Protein AF-A8Q1W7-F1 (afdb_monomer_lite)

InterPro domains:
  IPR001296 Glycosyl transferase, family 1 [PF00534] (147-275)
  IPR050194 Glycosyltransferase group 1 [PTHR45947] (1-463)

Sequence (505 aa):
MWWLTRLLHEQCEVVFCPSESTRRMLQARGIQRIAIWGRGVDTEMFHPQARDENLRAGWGCKPKSQELLNTLHDQAMSSLEQSKGLSAEEAFIRTPDTFPVSEFSPPPAYESVCDVPPLPGAHFALPPPVVAGPSMAETPKLSGVDNDSKAVVLFVGRISWEKNIRLLVEAFRLLPASVKENAKLVVVGDGPARAELTRLCQKYGLDAAFMGHQKGQRLASMYASSSIFAFPSFTETFGQVVLEALASGLPVVGLHAEGTSDLICHGITGLLMDTIRATSTNQTKSKGVSGMSSATAAAAAAAAAAASAATATAAAAAAAVSSSTSSASSASSQPPVTGSSRHASLTNRLRESTASNDCLPLSASSGRAVPMAASSTLKPGLPSPIPSVKEFASLMSVGTQTFHQCAQAYSILLERLIRDRTLRATMGQRAQQYASNKTWWDAMEAPVRGYEEAIARAGQTNLTDAELEALRNAQRKIAPLSGPIVTTIVILYLAFFVLLWTYLL

Structure (mmCIF, N/CA/C/O backbone):
data_AF-A8Q1W7-F1
#
_entry.id   AF-A8Q1W7-F1
#
loop_
_atom_site.group_PDB
_atom_site.id
_atom_site.type_symbol
_atom_site.label_atom_id
_atom_site.label_alt_id
_atom_site.label_comp_id
_atom_site.label_asym_id
_atom_site.label_entity_id
_atom_site.label_seq_id
_atom_site.pdbx_PDB_ins_code
_atom_site.Cartn_x
_atom_site.Cartn_y
_atom_site.Cartn_z
_atom_site.occupancy
_atom_site.B_iso_or_equiv
_atom_site.auth_seq_id
_atom_site.auth_comp_id
_atom_site.auth_asym_id
_atom_site.auth_atom_id
_atom_site.pdbx_PDB_model_num
ATOM 1 N N . MET A 1 1 ? 6.607 -1.301 29.200 1.00 74.62 1 MET A N 1
ATOM 2 C CA . MET A 1 1 ? 5.725 -0.752 28.145 1.00 74.62 1 MET A CA 1
ATOM 3 C C . MET A 1 1 ? 4.376 -1.462 28.085 1.00 74.62 1 MET A C 1
ATOM 5 O O . MET A 1 1 ? 3.411 -0.852 28.511 1.00 74.62 1 MET A O 1
ATOM 9 N N . TRP A 1 2 ? 4.283 -2.735 27.676 1.00 84.19 2 TRP A N 1
ATOM 10 C CA . TRP A 1 2 ? 2.983 -3.419 27.502 1.00 84.19 2 TRP A CA 1
ATOM 11 C C . TRP A 1 2 ? 2.072 -3.459 28.735 1.00 84.19 2 TRP A C 1
ATOM 13 O O . TRP A 1 2 ? 0.865 -3.320 28.586 1.00 84.19 2 TRP A O 1
ATOM 23 N N . TRP A 1 3 ? 2.633 -3.599 29.940 1.00 86.44 3 TRP A N 1
ATOM 24 C CA . TRP A 1 3 ? 1.859 -3.516 31.184 1.00 86.44 3 TRP A CA 1
ATOM 25 C C . TRP A 1 3 ? 1.125 -2.173 31.325 1.00 86.44 3 TRP A C 1
ATOM 27 O O . TRP A 1 3 ? -0.079 -2.158 31.556 1.00 86.44 3 TRP A O 1
ATOM 37 N N . LEU A 1 4 ? 1.828 -1.057 31.099 1.00 85.25 4 LEU A N 1
ATOM 38 C CA . LEU A 1 4 ? 1.247 0.285 31.169 1.00 85.25 4 LEU A CA 1
ATOM 39 C C . LEU A 1 4 ? 0.188 0.476 30.079 1.00 85.25 4 LEU A C 1
ATOM 41 O O . LEU A 1 4 ? -0.893 0.983 30.351 1.00 85.25 4 LEU A O 1
ATOM 45 N N . THR A 1 5 ? 0.478 0.021 28.856 1.00 86.06 5 THR A N 1
ATOM 46 C CA . THR A 1 5 ? -0.490 0.038 27.754 1.00 86.06 5 THR A CA 1
ATOM 47 C C . THR A 1 5 ? -1.757 -0.726 28.130 1.00 86.06 5 THR A C 1
ATOM 49 O O . THR A 1 5 ? -2.847 -0.217 27.900 1.00 86.06 5 THR A O 1
ATOM 52 N N . ARG A 1 6 ? -1.642 -1.909 28.742 1.00 87.56 6 ARG A N 1
ATOM 53 C CA . ARG A 1 6 ? -2.805 -2.693 29.169 1.00 87.56 6 ARG A CA 1
ATOM 54 C C . ARG A 1 6 ? -3.605 -1.967 30.249 1.00 87.56 6 ARG A C 1
ATOM 56 O O . ARG A 1 6 ? -4.801 -1.791 30.073 1.00 87.56 6 ARG A O 1
ATOM 63 N N . LEU A 1 7 ? -2.936 -1.471 31.291 1.00 86.19 7 LEU A N 1
ATOM 64 C CA . LEU A 1 7 ? -3.565 -0.747 32.403 1.00 86.19 7 LEU A CA 1
ATOM 65 C C . LEU A 1 7 ? -4.325 0.505 31.940 1.00 86.19 7 LEU A C 1
ATOM 67 O O . LEU A 1 7 ? -5.378 0.835 32.480 1.00 86.19 7 LEU A O 1
ATOM 71 N N . LEU A 1 8 ? -3.797 1.193 30.927 1.00 86.62 8 LEU A N 1
ATOM 72 C CA . LEU A 1 8 ? -4.451 2.333 30.289 1.00 86.62 8 LEU A CA 1
ATOM 73 C C . LEU A 1 8 ? -5.714 1.925 29.526 1.00 86.62 8 LEU A C 1
ATOM 75 O O . LEU A 1 8 ? -6.778 2.497 29.737 1.00 86.62 8 LEU A O 1
ATOM 79 N N . HIS A 1 9 ? -5.605 0.925 28.652 1.00 89.94 9 HIS A N 1
ATOM 80 C CA . HIS A 1 9 ? -6.714 0.504 27.793 1.00 89.94 9 HIS A CA 1
ATOM 81 C C . HIS A 1 9 ? -7.800 -0.273 28.557 1.00 89.94 9 HIS A C 1
ATOM 83 O O . HIS A 1 9 ? -8.957 -0.271 28.145 1.00 89.94 9 HIS A O 1
ATOM 89 N N . GLU A 1 10 ? -7.466 -0.891 29.694 1.00 87.12 10 GLU A N 1
ATOM 90 C CA . GLU A 1 10 ? -8.430 -1.520 30.609 1.00 87.12 10 GLU A CA 1
ATOM 91 C C . GLU A 1 10 ? -9.443 -0.521 31.195 1.00 87.12 10 GLU A C 1
ATOM 93 O O . GLU A 1 10 ? -10.514 -0.946 31.623 1.00 87.12 10 GLU A O 1
ATOM 98 N N . GLN A 1 11 ? -9.154 0.783 31.171 1.00 84.19 11 GLN A N 1
ATOM 99 C CA . GLN A 1 11 ? -10.076 1.838 31.615 1.00 84.19 11 GLN A CA 1
ATOM 100 C C . GLN A 1 11 ? -11.001 2.336 30.496 1.00 84.19 11 GLN A C 1
ATOM 102 O O . GLN A 1 11 ? -11.943 3.077 30.759 1.00 84.19 11 GLN A O 1
ATOM 107 N N . CYS A 1 12 ? -10.741 1.955 29.243 1.00 86.56 12 CYS A N 1
ATOM 108 C CA . CYS A 1 12 ? -11.562 2.357 28.108 1.00 86.56 12 CYS A CA 1
ATOM 109 C C . CYS A 1 12 ? -12.760 1.413 27.943 1.00 86.56 12 CYS A C 1
ATOM 111 O O . CYS A 1 12 ? -12.596 0.189 27.951 1.00 86.56 12 CYS A O 1
ATOM 113 N N . GLU A 1 13 ? -13.948 1.971 27.705 1.00 85.00 13 GLU A N 1
ATOM 114 C CA . GLU A 1 13 ? -15.153 1.201 27.352 1.00 85.00 13 GLU A CA 1
ATOM 115 C C . GLU A 1 13 ? -15.013 0.498 25.996 1.00 85.00 13 GLU A C 1
ATOM 117 O O . GLU A 1 13 ? -15.438 -0.646 25.818 1.00 85.00 13 GLU A O 1
ATOM 122 N N . VAL A 1 14 ? -14.354 1.165 25.047 1.00 87.69 14 VAL A N 1
ATOM 123 C CA . VAL A 1 14 ? -14.055 0.644 23.712 1.00 87.69 14 VAL A CA 1
ATOM 124 C C . VAL A 1 14 ? -12.626 1.026 23.342 1.00 87.69 14 VAL A C 1
ATOM 126 O O . VAL A 1 14 ? -12.202 2.164 23.538 1.00 87.69 14 VAL A O 1
ATOM 129 N N . VAL A 1 15 ? -11.877 0.069 22.797 1.00 91.06 15 VAL A N 1
ATOM 130 C CA . VAL A 1 15 ? -10.524 0.269 22.269 1.00 91.06 15 VAL A CA 1
ATOM 131 C C . VAL A 1 15 ? -10.570 0.100 20.759 1.00 91.06 15 VAL A C 1
ATOM 133 O O . VAL A 1 15 ? -10.848 -0.988 20.263 1.00 91.06 15 VAL A O 1
ATOM 136 N N . PHE A 1 16 ? -10.281 1.153 20.006 1.00 90.94 16 PHE A N 1
ATOM 137 C CA . PHE A 1 16 ? -10.244 1.062 18.551 1.00 90.94 16 PHE A CA 1
ATOM 138 C C . P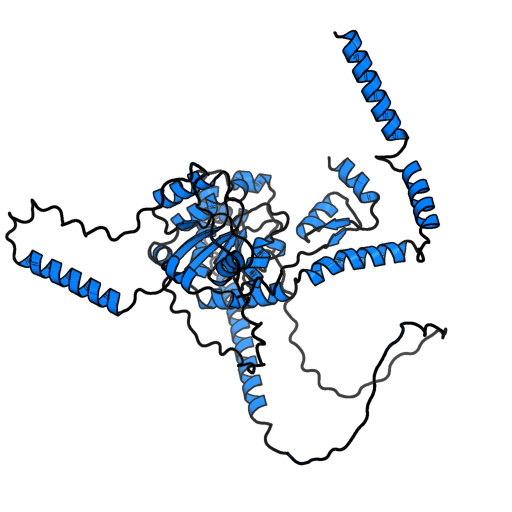HE A 1 16 ? -8.868 0.651 18.043 1.00 90.94 16 PHE A C 1
ATOM 140 O O . PHE A 1 16 ? -7.837 1.114 18.528 1.00 90.94 16 PHE A O 1
ATOM 147 N N . CYS A 1 17 ? -8.855 -0.199 17.022 1.00 90.06 17 CYS A N 1
ATOM 148 C CA . CYS A 1 17 ? -7.645 -0.539 16.286 1.00 90.06 17 CYS A CA 1
ATOM 149 C C . CYS A 1 17 ? -7.902 -0.516 14.770 1.00 90.06 17 CYS A C 1
ATOM 151 O O . CYS A 1 17 ? -9.036 -0.726 14.336 1.00 90.06 17 CYS A O 1
ATOM 153 N N . PRO A 1 18 ? -6.867 -0.254 13.952 1.00 87.88 18 PRO A N 1
ATOM 154 C CA . PRO A 1 18 ? -7.040 0.051 12.534 1.00 87.88 18 PRO A CA 1
ATOM 155 C C . PRO A 1 18 ? -7.313 -1.172 11.650 1.00 87.88 18 PRO A C 1
ATOM 157 O O . PRO A 1 18 ? -7.734 -1.024 10.502 1.00 87.88 18 PRO A O 1
ATOM 160 N N . SER A 1 19 ? -7.001 -2.378 12.130 1.00 87.19 19 SER A N 1
ATOM 161 C CA . SER A 1 19 ? -7.099 -3.594 11.330 1.00 87.19 19 SER A CA 1
ATOM 162 C C . SER A 1 19 ? -7.242 -4.852 12.177 1.00 87.19 19 SER A C 1
ATOM 164 O O . SER A 1 19 ? -6.959 -4.871 13.377 1.00 87.19 19 SER A O 1
ATOM 166 N N . GLU A 1 20 ? -7.665 -5.932 11.525 1.00 86.50 20 GLU A N 1
ATOM 167 C CA . GLU A 1 20 ? -7.845 -7.225 12.174 1.00 86.50 20 GLU A CA 1
ATOM 168 C C . GLU A 1 20 ? -6.505 -7.843 12.608 1.00 86.50 20 GLU A C 1
ATOM 170 O O . GLU A 1 20 ? -6.438 -8.470 13.665 1.00 86.50 20 GLU A O 1
ATOM 175 N N . SER A 1 21 ? -5.409 -7.628 11.866 1.00 84.94 21 SER A N 1
ATOM 176 C CA . SER A 1 21 ? -4.077 -8.033 12.337 1.00 84.94 21 SER A CA 1
ATOM 177 C C . SER A 1 21 ? -3.709 -7.339 13.653 1.00 84.94 21 SER A C 1
ATOM 179 O O . SER A 1 21 ? -3.291 -8.006 14.602 1.00 84.94 21 SER A O 1
ATOM 181 N N . THR A 1 22 ? -3.943 -6.022 13.758 1.00 87.12 22 THR A N 1
ATOM 182 C CA . THR A 1 22 ? -3.695 -5.273 14.996 1.00 87.12 22 THR A CA 1
ATOM 183 C C . THR A 1 22 ? -4.607 -5.750 16.121 1.00 87.12 22 THR A C 1
ATOM 185 O O . THR A 1 22 ? -4.132 -5.934 17.239 1.00 87.12 22 THR A O 1
ATOM 188 N N . ARG A 1 23 ? -5.887 -6.033 15.845 1.00 89.44 23 ARG A N 1
ATOM 189 C CA . ARG A 1 23 ? -6.798 -6.614 16.843 1.00 89.44 23 ARG A CA 1
ATOM 190 C C . ARG A 1 23 ? -6.232 -7.904 17.430 1.00 89.44 23 ARG A C 1
ATOM 192 O O . ARG A 1 23 ? -6.141 -8.009 18.650 1.00 89.44 23 ARG A O 1
ATOM 199 N N . ARG A 1 24 ? -5.826 -8.862 16.590 1.00 87.94 24 ARG A N 1
ATOM 200 C CA . ARG A 1 24 ? -5.270 -10.148 17.053 1.00 87.94 24 ARG A CA 1
ATOM 201 C C . ARG A 1 24 ? -4.008 -9.949 17.889 1.00 87.94 24 ARG A C 1
ATOM 203 O O . ARG A 1 24 ? -3.859 -10.582 18.932 1.00 87.94 24 ARG A O 1
ATOM 210 N N . MET A 1 25 ? -3.129 -9.038 17.468 1.00 86.56 25 MET A N 1
ATOM 211 C CA . MET A 1 25 ? -1.930 -8.674 18.225 1.00 86.56 25 MET A CA 1
ATOM 212 C C . MET A 1 25 ? -2.286 -8.124 19.615 1.00 86.56 25 MET A C 1
ATOM 214 O O . MET A 1 25 ? -1.718 -8.566 20.612 1.00 86.56 25 MET A O 1
ATOM 218 N N . LEU A 1 26 ? -3.236 -7.188 19.703 1.00 89.88 26 LEU A N 1
ATOM 219 C CA . LEU A 1 26 ? -3.667 -6.585 20.968 1.00 89.88 26 LEU A CA 1
ATOM 220 C C . LEU A 1 26 ? -4.374 -7.606 21.877 1.00 89.88 26 LEU A C 1
ATOM 222 O O . LEU A 1 26 ? -4.102 -7.645 23.078 1.00 89.88 26 LEU A O 1
ATOM 226 N N . GLN A 1 27 ? -5.203 -8.489 21.310 1.00 90.81 27 GLN A N 1
ATOM 227 C CA . GLN A 1 27 ? -5.846 -9.591 22.036 1.00 90.81 27 GLN A CA 1
ATOM 228 C C . GLN A 1 27 ? -4.818 -10.558 22.629 1.00 90.81 27 GLN A C 1
ATOM 230 O O . GLN A 1 27 ? -4.911 -10.906 23.805 1.00 90.81 27 GLN A O 1
ATOM 235 N N . ALA A 1 28 ? -3.785 -10.929 21.866 1.00 88.81 28 ALA A N 1
ATOM 236 C CA . ALA A 1 28 ? -2.689 -11.767 22.358 1.00 88.81 28 ALA A CA 1
ATOM 237 C C . ALA A 1 28 ? -1.898 -11.106 23.505 1.00 88.81 28 ALA A C 1
ATOM 239 O O . ALA A 1 28 ? -1.239 -11.789 24.288 1.00 88.81 28 ALA A O 1
ATOM 240 N N . ARG A 1 29 ? -1.970 -9.774 23.633 1.00 89.75 29 ARG A N 1
ATOM 241 C CA . ARG A 1 29 ? -1.387 -8.995 24.740 1.00 89.75 29 ARG A CA 1
ATOM 242 C C . ARG A 1 29 ? -2.352 -8.785 25.913 1.00 89.75 29 ARG A C 1
ATOM 244 O O . ARG A 1 29 ? -1.988 -8.117 26.880 1.00 89.75 29 ARG A O 1
ATOM 251 N N . GLY A 1 30 ? -3.553 -9.360 25.850 1.00 90.12 30 GLY A N 1
ATOM 252 C CA . GLY A 1 30 ? -4.568 -9.285 26.898 1.00 90.12 30 GLY A CA 1
ATOM 253 C C . GLY A 1 30 ? -5.396 -8.000 26.891 1.00 90.12 30 GLY A C 1
ATOM 254 O O . GLY A 1 30 ? -6.066 -7.724 27.880 1.00 90.12 30 GLY A O 1
ATOM 255 N N . ILE A 1 31 ? -5.357 -7.209 25.814 1.00 91.00 31 ILE A N 1
ATOM 256 C CA . ILE A 1 31 ? -6.248 -6.053 25.657 1.00 91.00 31 ILE A CA 1
ATOM 257 C C . ILE A 1 31 ? -7.612 -6.564 25.182 1.00 91.00 31 ILE A C 1
ATOM 259 O O . ILE A 1 31 ? -7.702 -7.369 24.255 1.00 91.00 31 ILE A O 1
ATOM 263 N N . GLN A 1 32 ? -8.674 -6.109 25.840 1.00 89.12 32 GLN A N 1
ATOM 264 C CA . GLN A 1 32 ? -10.055 -6.519 25.583 1.00 89.12 32 GLN A CA 1
ATOM 265 C C . GLN A 1 32 ? -10.879 -5.347 25.029 1.00 89.12 32 GLN A C 1
ATOM 267 O O . GLN A 1 32 ? -10.373 -4.234 24.907 1.00 89.12 32 GLN A O 1
ATOM 272 N N . ARG A 1 33 ? -12.151 -5.602 24.685 1.00 88.56 33 ARG A N 1
ATOM 273 C CA . ARG A 1 33 ? -13.103 -4.595 24.164 1.00 88.56 33 ARG A CA 1
ATOM 274 C C . ARG A 1 33 ? -12.603 -3.880 22.900 1.00 88.56 33 ARG A C 1
ATOM 276 O O . ARG A 1 33 ? -12.744 -2.670 22.751 1.00 88.56 33 ARG A O 1
ATOM 283 N N . ILE A 1 34 ? -12.007 -4.650 21.984 1.00 91.25 34 ILE A N 1
ATOM 284 C CA . ILE A 1 34 ? -11.371 -4.111 20.780 1.00 91.25 34 ILE A CA 1
ATOM 285 C C . ILE A 1 34 ? -12.350 -4.046 19.600 1.00 91.25 34 ILE A C 1
ATOM 287 O O . ILE A 1 34 ? -12.744 -5.076 19.039 1.00 91.25 34 ILE A O 1
ATOM 291 N N . ALA A 1 35 ? -12.662 -2.839 19.146 1.00 90.56 35 ALA A N 1
ATOM 292 C CA . ALA A 1 35 ? -13.411 -2.572 17.924 1.00 90.56 35 ALA A CA 1
ATOM 293 C C . ALA A 1 35 ? -12.466 -2.279 16.742 1.00 90.56 35 ALA A C 1
ATOM 295 O O . ALA A 1 35 ? -11.350 -1.783 16.925 1.00 90.56 35 ALA A O 1
ATOM 296 N N . ILE A 1 36 ? -12.902 -2.601 15.517 1.00 88.88 36 ILE A N 1
ATOM 297 C CA . ILE A 1 36 ? -12.186 -2.172 14.309 1.00 88.88 36 ILE A CA 1
ATOM 298 C C . ILE A 1 36 ? -12.651 -0.766 13.974 1.00 88.88 36 ILE A C 1
ATOM 300 O O . ILE A 1 36 ? -13.821 -0.557 13.667 1.00 88.88 36 ILE A O 1
ATOM 304 N N . TRP A 1 37 ? -11.714 0.171 13.976 1.00 89.94 37 TRP A N 1
ATOM 305 C CA . TRP A 1 37 ? -11.876 1.425 13.268 1.00 89.94 37 TRP A CA 1
ATOM 306 C C . TRP A 1 37 ? -11.174 1.283 11.926 1.00 89.94 37 TRP A C 1
ATOM 308 O O . TRP A 1 37 ? -9.961 1.450 11.807 1.00 89.94 37 TRP A O 1
ATOM 318 N N . GLY A 1 38 ? -11.956 0.862 10.933 1.00 84.31 38 GLY A N 1
ATOM 319 C CA . GLY A 1 38 ? -11.468 0.655 9.582 1.00 84.31 38 GLY A CA 1
ATOM 320 C C . GLY A 1 38 ? -10.993 1.958 8.952 1.00 84.31 38 GLY A C 1
ATOM 321 O O . GLY A 1 38 ? -11.162 3.052 9.485 1.00 84.31 38 GLY A O 1
ATOM 322 N N . ARG A 1 39 ? -10.382 1.832 7.783 1.00 83.69 39 ARG A N 1
ATOM 323 C CA . ARG A 1 39 ? -9.823 2.966 7.055 1.00 83.69 39 ARG A CA 1
ATOM 324 C C . ARG A 1 39 ? -10.697 3.262 5.858 1.00 83.69 39 ARG A C 1
ATOM 326 O O . ARG A 1 39 ? -11.184 2.327 5.221 1.00 83.69 39 ARG A O 1
ATOM 333 N N . GLY A 1 40 ? -10.845 4.546 5.577 1.00 90.31 40 GLY A N 1
ATOM 334 C CA . GLY A 1 40 ? -11.607 5.035 4.447 1.00 90.31 40 GLY A CA 1
ATOM 335 C C . GLY A 1 40 ? -10.725 5.750 3.438 1.00 90.31 40 GLY A C 1
ATOM 336 O O . GLY A 1 40 ? -9.687 6.301 3.810 1.00 90.31 40 GLY A O 1
ATOM 337 N N . VAL A 1 41 ? -11.163 5.743 2.185 1.00 94.00 41 VAL A N 1
ATOM 338 C CA . VAL A 1 41 ? -10.561 6.482 1.074 1.00 94.00 41 VAL A CA 1
ATOM 339 C C . VAL A 1 41 ? -11.579 7.442 0.471 1.00 94.00 41 VAL A C 1
ATOM 341 O O . VAL A 1 41 ? -12.784 7.188 0.493 1.00 94.00 41 VAL A O 1
ATOM 344 N N . ASP A 1 42 ? -11.080 8.561 -0.044 1.00 94.31 42 ASP A N 1
ATOM 345 C CA . ASP A 1 42 ? -11.856 9.491 -0.856 1.00 94.31 42 ASP A CA 1
ATOM 346 C C . ASP A 1 42 ? -12.025 8.903 -2.266 1.00 94.31 42 ASP A C 1
ATOM 348 O O . ASP A 1 42 ? -11.141 9.006 -3.118 1.00 94.31 42 ASP A O 1
ATOM 352 N N . THR A 1 43 ? -13.147 8.222 -2.490 1.00 92.69 43 THR A N 1
ATOM 353 C CA . THR A 1 43 ? -13.473 7.576 -3.769 1.00 92.69 43 THR A CA 1
ATOM 354 C C . THR A 1 43 ? -13.875 8.566 -4.861 1.00 92.69 43 THR A C 1
ATOM 356 O O . THR A 1 43 ? -13.944 8.175 -6.023 1.00 92.69 43 THR A O 1
ATOM 359 N N . GLU A 1 44 ? -14.160 9.824 -4.508 1.00 92.69 44 GLU A N 1
ATOM 360 C CA . GLU A 1 44 ? -14.420 10.886 -5.485 1.00 92.69 44 GLU A CA 1
ATOM 361 C C . GLU A 1 44 ? -13.100 11.392 -6.070 1.00 92.69 44 GLU A C 1
ATOM 363 O O . GLU A 1 44 ? -12.986 11.590 -7.276 1.00 92.69 44 GLU A O 1
ATOM 368 N N . MET A 1 45 ? -12.075 11.544 -5.227 1.00 94.88 45 MET A N 1
ATOM 369 C CA . MET A 1 45 ? -10.742 11.950 -5.667 1.00 94.88 45 MET A CA 1
ATOM 370 C C . MET A 1 45 ? -9.971 10.803 -6.332 1.00 94.88 45 MET A C 1
ATOM 372 O O . MET A 1 45 ? -9.362 10.993 -7.386 1.00 94.88 45 MET A O 1
ATOM 376 N N . PHE A 1 46 ? -9.958 9.619 -5.714 1.00 96.88 46 PHE A N 1
ATOM 377 C CA . PHE A 1 46 ? -9.202 8.463 -6.194 1.00 96.88 46 PHE A CA 1
ATOM 378 C C . PHE A 1 46 ? -10.109 7.513 -6.968 1.00 96.88 46 PHE A C 1
ATOM 380 O O . PHE A 1 46 ? -10.764 6.642 -6.399 1.00 96.88 46 PHE A O 1
ATOM 387 N N . HIS A 1 47 ? -10.108 7.663 -8.289 1.00 95.56 47 HIS A N 1
ATOM 388 C CA . HIS A 1 47 ? -10.871 6.814 -9.197 1.00 95.56 47 HIS A CA 1
ATOM 389 C C . HIS A 1 47 ? -10.129 6.616 -10.535 1.00 95.56 47 HIS A C 1
ATOM 391 O O . HIS A 1 47 ? -9.337 7.480 -10.931 1.00 95.56 47 HIS A O 1
ATOM 397 N N . PRO A 1 48 ? -10.410 5.546 -11.303 1.00 95.06 48 PRO A N 1
ATOM 398 C CA . PRO A 1 48 ? -9.770 5.309 -12.602 1.00 95.06 48 PRO A CA 1
ATOM 399 C C . PRO A 1 48 ? -9.990 6.434 -13.627 1.00 95.06 48 PRO A C 1
ATOM 401 O O . PRO A 1 48 ? -9.175 6.620 -14.525 1.00 95.06 48 PRO A O 1
ATOM 404 N N . GLN A 1 49 ? -11.064 7.219 -13.487 1.00 93.56 49 GLN A N 1
ATOM 405 C CA . GLN A 1 49 ? -11.376 8.345 -14.378 1.00 93.56 49 GLN A CA 1
ATOM 406 C C . GLN A 1 49 ? -10.421 9.541 -14.212 1.00 93.56 49 GLN A C 1
ATOM 408 O O . GLN A 1 49 ? -10.416 10.433 -15.050 1.00 93.56 49 GLN A O 1
ATOM 413 N N . ALA A 1 50 ? -9.565 9.555 -13.180 1.00 93.12 50 ALA A N 1
ATOM 414 C CA . ALA A 1 50 ? -8.595 10.632 -12.943 1.00 93.12 50 ALA A CA 1
ATOM 415 C C . ALA A 1 50 ? -7.362 10.506 -13.852 1.00 93.12 50 ALA A C 1
ATOM 417 O O . ALA A 1 50 ? -6.405 11.274 -13.718 1.00 93.12 50 ALA A O 1
ATOM 418 N N . ARG A 1 51 ? -7.364 9.506 -14.741 1.00 93.75 51 ARG A N 1
ATOM 419 C CA . ARG A 1 51 ? -6.271 9.179 -15.645 1.00 93.75 51 ARG A CA 1
ATOM 420 C C . ARG A 1 51 ? -5.919 10.380 -16.520 1.00 93.75 51 ARG A C 1
ATOM 422 O O . ARG A 1 51 ? -6.745 10.911 -17.252 1.00 93.75 51 ARG A O 1
ATOM 429 N N . ASP A 1 52 ? -4.648 10.756 -16.461 1.00 91.62 52 ASP A N 1
ATOM 430 C CA . ASP A 1 52 ? -4.041 11.826 -17.244 1.00 91.62 52 ASP A CA 1
ATOM 431 C C . ASP A 1 52 ? -3.155 11.225 -18.348 1.00 91.62 52 ASP A C 1
ATOM 433 O O . ASP A 1 52 ? -2.120 10.594 -18.097 1.00 91.62 52 ASP A O 1
ATOM 437 N N . GLU A 1 53 ? -3.579 11.438 -19.589 1.00 88.38 53 GLU A N 1
ATOM 438 C CA . GLU A 1 53 ? -2.907 10.977 -20.800 1.00 88.38 53 GLU A CA 1
ATOM 439 C C . GLU A 1 53 ? -1.626 11.766 -21.125 1.00 88.38 53 GLU A C 1
ATOM 441 O O . GLU A 1 53 ? -0.698 11.213 -21.725 1.00 88.38 53 GLU A O 1
ATOM 446 N N . ASN A 1 54 ? -1.529 13.028 -20.695 1.00 89.31 54 ASN A N 1
ATOM 447 C CA . ASN A 1 54 ? -0.317 13.837 -20.846 1.00 89.31 54 ASN A CA 1
ATOM 448 C C . ASN A 1 54 ? 0.771 13.351 -19.892 1.00 89.31 54 ASN A C 1
ATOM 450 O O . ASN A 1 54 ? 1.942 13.270 -20.262 1.00 89.31 54 ASN A O 1
ATOM 454 N N . LEU A 1 55 ? 0.383 12.949 -18.681 1.00 90.94 55 LEU A N 1
ATOM 455 C CA . LEU A 1 55 ? 1.292 12.335 -17.719 1.00 90.94 55 LEU A CA 1
ATOM 456 C C . LEU A 1 55 ? 1.899 11.035 -18.269 1.00 90.94 55 LEU A C 1
ATOM 458 O O . LEU A 1 55 ? 3.113 10.839 -18.198 1.00 90.94 55 LEU A O 1
ATOM 462 N N . ARG A 1 56 ? 1.081 10.183 -18.898 1.00 90.94 56 ARG A N 1
ATOM 463 C CA . ARG A 1 56 ? 1.562 8.954 -19.553 1.00 90.94 56 ARG A CA 1
ATOM 464 C C . ARG A 1 56 ? 2.477 9.232 -20.742 1.00 90.94 56 ARG A C 1
ATOM 466 O O . ARG A 1 56 ? 3.461 8.514 -20.933 1.00 90.94 56 ARG A O 1
ATOM 473 N N . ALA A 1 57 ? 2.181 10.270 -21.524 1.00 88.56 57 ALA A N 1
ATOM 474 C CA . ALA A 1 57 ? 3.053 10.718 -22.606 1.00 88.56 57 ALA A CA 1
ATOM 475 C C . ALA A 1 57 ? 4.408 11.210 -22.068 1.00 88.56 57 ALA A C 1
ATOM 477 O O . ALA A 1 57 ? 5.445 10.767 -22.556 1.00 88.56 57 ALA A O 1
ATOM 478 N N . GLY A 1 58 ? 4.412 12.025 -21.007 1.00 89.44 58 GLY A N 1
ATOM 479 C CA . GLY A 1 58 ? 5.631 12.496 -20.336 1.00 89.44 58 GLY A CA 1
ATOM 480 C C . GLY A 1 58 ? 6.462 11.372 -19.710 1.00 89.44 58 GLY A C 1
ATOM 481 O O . GLY A 1 58 ? 7.680 11.472 -19.592 1.00 89.44 58 GLY A O 1
ATOM 482 N N . TRP A 1 59 ? 5.828 10.253 -19.365 1.00 93.31 59 TRP A N 1
ATOM 483 C CA . TRP A 1 59 ? 6.511 9.033 -18.942 1.00 93.31 59 TRP A CA 1
ATOM 484 C C . TRP A 1 59 ? 7.024 8.168 -20.105 1.00 93.31 59 TRP A C 1
ATOM 486 O O . TRP A 1 59 ? 7.747 7.199 -19.867 1.00 93.31 59 TRP A O 1
ATOM 496 N N . GLY A 1 60 ? 6.709 8.503 -21.357 1.00 88.38 60 GLY A N 1
ATOM 497 C CA . GLY A 1 60 ? 7.104 7.721 -22.529 1.00 88.38 60 GLY A CA 1
ATOM 498 C C . GLY A 1 60 ? 6.368 6.382 -22.633 1.00 88.38 60 GLY A C 1
ATOM 499 O O . GLY A 1 60 ? 6.936 5.405 -23.119 1.00 88.38 60 GLY A O 1
ATOM 500 N N . CYS A 1 61 ? 5.131 6.313 -22.129 1.00 84.75 61 CYS A N 1
ATOM 501 C CA . CYS A 1 61 ? 4.311 5.096 -22.132 1.00 84.75 61 CYS A CA 1
ATOM 502 C C . CYS A 1 61 ? 3.381 4.980 -23.346 1.00 84.75 61 CYS A C 1
ATOM 504 O O . CYS A 1 61 ? 2.720 3.954 -23.509 1.00 84.75 61 CYS A O 1
ATOM 506 N N . LYS A 1 62 ? 3.321 6.019 -24.184 1.00 77.50 62 LYS A N 1
ATOM 507 C CA . LYS A 1 62 ? 2.612 5.978 -25.463 1.00 77.50 62 LYS A CA 1
ATOM 508 C C . LYS A 1 62 ? 3.516 5.390 -26.548 1.00 77.50 62 LYS A C 1
ATOM 510 O O . LYS A 1 62 ? 4.734 5.592 -26.494 1.00 77.50 62 LYS A O 1
ATOM 515 N N . PRO A 1 63 ? 2.960 4.650 -27.521 1.00 63.97 63 PRO A N 1
ATOM 516 C CA . PRO A 1 63 ? 3.718 4.267 -28.701 1.00 63.97 63 PRO A CA 1
ATOM 517 C C . PRO A 1 63 ? 4.207 5.538 -29.408 1.00 63.97 63 PRO A C 1
ATOM 519 O O . PRO A 1 63 ? 3.487 6.537 -29.473 1.00 63.97 63 PRO A O 1
ATOM 522 N N . LYS A 1 64 ? 5.447 5.515 -29.910 1.00 60.62 64 LYS A N 1
ATOM 523 C CA . LYS A 1 64 ? 5.935 6.568 -30.810 1.00 60.62 64 LYS A CA 1
ATOM 524 C C . LYS A 1 64 ? 4.995 6.610 -32.020 1.00 60.62 64 LYS A C 1
ATOM 526 O O . LYS A 1 64 ? 4.596 5.547 -32.495 1.00 60.62 64 LYS A O 1
ATOM 531 N N . SER A 1 65 ? 4.603 7.802 -32.474 1.00 59.00 65 SER A N 1
ATOM 532 C CA . SER A 1 65 ? 3.713 7.929 -33.634 1.00 59.00 65 SER A CA 1
ATOM 533 C C . SER A 1 65 ? 4.314 7.199 -34.837 1.00 59.00 65 SER A C 1
ATOM 535 O O . SER A 1 65 ? 5.534 7.183 -35.012 1.00 59.00 65 SER A O 1
ATOM 537 N N . GLN A 1 66 ? 3.460 6.579 -35.657 1.00 59.75 66 GLN A N 1
ATOM 538 C CA . GLN A 1 66 ? 3.907 5.821 -36.828 1.00 59.75 66 GLN A CA 1
ATOM 539 C C . GLN A 1 66 ? 4.736 6.700 -37.778 1.00 59.75 66 GLN A C 1
ATOM 541 O O . GLN A 1 66 ? 5.733 6.241 -38.316 1.00 59.75 66 GLN A O 1
ATOM 546 N N . GLU A 1 67 ? 4.386 7.982 -37.900 1.00 58.88 67 GLU A N 1
ATOM 547 C CA . GLU A 1 67 ? 5.174 8.981 -38.628 1.00 58.88 67 GLU A CA 1
ATOM 548 C C . GLU A 1 67 ? 6.593 9.113 -38.072 1.00 58.88 67 GLU A C 1
ATOM 550 O O . GLU A 1 67 ? 7.545 9.001 -38.828 1.00 58.88 67 GLU A O 1
ATOM 555 N N . LEU A 1 68 ? 6.761 9.251 -36.753 1.00 62.56 68 LEU A N 1
ATOM 556 C CA . LEU A 1 68 ? 8.081 9.385 -36.134 1.00 62.56 68 LEU A CA 1
ATOM 557 C C . LEU A 1 68 ? 8.918 8.105 -36.274 1.00 62.56 68 LEU A C 1
ATOM 559 O O . LEU A 1 68 ? 10.138 8.177 -36.403 1.00 62.56 68 LEU A O 1
ATOM 563 N N . LEU A 1 69 ? 8.279 6.932 -36.270 1.00 65.12 69 LEU A N 1
ATOM 564 C CA . LEU A 1 69 ? 8.951 5.661 -36.554 1.00 65.12 69 LEU A CA 1
ATOM 565 C C . LEU A 1 69 ? 9.398 5.566 -38.017 1.00 65.12 69 LEU A C 1
ATOM 567 O O . LEU A 1 69 ? 10.527 5.143 -38.262 1.00 65.12 69 LEU A O 1
ATOM 571 N N . ASN A 1 70 ? 8.555 5.993 -38.958 1.00 72.00 70 ASN A N 1
ATOM 572 C CA . ASN A 1 70 ? 8.892 6.026 -40.380 1.00 72.00 70 ASN A CA 1
ATOM 573 C C . ASN A 1 70 ? 10.054 7.000 -40.639 1.00 72.00 70 ASN A C 1
ATOM 575 O O . ASN A 1 70 ? 11.038 6.612 -41.257 1.00 72.00 70 ASN A O 1
ATOM 579 N N . THR A 1 71 ? 10.028 8.206 -40.061 1.00 73.00 71 THR A N 1
ATOM 580 C CA . THR A 1 71 ? 11.116 9.186 -40.211 1.00 73.00 71 THR A CA 1
ATOM 581 C C . THR A 1 71 ? 12.444 8.673 -39.650 1.00 73.00 71 THR A C 1
ATOM 583 O O . THR A 1 71 ? 13.490 8.860 -40.265 1.00 73.00 71 THR A O 1
ATOM 586 N N . LEU A 1 72 ? 12.425 8.003 -38.492 1.00 69.69 72 LEU A N 1
ATOM 587 C CA . LEU A 1 72 ? 13.629 7.396 -37.912 1.00 69.69 72 LEU A CA 1
ATOM 588 C C . LEU A 1 72 ? 14.158 6.236 -38.766 1.00 69.69 72 LEU A C 1
ATOM 590 O O . LEU A 1 72 ? 15.372 6.061 -38.869 1.00 69.69 72 LEU A O 1
ATOM 594 N N . HIS A 1 73 ? 13.264 5.446 -39.366 1.00 75.19 73 HIS A N 1
ATOM 595 C CA . HIS A 1 73 ? 13.634 4.374 -40.285 1.00 75.19 73 HIS A CA 1
ATOM 596 C C . HIS A 1 73 ? 14.304 4.937 -41.544 1.00 75.19 73 HIS A C 1
ATOM 598 O O . HIS A 1 73 ? 15.406 4.508 -41.880 1.00 75.19 73 HIS A O 1
ATOM 604 N N . ASP A 1 74 ? 13.708 5.954 -42.167 1.00 74.38 74 ASP A N 1
ATOM 605 C CA . ASP A 1 74 ? 14.252 6.613 -43.358 1.00 74.38 74 ASP A CA 1
ATOM 606 C C . ASP A 1 74 ? 15.616 7.267 -43.074 1.00 74.38 74 ASP A C 1
ATOM 608 O O . ASP A 1 74 ? 16.551 7.142 -43.866 1.00 74.38 74 ASP A O 1
ATOM 612 N N . GLN A 1 75 ? 15.783 7.898 -41.906 1.00 74.94 75 GLN A N 1
ATOM 613 C CA . GLN A 1 75 ? 17.065 8.469 -41.469 1.00 74.94 75 GLN A CA 1
ATOM 614 C C . GLN A 1 75 ? 18.149 7.403 -41.248 1.00 74.94 75 GLN A C 1
ATOM 616 O O . GLN A 1 75 ? 19.305 7.597 -41.641 1.00 74.94 75 GLN A O 1
ATOM 621 N N . ALA A 1 76 ? 17.793 6.268 -40.641 1.00 69.12 76 ALA A N 1
ATOM 622 C CA . ALA A 1 76 ? 18.715 5.156 -40.429 1.00 69.12 76 ALA A CA 1
ATOM 623 C C . ALA A 1 76 ? 19.125 4.495 -41.754 1.00 69.12 76 ALA A C 1
ATOM 625 O O . ALA A 1 76 ? 20.304 4.195 -41.944 1.00 69.12 76 ALA A O 1
ATOM 626 N N . MET A 1 77 ? 18.180 4.317 -42.682 1.00 73.81 77 MET A N 1
ATOM 627 C CA . MET A 1 77 ? 18.443 3.769 -44.014 1.00 73.81 77 MET A CA 1
ATOM 628 C C . MET A 1 77 ? 19.305 4.714 -44.856 1.00 73.81 77 MET A C 1
ATOM 630 O O . MET A 1 77 ? 20.277 4.259 -45.450 1.00 73.81 77 MET A O 1
ATOM 634 N N . SER A 1 78 ? 19.045 6.023 -44.809 1.00 70.25 78 SER A N 1
ATOM 635 C CA . SER A 1 78 ? 19.870 7.045 -45.469 1.00 70.25 78 SER A CA 1
ATOM 636 C C . SER A 1 78 ? 21.321 7.049 -44.957 1.00 70.25 78 SER A C 1
ATOM 638 O O . SER A 1 78 ? 22.269 7.097 -45.741 1.00 70.25 78 SER A O 1
ATOM 640 N N . SER A 1 79 ? 21.519 6.876 -43.645 1.00 68.06 79 SER A N 1
ATOM 641 C CA . SER A 1 79 ? 22.855 6.768 -43.030 1.00 68.06 79 SER A CA 1
ATOM 642 C C . SER A 1 79 ? 23.581 5.462 -43.414 1.00 68.06 79 SER A C 1
ATOM 644 O O . SER A 1 79 ? 24.798 5.431 -43.623 1.00 68.06 79 SER A O 1
ATOM 646 N N . LEU A 1 80 ? 22.838 4.358 -43.540 1.00 62.84 80 LEU A N 1
ATOM 647 C CA . LEU A 1 80 ? 23.341 3.064 -44.021 1.00 62.84 80 LEU A CA 1
ATOM 648 C C . LEU A 1 80 ? 23.689 3.077 -45.517 1.00 62.84 80 LEU A C 1
ATOM 650 O O . LEU A 1 80 ? 24.638 2.415 -45.932 1.00 62.84 80 LEU A O 1
ATOM 654 N N . GLU A 1 81 ? 22.957 3.833 -46.330 1.00 64.88 81 GLU A N 1
ATOM 655 C CA . GLU A 1 81 ? 23.270 4.032 -47.747 1.00 64.88 81 GLU A CA 1
ATOM 656 C C . GLU A 1 81 ? 24.486 4.944 -47.937 1.00 64.88 81 GLU A C 1
ATOM 658 O O . GLU A 1 81 ? 25.367 4.616 -48.731 1.00 64.88 81 GLU A O 1
ATOM 663 N N . GLN A 1 82 ? 24.610 6.013 -47.142 1.00 58.00 82 GLN A N 1
ATOM 664 C CA . GLN A 1 82 ? 25.800 6.871 -47.136 1.00 58.00 82 GLN A CA 1
ATOM 665 C C . GLN A 1 82 ? 27.071 6.111 -46.728 1.00 58.00 82 GLN A C 1
ATOM 667 O O . GLN A 1 82 ? 28.133 6.341 -47.302 1.00 58.00 82 GLN A O 1
ATOM 672 N N . SER A 1 83 ? 26.977 5.164 -45.790 1.00 53.97 83 SER A N 1
ATOM 673 C CA . SER A 1 83 ? 28.127 4.353 -45.355 1.00 53.97 83 SER A CA 1
ATOM 674 C C . SER A 1 83 ? 28.512 3.220 -46.316 1.00 53.97 83 SER A C 1
ATOM 676 O O . SER A 1 83 ? 29.650 2.758 -46.274 1.00 53.97 83 SER A O 1
ATOM 678 N N . LYS A 1 84 ? 27.624 2.793 -47.227 1.00 54.78 84 LYS A N 1
ATOM 679 C CA . LYS A 1 84 ? 27.926 1.761 -48.241 1.00 54.78 84 LYS A CA 1
ATOM 680 C C . LYS A 1 84 ? 28.755 2.270 -49.429 1.00 54.78 84 LYS A C 1
ATOM 682 O O . LYS A 1 84 ? 29.223 1.453 -50.218 1.00 54.78 84 LYS A O 1
ATOM 687 N N . GLY A 1 85 ? 28.936 3.586 -49.560 1.00 50.69 85 GLY A N 1
ATOM 688 C CA . GLY A 1 85 ? 29.691 4.219 -50.648 1.00 50.69 85 GLY A CA 1
ATOM 689 C C . GLY A 1 85 ? 31.142 4.597 -50.324 1.00 50.69 85 GLY A C 1
ATOM 690 O O . GLY A 1 85 ? 31.818 5.130 -51.198 1.00 50.69 85 GLY A O 1
ATOM 691 N N . LEU A 1 86 ? 31.626 4.356 -49.101 1.00 50.12 86 LEU A N 1
ATOM 692 C CA . LEU A 1 86 ? 32.936 4.829 -48.632 1.00 50.12 86 LEU A CA 1
ATOM 693 C C . LEU A 1 86 ? 33.924 3.665 -48.470 1.00 50.12 86 LEU A C 1
ATOM 695 O O . LEU A 1 86 ? 33.594 2.626 -47.897 1.00 50.12 86 LEU A O 1
ATOM 699 N N . SER A 1 87 ? 35.145 3.833 -48.988 1.00 51.91 87 SER A N 1
ATOM 700 C CA . SER A 1 87 ? 36.212 2.834 -48.851 1.00 51.91 87 SER A CA 1
ATOM 701 C C . SER A 1 87 ? 36.701 2.743 -47.397 1.00 51.91 87 SER A C 1
ATOM 703 O O . SER A 1 87 ? 36.629 3.714 -46.642 1.00 51.91 87 SER A O 1
ATOM 705 N N . ALA A 1 88 ? 37.199 1.568 -46.996 1.00 51.03 88 ALA A N 1
ATOM 706 C CA . ALA A 1 88 ? 37.508 1.217 -45.605 1.00 51.03 88 ALA A CA 1
ATOM 707 C C . ALA A 1 88 ? 38.521 2.141 -44.890 1.00 51.03 88 ALA A C 1
ATOM 709 O O . ALA A 1 88 ? 38.617 2.085 -43.665 1.00 51.03 88 ALA A O 1
ATOM 710 N N . GLU A 1 89 ? 39.244 3.004 -45.610 1.00 48.88 89 GLU A N 1
ATOM 711 C CA . GLU A 1 89 ? 40.218 3.933 -45.023 1.00 48.88 89 GLU A CA 1
ATOM 712 C C . GLU A 1 89 ? 39.618 5.292 -44.606 1.00 48.88 89 GLU A C 1
ATOM 714 O O . GLU A 1 89 ? 40.186 5.969 -43.752 1.00 48.88 89 GLU A O 1
ATOM 719 N N . GLU A 1 90 ? 38.434 5.677 -45.101 1.00 48.53 90 GLU A N 1
ATOM 720 C CA . GLU A 1 90 ? 37.802 6.971 -44.764 1.00 48.53 90 GLU A CA 1
ATOM 721 C C . GLU A 1 90 ? 36.833 6.895 -43.569 1.00 48.53 90 GLU A C 1
ATOM 723 O O . GLU A 1 90 ? 36.486 7.918 -42.976 1.00 48.53 90 GLU A O 1
ATOM 728 N N . ALA A 1 91 ? 36.429 5.688 -43.158 1.00 48.62 91 ALA A N 1
ATOM 729 C CA . ALA A 1 91 ? 35.491 5.470 -42.052 1.00 48.62 91 ALA A CA 1
ATOM 730 C C . ALA A 1 91 ? 36.128 5.583 -40.647 1.00 48.62 91 ALA A C 1
ATOM 732 O O . ALA A 1 91 ? 35.408 5.602 -39.649 1.00 48.62 91 ALA A O 1
ATOM 733 N N . PHE A 1 92 ? 37.463 5.659 -40.542 1.00 44.47 92 PHE A N 1
ATOM 734 C CA . PHE A 1 92 ? 38.181 5.616 -39.258 1.00 44.47 92 PHE A CA 1
ATOM 735 C C . PHE A 1 92 ? 38.357 6.989 -38.576 1.00 44.47 92 PHE A C 1
ATOM 737 O O . PHE A 1 92 ? 38.683 7.044 -37.393 1.00 44.47 92 PHE A O 1
ATOM 744 N N . ILE A 1 93 ? 38.105 8.109 -39.269 1.00 46.88 93 ILE A N 1
ATOM 745 C CA . ILE A 1 93 ? 38.289 9.462 -38.706 1.00 46.88 93 ILE A CA 1
ATOM 746 C C . ILE A 1 93 ? 37.066 10.345 -38.966 1.00 46.88 93 ILE A C 1
ATOM 748 O O . ILE A 1 93 ? 37.189 11.383 -39.604 1.00 46.88 93 ILE A O 1
ATOM 752 N N . ARG A 1 94 ? 35.875 9.978 -38.477 1.00 40.34 94 ARG A N 1
ATOM 753 C CA . ARG A 1 94 ? 34.789 10.956 -38.263 1.00 40.34 94 ARG A CA 1
ATOM 754 C C . ARG A 1 94 ? 33.957 10.592 -37.038 1.00 40.34 94 ARG A C 1
ATOM 756 O O . ARG A 1 94 ? 33.194 9.632 -37.045 1.00 40.34 94 ARG A O 1
ATOM 763 N N . THR A 1 95 ? 34.098 11.384 -35.980 1.00 35.66 95 THR A N 1
ATOM 764 C CA . THR A 1 95 ? 33.092 11.499 -34.921 1.00 35.66 95 THR A CA 1
ATOM 765 C C . THR A 1 95 ? 31.786 11.977 -35.567 1.00 35.66 95 THR A C 1
ATOM 767 O O . THR A 1 95 ? 31.843 12.920 -36.357 1.00 35.66 95 THR A O 1
ATOM 770 N N . PRO A 1 96 ? 30.628 11.353 -35.295 1.00 38.78 96 PRO A N 1
ATOM 771 C CA . PRO A 1 96 ? 29.374 11.777 -35.906 1.00 38.78 96 PRO A CA 1
ATOM 772 C C . PRO A 1 96 ? 29.003 13.191 -35.445 1.00 38.78 96 PRO A C 1
ATOM 774 O O . PRO A 1 96 ? 29.198 13.536 -34.276 1.00 38.78 96 PRO A O 1
ATOM 777 N N . ASP A 1 97 ? 28.466 13.988 -36.369 1.00 38.94 97 ASP A N 1
ATOM 778 C CA . ASP A 1 97 ? 28.043 15.363 -36.114 1.00 38.94 97 ASP A CA 1
ATOM 779 C C . ASP A 1 97 ? 27.007 15.405 -34.984 1.00 38.94 97 ASP A C 1
ATOM 781 O O . ASP A 1 97 ? 25.937 14.792 -35.038 1.00 38.94 97 ASP A O 1
ATOM 785 N N . THR A 1 98 ? 27.341 16.135 -33.925 1.00 36.03 98 THR A N 1
ATOM 786 C CA . THR A 1 98 ? 26.424 16.448 -32.833 1.00 36.03 98 THR A CA 1
ATOM 787 C C . THR A 1 98 ? 25.253 17.262 -33.370 1.00 36.03 98 THR A C 1
ATOM 789 O O . THR A 1 98 ? 25.444 18.363 -33.884 1.00 36.03 98 THR A O 1
ATOM 792 N N . PHE A 1 99 ? 24.042 16.722 -33.223 1.00 34.84 99 PHE A N 1
ATOM 793 C CA . PHE A 1 99 ? 22.785 17.417 -33.498 1.00 34.84 99 PHE A CA 1
ATOM 794 C C . PHE A 1 99 ? 22.752 18.816 -32.852 1.00 34.84 99 PHE A C 1
ATOM 796 O O . PHE A 1 99 ? 23.250 18.977 -31.731 1.00 34.84 99 PHE A O 1
ATOM 803 N N . PRO A 1 100 ? 22.125 19.820 -33.496 1.00 34.47 100 PRO A N 1
ATOM 804 C CA . PRO A 1 100 ? 21.917 21.115 -32.870 1.00 34.47 100 PRO A CA 1
ATOM 805 C C . PRO A 1 100 ? 21.010 20.939 -31.650 1.00 34.47 100 PRO A C 1
ATOM 807 O O . PRO A 1 100 ? 19.906 20.401 -31.730 1.00 34.47 100 PRO A O 1
ATOM 810 N N . VAL A 1 101 ? 21.520 21.374 -30.502 1.00 33.62 101 VAL A N 1
ATOM 811 C CA . VAL A 1 101 ? 20.832 21.366 -29.214 1.00 33.62 101 VAL A CA 1
ATOM 812 C C . VAL A 1 101 ? 19.607 22.278 -29.318 1.00 33.62 101 VAL A C 1
ATOM 814 O O . VAL A 1 101 ? 19.744 23.498 -29.315 1.00 33.62 101 VAL A O 1
ATOM 817 N N . SER A 1 102 ? 18.407 21.703 -29.432 1.00 37.72 102 SER A N 1
ATOM 818 C CA . SER A 1 102 ? 17.162 22.450 -29.243 1.00 37.72 102 SER A CA 1
ATOM 819 C C . SER A 1 102 ? 16.993 22.776 -27.759 1.00 37.72 102 SER A C 1
ATOM 821 O O . SER A 1 102 ? 17.115 21.886 -26.915 1.00 37.72 102 SER A O 1
ATOM 823 N N . GLU A 1 103 ? 16.713 24.043 -27.465 1.00 45.31 103 GLU A N 1
ATOM 824 C CA . GLU A 1 103 ? 16.421 24.631 -26.155 1.00 45.31 103 GLU A CA 1
ATOM 825 C C . GLU A 1 103 ? 15.618 23.710 -25.226 1.00 45.31 103 GLU A C 1
ATOM 827 O O . GLU A 1 103 ? 14.417 23.591 -25.386 1.00 45.31 103 GLU A O 1
ATOM 832 N N . PHE A 1 104 ? 16.268 23.087 -24.241 1.00 38.06 104 PHE A N 1
ATOM 833 C CA . PHE A 1 104 ? 15.706 22.762 -22.920 1.00 38.06 104 PHE A CA 1
ATOM 834 C C . PHE A 1 104 ? 16.870 22.366 -22.000 1.00 38.06 104 PHE A C 1
ATOM 836 O O . PHE A 1 104 ? 17.060 21.208 -21.630 1.00 38.06 104 PHE A O 1
ATOM 843 N N . SER A 1 105 ? 17.693 23.357 -21.654 1.00 36.62 105 SER A N 1
ATOM 844 C CA . SER A 1 105 ? 18.573 23.260 -20.488 1.00 36.62 105 SER A CA 1
ATOM 845 C C . SER A 1 105 ? 17.721 23.484 -19.226 1.00 36.62 105 SER A C 1
ATOM 847 O O . SER A 1 105 ? 16.801 24.308 -19.270 1.00 36.62 105 SER A O 1
ATOM 849 N N . PRO A 1 106 ? 17.952 22.762 -18.114 1.00 41.28 106 PRO A N 1
ATOM 850 C CA . PRO A 1 106 ? 17.190 22.962 -16.884 1.00 41.28 106 PRO A CA 1
ATOM 851 C C . PRO A 1 106 ? 17.429 24.376 -16.328 1.00 41.28 106 PRO A C 1
ATOM 853 O O . PRO A 1 106 ? 18.530 24.911 -16.490 1.00 41.28 106 PRO A O 1
ATOM 856 N N . PRO A 1 107 ? 16.439 24.997 -15.662 1.00 38.16 107 PRO A N 1
ATOM 857 C CA . PRO A 1 107 ? 16.648 26.308 -15.069 1.00 38.16 107 PRO A CA 1
ATOM 858 C C 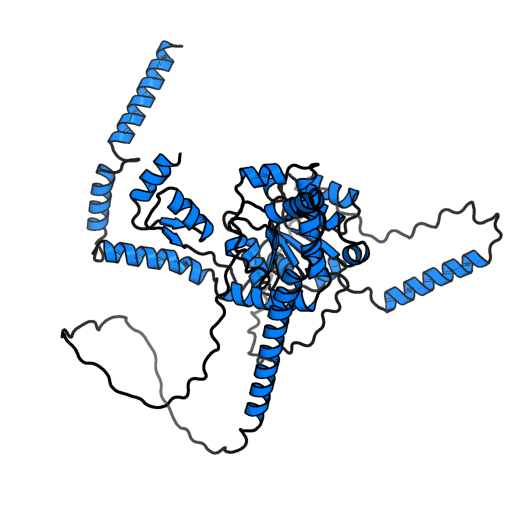. PRO A 1 107 ? 17.735 26.233 -13.980 1.00 38.16 107 PRO A C 1
ATOM 860 O O . PRO A 1 107 ? 17.822 25.222 -13.270 1.00 38.16 107 PRO A O 1
ATOM 863 N N . PRO A 1 108 ? 18.564 27.282 -13.835 1.00 36.91 108 PRO A N 1
ATOM 864 C CA . PRO A 1 108 ? 19.517 27.378 -12.741 1.00 36.91 108 PRO A CA 1
ATOM 865 C C . PRO A 1 108 ? 18.796 27.415 -11.387 1.00 36.91 108 PRO A C 1
ATOM 867 O O . PRO A 1 108 ? 17.625 27.783 -11.280 1.00 36.91 108 PRO A O 1
ATOM 870 N N . ALA A 1 109 ? 19.523 26.978 -10.361 1.00 33.75 109 ALA A N 1
ATOM 871 C CA . ALA A 1 109 ? 19.074 26.898 -8.981 1.00 33.75 109 ALA A CA 1
ATOM 872 C C . ALA A 1 109 ? 18.469 28.219 -8.484 1.00 33.75 109 ALA A C 1
ATOM 874 O O . ALA A 1 109 ? 18.931 29.305 -8.827 1.00 33.75 109 ALA A O 1
ATOM 875 N N . TYR A 1 110 ? 17.440 28.095 -7.645 1.00 38.34 110 TYR A N 1
ATOM 876 C CA . TYR A 1 110 ? 16.866 29.206 -6.905 1.00 38.34 110 TYR A CA 1
ATOM 877 C C . TYR A 1 110 ? 17.934 29.771 -5.958 1.00 38.34 110 TYR A C 1
ATOM 879 O O . TYR A 1 110 ? 18.294 29.139 -4.976 1.00 38.34 110 TYR A O 1
ATOM 887 N N . GLU A 1 111 ? 18.425 30.972 -6.223 1.00 33.47 111 GLU A N 1
ATOM 888 C CA . GLU A 1 111 ? 18.932 31.859 -5.183 1.00 33.47 111 GLU A CA 1
ATOM 889 C C . GLU A 1 111 ? 18.549 33.294 -5.552 1.00 33.47 111 GLU A C 1
ATOM 891 O O . GLU A 1 111 ? 18.595 33.691 -6.712 1.00 33.47 111 GLU A O 1
ATOM 896 N N . SER A 1 112 ? 18.179 34.051 -4.521 1.00 35.22 112 SER A N 1
ATOM 897 C CA . SER A 1 112 ? 17.842 35.476 -4.522 1.00 35.22 112 SER A CA 1
ATOM 898 C C . SER A 1 112 ? 16.414 35.864 -4.928 1.00 35.22 112 SER A C 1
ATOM 900 O O . SER A 1 112 ? 16.052 36.046 -6.085 1.00 35.22 112 SER A O 1
ATOM 902 N N . VAL A 1 113 ? 15.612 36.063 -3.881 1.00 46.69 113 VAL A N 1
ATOM 903 C CA . VAL A 1 113 ? 14.453 36.961 -3.838 1.00 46.69 113 VAL A CA 1
ATOM 904 C C . VAL A 1 113 ? 14.922 38.399 -4.123 1.00 46.69 113 VAL A C 1
ATOM 906 O O . VAL A 1 113 ? 16.061 38.734 -3.804 1.00 46.69 113 VAL A O 1
ATOM 909 N N . CYS A 1 114 ? 14.001 39.219 -4.645 1.00 41.47 114 CYS A N 1
ATOM 910 C CA . CYS A 1 114 ? 14.112 40.641 -5.014 1.00 41.47 114 CYS A CA 1
ATOM 911 C C . CYS A 1 114 ? 14.504 40.875 -6.477 1.00 41.47 114 CYS A C 1
ATOM 913 O O . CYS A 1 114 ? 15.680 40.952 -6.791 1.00 41.47 114 CYS A O 1
ATOM 915 N N . ASP A 1 115 ? 13.489 40.950 -7.349 1.00 39.75 115 ASP A N 1
ATOM 916 C CA . ASP A 1 115 ? 13.312 42.025 -8.345 1.00 39.75 115 ASP A CA 1
ATOM 917 C C . ASP A 1 115 ? 12.113 41.706 -9.257 1.00 39.75 115 ASP A C 1
ATOM 919 O O . ASP A 1 115 ? 12.243 41.264 -10.397 1.00 39.75 115 ASP A O 1
ATOM 923 N N . VAL A 1 116 ? 10.901 41.918 -8.732 1.00 41.44 116 VAL A N 1
ATOM 924 C CA . VAL A 1 116 ? 9.665 41.922 -9.531 1.00 41.44 116 VAL A CA 1
ATOM 925 C C . VAL A 1 116 ? 9.183 43.372 -9.626 1.00 41.44 116 VAL A C 1
ATOM 927 O O . VAL A 1 116 ? 8.918 43.972 -8.581 1.00 41.44 116 VAL A O 1
ATOM 930 N N . PRO A 1 117 ? 9.056 43.967 -10.826 1.00 40.16 117 PRO A N 1
ATOM 931 C CA . PRO A 1 117 ? 8.488 45.304 -10.960 1.00 40.16 117 PRO A CA 1
ATOM 932 C C . PRO A 1 117 ? 6.986 45.287 -10.610 1.00 40.16 117 PRO A C 1
ATOM 934 O O . PRO A 1 117 ? 6.298 44.305 -10.908 1.00 40.16 117 PRO A O 1
ATOM 937 N N . PRO A 1 118 ? 6.441 46.346 -9.981 1.00 44.34 118 PRO A N 1
ATOM 938 C CA . PRO A 1 118 ? 5.042 46.371 -9.571 1.00 44.34 118 PRO A CA 1
ATOM 939 C C . PRO A 1 118 ? 4.116 46.423 -10.794 1.00 44.34 118 PRO A C 1
ATOM 941 O O . PRO A 1 118 ? 4.265 47.271 -11.673 1.00 44.34 118 PRO A O 1
ATOM 944 N N . LEU A 1 119 ? 3.141 45.512 -10.836 1.00 40.66 119 LEU A N 1
ATOM 945 C CA . LEU A 1 119 ? 2.110 45.466 -11.872 1.00 40.66 119 LEU A CA 1
ATOM 946 C C . LEU A 1 119 ? 1.133 46.649 -11.721 1.00 40.66 119 LEU A C 1
ATOM 948 O O . LEU A 1 119 ? 0.644 46.892 -10.613 1.00 40.66 119 LEU A O 1
ATOM 952 N N . PRO A 1 120 ? 0.788 47.362 -12.808 1.00 36.59 120 PRO A N 1
ATOM 953 C CA . PRO A 1 120 ? -0.222 48.406 -12.758 1.00 36.59 120 PRO A CA 1
ATOM 954 C C . PRO A 1 120 ? -1.639 47.811 -12.718 1.00 36.59 120 PRO A C 1
ATOM 956 O O . PRO A 1 120 ? -2.025 47.041 -13.589 1.00 36.59 120 PRO A O 1
ATOM 959 N N . GLY A 1 121 ? -2.403 48.224 -11.702 1.00 36.28 121 GLY A N 1
ATOM 960 C CA . GLY A 1 121 ? -3.823 48.587 -11.791 1.00 36.28 121 GLY A CA 1
ATOM 961 C C . GLY A 1 121 ? -4.837 47.555 -12.299 1.00 36.28 121 GLY A C 1
ATOM 962 O O . GLY A 1 121 ? -5.015 47.385 -13.495 1.00 36.28 121 GLY A O 1
ATOM 963 N N . ALA A 1 122 ? -5.574 46.978 -11.344 1.00 44.81 122 ALA A N 1
ATOM 964 C CA . ALA A 1 122 ? -7.002 46.630 -11.368 1.00 44.81 122 ALA A CA 1
ATOM 965 C C . ALA A 1 122 ? -7.700 46.422 -12.733 1.00 44.81 122 ALA A C 1
ATOM 967 O O . ALA A 1 122 ? -7.952 47.378 -13.450 1.00 44.81 122 ALA A O 1
ATOM 968 N N . HIS A 1 123 ? -8.108 45.174 -13.001 1.00 41.62 123 HIS A N 1
ATOM 969 C CA . HIS A 1 123 ? -9.462 44.731 -13.399 1.00 41.62 123 HIS A CA 1
ATOM 970 C C . HIS A 1 123 ? -9.367 43.296 -13.954 1.00 41.62 123 HIS A C 1
ATOM 972 O O . HIS A 1 123 ? -9.374 43.075 -15.160 1.00 41.62 123 HIS A O 1
ATOM 978 N N . PHE A 1 124 ? -9.272 42.294 -13.072 1.00 35.62 124 PHE A N 1
ATOM 979 C CA . PHE A 1 124 ? -9.448 40.895 -13.473 1.00 35.62 124 PHE A CA 1
ATOM 980 C C . PHE A 1 124 ? -10.899 40.494 -13.195 1.00 35.62 124 PHE A C 1
ATOM 982 O O . PHE A 1 124 ? -11.266 40.184 -12.062 1.00 35.62 124 PHE A O 1
ATOM 989 N N . ALA A 1 125 ? -11.749 40.584 -14.217 1.00 39.34 125 ALA A N 1
ATOM 990 C CA . ALA A 1 125 ? -13.112 40.074 -14.156 1.00 39.34 125 ALA A CA 1
ATOM 991 C C . ALA A 1 125 ? -13.072 38.541 -14.228 1.00 39.34 125 ALA A C 1
ATOM 993 O O . ALA A 1 125 ? -12.553 37.973 -15.188 1.00 39.34 125 ALA A O 1
ATOM 994 N N . LEU A 1 126 ? -13.603 37.870 -13.203 1.00 31.31 126 LEU A N 1
ATOM 995 C CA . LEU A 1 126 ? -13.757 36.417 -13.207 1.00 31.31 126 LEU A CA 1
ATOM 996 C C . LEU A 1 126 ? -14.799 36.013 -14.268 1.00 31.31 126 LEU A C 1
ATOM 998 O O . LEU A 1 126 ? -15.875 36.618 -14.305 1.00 31.31 126 LEU A O 1
ATOM 1002 N N . PRO A 1 127 ? -14.529 35.002 -15.114 1.00 33.22 127 PRO A N 1
ATOM 1003 C CA . PRO A 1 127 ? -15.541 34.471 -16.018 1.00 33.22 127 PRO A CA 1
ATOM 1004 C C . PRO A 1 127 ? -16.672 33.795 -15.218 1.00 33.22 127 PRO A C 1
ATOM 1006 O O . PRO A 1 127 ? -16.417 33.241 -14.143 1.00 33.22 127 PRO A O 1
ATOM 1009 N N . PRO A 1 128 ? -17.927 33.838 -15.706 1.00 34.91 128 PRO A N 1
ATOM 1010 C CA . PRO A 1 128 ? -19.065 33.284 -14.983 1.00 34.91 128 PRO A CA 1
ATOM 1011 C C . PRO A 1 128 ? -18.978 31.750 -14.874 1.00 34.91 128 PRO A C 1
ATOM 1013 O O . PRO A 1 128 ? -18.360 31.100 -15.722 1.00 34.91 128 PRO A O 1
ATOM 1016 N N . PRO A 1 129 ? -19.605 31.153 -13.843 1.00 32.53 129 PRO A N 1
ATOM 1017 C CA . PRO A 1 129 ? -19.524 29.721 -13.592 1.00 32.53 129 PRO A CA 1
ATOM 1018 C C . PRO A 1 129 ? -20.250 28.944 -14.694 1.00 32.53 129 PRO A C 1
ATOM 1020 O O . PRO A 1 129 ? -21.425 29.183 -14.974 1.00 32.53 129 PRO A O 1
ATOM 1023 N N . VAL A 1 130 ? -19.550 27.991 -15.310 1.00 33.50 130 VAL A N 1
ATOM 1024 C CA . VAL A 1 130 ? -20.143 27.054 -16.269 1.00 33.50 130 VAL A CA 1
ATOM 1025 C C . VAL A 1 130 ? -21.062 26.107 -15.501 1.00 33.50 130 VAL A C 1
ATOM 1027 O O . VAL A 1 130 ? -20.608 25.204 -14.802 1.00 33.50 130 VAL A O 1
ATOM 1030 N N . VAL A 1 131 ? -22.370 26.323 -15.624 1.00 35.72 131 VAL A N 1
ATOM 1031 C CA . VAL A 1 131 ? -23.388 25.359 -15.204 1.00 35.72 131 VAL A CA 1
ATOM 1032 C C . VAL A 1 131 ? -23.368 24.220 -16.224 1.00 35.72 131 VAL A C 1
ATOM 1034 O O . VAL A 1 131 ? -23.845 24.375 -17.347 1.00 35.72 131 VAL A O 1
ATOM 1037 N N . ALA A 1 132 ? -22.768 23.088 -15.858 1.00 34.22 132 ALA A N 1
ATOM 1038 C CA . ALA A 1 132 ? -22.819 21.876 -16.664 1.00 34.22 132 ALA A CA 1
ATOM 1039 C C . ALA A 1 132 ? -24.265 21.347 -16.696 1.00 34.22 132 ALA A C 1
ATOM 1041 O O . ALA A 1 132 ? -24.818 20.956 -15.669 1.00 34.22 132 ALA A O 1
ATOM 1042 N N . GLY A 1 133 ? -24.891 21.368 -17.874 1.00 30.05 133 GLY A N 1
ATOM 1043 C CA . GLY A 1 133 ? -26.161 20.682 -18.117 1.00 30.05 133 GLY A CA 1
ATOM 1044 C C . GLY A 1 133 ? -25.987 19.154 -18.138 1.00 30.05 133 GLY A C 1
ATOM 1045 O O . GLY A 1 133 ? -24.868 18.666 -18.320 1.00 30.05 133 GLY A O 1
ATOM 1046 N N . PRO A 1 134 ? -27.071 18.375 -17.966 1.00 36.56 134 PRO A N 1
ATOM 1047 C CA . PRO A 1 134 ? -26.990 16.926 -17.866 1.00 36.56 134 PRO A CA 1
ATOM 1048 C C . PRO A 1 134 ? -26.780 16.328 -19.260 1.00 36.56 134 PRO A C 1
ATOM 1050 O O . PRO A 1 134 ? -27.726 16.190 -20.034 1.00 36.56 134 PRO A O 1
ATOM 1053 N N . SER A 1 135 ? -25.543 15.957 -19.592 1.00 29.67 135 SER A N 1
ATOM 1054 C CA . SER A 1 135 ? -25.310 15.036 -20.705 1.00 29.67 135 SER A CA 1
ATOM 1055 C C . SER A 1 135 ? -25.559 13.621 -20.207 1.00 29.67 135 SER A C 1
ATOM 1057 O O . SER A 1 135 ? -24.944 13.172 -19.240 1.00 29.67 135 SER A O 1
ATOM 1059 N N . MET A 1 136 ? -26.512 12.954 -20.850 1.00 30.62 136 MET A N 1
ATOM 1060 C CA . MET A 1 136 ? -26.958 11.611 -20.522 1.00 30.62 136 MET A CA 1
ATOM 1061 C C . MET A 1 136 ? -25.802 10.615 -20.437 1.00 30.62 136 MET A C 1
ATOM 1063 O O . MET A 1 136 ? -24.871 10.632 -21.239 1.00 30.62 136 MET A O 1
ATOM 1067 N N . ALA A 1 137 ? -25.918 9.737 -19.444 1.00 38.00 137 ALA A N 1
ATOM 1068 C CA . ALA A 1 137 ? -25.048 8.606 -19.208 1.00 38.00 137 ALA A CA 1
ATOM 1069 C C . ALA A 1 137 ? -24.992 7.688 -20.438 1.00 38.00 137 ALA A C 1
ATOM 1071 O O . ALA A 1 137 ? -25.919 6.921 -20.701 1.00 38.00 137 ALA A O 1
ATOM 1072 N N . GLU A 1 138 ? -23.870 7.715 -21.153 1.00 29.91 138 GLU A N 1
ATOM 1073 C CA . GLU A 1 138 ? -23.430 6.553 -21.912 1.00 29.91 138 GLU A CA 1
ATOM 1074 C C . GLU A 1 138 ? -22.804 5.557 -20.933 1.00 29.91 138 GLU A C 1
ATOM 1076 O O . GLU A 1 138 ? -21.776 5.808 -20.305 1.00 29.91 138 GLU A O 1
ATOM 1081 N N . THR A 1 139 ? -23.449 4.401 -20.793 1.00 28.09 139 THR A N 1
ATOM 1082 C CA . THR A 1 139 ? -22.858 3.187 -20.218 1.00 28.09 139 THR A CA 1
ATOM 1083 C C . THR A 1 139 ? -21.453 2.964 -20.794 1.00 28.09 139 THR A C 1
ATOM 1085 O O . THR A 1 139 ? -21.326 2.885 -22.021 1.00 28.09 139 THR A O 1
ATOM 1088 N N . PRO A 1 140 ? -20.399 2.817 -19.967 1.00 35.84 140 PRO A N 1
ATOM 1089 C CA . PRO A 1 140 ? -19.050 2.647 -20.480 1.00 35.84 140 PRO A CA 1
ATOM 1090 C C . PRO A 1 140 ? -18.943 1.284 -21.168 1.00 35.84 140 PRO A C 1
ATOM 1092 O O . PRO A 1 140 ? -18.939 0.232 -20.526 1.00 35.84 140 PRO A O 1
ATOM 1095 N N . LYS A 1 141 ? -18.859 1.300 -22.500 1.00 28.92 141 LYS A N 1
ATOM 1096 C CA . LYS A 1 141 ? -18.447 0.135 -23.281 1.00 28.92 141 LYS A CA 1
ATOM 1097 C C . LYS A 1 141 ? -16.993 -0.177 -22.935 1.00 28.92 141 LYS A C 1
ATOM 1099 O O . LYS A 1 141 ? -16.101 0.646 -23.126 1.00 28.92 141 LYS A O 1
ATOM 1104 N N . LEU A 1 142 ? -16.759 -1.388 -22.443 1.00 40.91 142 LEU A N 1
ATOM 1105 C CA . LEU A 1 142 ? -15.438 -1.973 -22.234 1.00 40.91 142 LEU A CA 1
ATOM 1106 C C . LEU A 1 142 ? -14.800 -2.290 -23.608 1.00 40.91 142 LEU A C 1
ATOM 1108 O O . LEU A 1 142 ? -14.759 -3.441 -24.029 1.00 40.91 142 LEU A O 1
ATOM 1112 N N . SER A 1 143 ? -14.390 -1.275 -24.372 1.00 34.12 143 SER A N 1
ATOM 1113 C CA . SER A 1 143 ? -13.870 -1.463 -25.740 1.00 34.12 143 SER A CA 1
ATOM 1114 C C . SER A 1 143 ? -12.747 -0.493 -26.116 1.00 34.12 143 SER A C 1
ATOM 1116 O O . SER A 1 143 ? -12.737 0.064 -27.210 1.00 34.12 143 SER A O 1
ATOM 1118 N N . GLY A 1 144 ? -11.780 -0.310 -25.221 1.00 36.66 144 GLY A N 1
ATOM 1119 C CA . GLY A 1 144 ? -10.476 0.258 -25.548 1.00 36.66 144 GLY A CA 1
ATOM 1120 C C . GLY A 1 144 ? -9.402 -0.646 -24.965 1.00 36.66 144 GLY A C 1
ATOM 1121 O O . GLY A 1 144 ? -9.156 -0.615 -23.765 1.00 36.66 144 GLY A O 1
ATOM 1122 N N . VAL A 1 145 ? -8.792 -1.503 -25.782 1.00 44.44 145 VAL A N 1
ATOM 1123 C CA . VAL A 1 145 ? -7.531 -2.135 -25.385 1.00 44.44 145 VAL A CA 1
ATOM 1124 C C . VAL A 1 145 ? -6.524 -0.993 -25.271 1.00 44.44 145 VAL A C 1
ATOM 1126 O O . VAL A 1 145 ? -6.233 -0.351 -26.275 1.00 44.44 145 VAL A O 1
ATOM 1129 N N . ASP A 1 146 ? -6.041 -0.699 -24.060 1.00 56.84 146 ASP A N 1
ATOM 1130 C CA . ASP A 1 146 ? -4.989 0.298 -23.839 1.00 56.84 146 ASP A CA 1
ATOM 1131 C C . ASP A 1 146 ? -3.811 0.001 -24.785 1.00 56.84 146 ASP A C 1
ATOM 1133 O O . ASP A 1 146 ? -3.065 -0.963 -24.585 1.00 56.84 146 ASP A O 1
ATOM 1137 N N . ASN A 1 147 ? -3.615 0.838 -25.810 1.00 64.12 147 ASN A N 1
ATOM 1138 C CA . ASN A 1 147 ? -2.499 0.752 -26.767 1.00 64.12 147 ASN A CA 1
ATOM 1139 C C . ASN A 1 147 ? -1.160 1.208 -26.156 1.00 64.12 147 ASN A C 1
ATOM 1141 O O . ASN A 1 147 ? -0.219 1.570 -26.859 1.00 64.12 147 ASN A O 1
ATOM 1145 N N . ASP A 1 148 ? -1.069 1.201 -24.829 1.00 78.12 148 ASP A N 1
ATOM 1146 C CA . ASP A 1 148 ? 0.107 1.592 -24.078 1.00 78.12 148 ASP A CA 1
ATOM 1147 C C . ASP A 1 148 ? 1.298 0.679 -24.395 1.00 78.12 148 ASP A C 1
ATOM 1149 O O . ASP A 1 148 ? 1.192 -0.555 -24.363 1.00 78.12 148 ASP A O 1
ATOM 1153 N N . SER A 1 149 ? 2.451 1.298 -24.654 1.00 82.06 149 SER A N 1
ATOM 1154 C CA . SER A 1 149 ? 3.709 0.600 -24.931 1.00 82.06 149 SER A CA 1
ATOM 1155 C C . SER A 1 149 ? 4.356 0.064 -23.653 1.00 82.06 149 SER A C 1
ATOM 1157 O O . SER A 1 149 ? 5.044 -0.953 -23.695 1.00 82.06 149 SER A O 1
ATOM 1159 N N . LYS A 1 150 ? 4.104 0.705 -22.501 1.00 91.19 150 LYS A N 1
ATOM 1160 C CA . LYS A 1 150 ? 4.702 0.336 -21.209 1.00 91.19 150 LYS A CA 1
ATOM 1161 C C . LYS A 1 150 ? 3.681 0.229 -20.078 1.00 91.19 150 LYS A C 1
ATOM 1163 O O . LYS A 1 150 ? 2.802 1.082 -19.921 1.00 91.19 150 LYS A O 1
ATOM 1168 N N . ALA A 1 151 ? 3.859 -0.787 -19.235 1.00 95.00 151 ALA A N 1
ATOM 1169 C CA . ALA A 1 151 ? 3.187 -0.909 -17.948 1.00 95.00 151 ALA A CA 1
ATOM 1170 C C . ALA A 1 151 ? 3.893 -0.032 -16.904 1.00 95.00 151 ALA A C 1
ATOM 1172 O O . ALA A 1 151 ? 5.103 -0.139 -16.700 1.00 95.00 151 ALA A O 1
ATOM 1173 N N . VAL A 1 152 ? 3.135 0.822 -16.222 1.00 97.62 152 VAL A N 1
ATOM 1174 C CA . VAL A 1 152 ? 3.672 1.716 -15.190 1.00 97.62 152 VAL A CA 1
ATOM 1175 C C . VAL A 1 152 ? 3.534 1.050 -13.826 1.00 97.62 152 VAL A C 1
ATOM 1177 O O . VAL A 1 152 ? 2.419 0.793 -13.368 1.00 97.62 152 VAL A O 1
ATOM 1180 N N . VAL A 1 153 ? 4.664 0.773 -13.179 1.00 98.44 153 VAL A N 1
ATOM 1181 C CA . VAL A 1 153 ? 4.726 0.295 -11.797 1.00 98.44 153 VAL A CA 1
ATOM 1182 C C . VAL A 1 153 ? 4.952 1.493 -10.887 1.00 98.44 153 VAL A C 1
ATOM 1184 O O . VAL A 1 153 ? 6.004 2.127 -10.929 1.00 98.44 153 VAL A O 1
ATOM 1187 N N . LEU A 1 154 ? 3.952 1.799 -10.073 1.00 98.69 154 LEU A N 1
ATOM 1188 C CA . LEU A 1 154 ? 3.923 2.956 -9.196 1.00 98.69 154 LEU A CA 1
ATOM 1189 C C . LEU A 1 154 ? 4.336 2.580 -7.778 1.00 98.69 154 LEU A C 1
ATOM 1191 O O . LEU A 1 154 ? 3.801 1.637 -7.203 1.00 98.69 154 LEU A O 1
ATOM 1195 N N . PHE A 1 155 ? 5.219 3.372 -7.188 1.00 98.44 155 PHE A N 1
ATOM 1196 C CA . PHE A 1 155 ? 5.437 3.425 -5.749 1.00 98.44 155 PHE A CA 1
ATOM 1197 C C . PHE A 1 155 ? 5.043 4.814 -5.247 1.00 98.44 155 PHE A C 1
ATOM 1199 O O . PHE A 1 155 ? 5.496 5.815 -5.803 1.00 98.44 155 PHE A O 1
ATOM 1206 N N . VAL A 1 156 ? 4.251 4.876 -4.177 1.00 97.88 156 VAL A N 1
ATOM 1207 C CA . VAL A 1 156 ? 3.907 6.125 -3.486 1.00 97.88 156 VAL A CA 1
ATOM 1208 C C . VAL A 1 156 ? 4.256 5.988 -2.011 1.00 97.88 156 VAL A C 1
ATOM 1210 O O . VAL A 1 156 ? 3.832 5.042 -1.348 1.00 97.88 156 VAL A O 1
ATOM 1213 N N . GLY A 1 157 ? 5.014 6.946 -1.483 1.00 94.81 157 GLY A N 1
ATOM 1214 C CA . GLY A 1 157 ? 5.293 7.028 -0.055 1.00 94.81 157 GLY A CA 1
ATOM 1215 C C . GLY A 1 157 ? 6.599 7.741 0.265 1.00 94.81 157 GLY A C 1
ATOM 1216 O O . GLY A 1 157 ? 7.309 8.229 -0.612 1.00 94.81 157 GLY A O 1
ATOM 1217 N N . ARG A 1 158 ? 6.935 7.788 1.556 1.00 94.69 158 ARG A N 1
ATOM 1218 C CA . ARG A 1 158 ? 8.237 8.290 2.005 1.00 94.69 158 ARG A CA 1
ATOM 1219 C C . ARG A 1 158 ? 9.351 7.409 1.434 1.00 94.69 158 ARG A C 1
ATOM 1221 O O . ARG A 1 158 ? 9.312 6.188 1.576 1.00 94.69 158 ARG A O 1
ATOM 1228 N N . ILE A 1 159 ? 10.357 8.029 0.821 1.00 95.94 159 ILE A N 1
ATOM 1229 C CA . ILE A 1 159 ? 11.517 7.324 0.266 1.00 95.94 159 ILE A CA 1
ATOM 1230 C C . ILE A 1 159 ? 12.520 7.078 1.397 1.00 95.94 159 ILE A C 1
ATOM 1232 O O . ILE A 1 159 ? 13.469 7.834 1.611 1.00 95.94 159 ILE A O 1
ATOM 1236 N N . SER A 1 160 ? 12.267 6.017 2.158 1.00 95.38 160 SER A N 1
ATOM 1237 C CA . SER A 1 160 ? 13.089 5.553 3.277 1.00 95.38 160 SER A CA 1
ATOM 1238 C C . SER A 1 160 ? 13.334 4.044 3.179 1.00 95.38 160 SER A C 1
ATOM 1240 O O . SER A 1 160 ? 12.507 3.287 2.666 1.00 95.38 160 SER A O 1
ATOM 1242 N N . TRP A 1 161 ? 14.482 3.582 3.684 1.00 93.75 161 TRP A N 1
ATOM 1243 C CA . TRP A 1 161 ? 14.842 2.159 3.640 1.00 93.75 161 TRP A CA 1
ATOM 1244 C C . TRP A 1 161 ? 13.909 1.272 4.475 1.00 93.75 161 TRP A C 1
ATOM 1246 O O . TRP A 1 161 ? 13.691 0.120 4.114 1.00 93.75 161 TRP A O 1
ATOM 1256 N N . GLU A 1 162 ? 13.267 1.828 5.507 1.00 91.25 162 GLU A N 1
ATOM 1257 C CA . GLU A 1 162 ? 12.221 1.156 6.298 1.00 91.25 162 GLU A CA 1
ATOM 1258 C C . GLU A 1 162 ? 11.024 0.701 5.440 1.00 91.25 162 GLU A C 1
ATOM 1260 O O . GLU A 1 162 ? 10.393 -0.313 5.731 1.00 91.25 162 GLU A O 1
ATOM 1265 N N . LYS A 1 163 ? 10.736 1.415 4.341 1.00 93.00 163 LYS A N 1
ATOM 1266 C CA . LYS A 1 163 ? 9.677 1.063 3.386 1.00 93.00 163 LYS A CA 1
ATOM 1267 C C . LYS A 1 163 ? 10.101 -0.041 2.423 1.00 93.00 163 LYS A C 1
ATOM 1269 O O . LYS A 1 163 ? 9.311 -0.434 1.567 1.00 93.00 163 LYS A O 1
ATOM 1274 N N . ASN A 1 164 ? 11.325 -0.549 2.586 1.00 94.19 164 ASN A N 1
ATOM 1275 C CA . ASN A 1 164 ? 11.929 -1.638 1.834 1.00 94.19 164 ASN A CA 1
ATOM 1276 C C . ASN A 1 164 ? 11.970 -1.376 0.319 1.00 94.19 164 ASN A C 1
ATOM 1278 O O . ASN A 1 164 ? 11.891 -2.286 -0.502 1.00 94.19 164 ASN A O 1
ATOM 1282 N N . ILE A 1 165 ? 12.123 -0.109 -0.076 1.00 95.19 165 ILE A N 1
ATOM 1283 C CA . ILE A 1 165 ? 12.180 0.289 -1.489 1.00 95.19 165 ILE A CA 1
ATOM 1284 C C . ILE A 1 165 ? 13.396 -0.301 -2.225 1.00 95.19 165 ILE A C 1
ATOM 1286 O O . ILE A 1 165 ? 13.383 -0.432 -3.449 1.00 95.19 165 ILE A O 1
ATOM 1290 N N . ARG A 1 166 ? 14.422 -0.748 -1.485 1.00 95.94 166 ARG A N 1
ATOM 1291 C CA . ARG A 1 166 ? 15.544 -1.509 -2.049 1.00 95.94 166 ARG A CA 1
ATOM 1292 C C . ARG A 1 166 ? 15.079 -2.812 -2.691 1.00 95.94 166 ARG A C 1
ATOM 1294 O O . ARG A 1 166 ? 15.547 -3.135 -3.778 1.00 95.94 166 ARG A O 1
ATOM 1301 N N . LEU A 1 167 ? 14.149 -3.524 -2.050 1.00 97.06 167 LEU A N 1
ATOM 1302 C CA . LEU A 1 167 ? 13.574 -4.757 -2.583 1.00 97.06 167 LEU A CA 1
ATOM 1303 C C . LEU A 1 167 ? 12.927 -4.512 -3.948 1.00 97.06 167 LEU A C 1
ATOM 1305 O O . LEU A 1 167 ? 13.134 -5.299 -4.863 1.00 97.06 167 LEU A O 1
ATOM 1309 N N . LEU A 1 168 ? 12.192 -3.406 -4.100 1.00 97.56 168 LEU A N 1
ATOM 1310 C CA . LEU A 1 168 ? 11.533 -3.053 -5.358 1.00 97.56 168 LEU A CA 1
ATOM 1311 C C . LEU A 1 168 ? 12.541 -2.807 -6.486 1.00 97.56 168 LEU A C 1
ATOM 1313 O O . LEU A 1 168 ? 12.360 -3.330 -7.581 1.00 97.56 168 LEU A O 1
ATOM 1317 N N . VAL A 1 169 ? 13.614 -2.057 -6.221 1.00 97.31 169 VAL A N 1
ATOM 1318 C CA . VAL A 1 169 ? 14.664 -1.791 -7.221 1.00 97.31 169 VAL A CA 1
ATOM 1319 C C . VAL A 1 169 ? 15.395 -3.070 -7.622 1.00 97.31 169 VAL A C 1
ATOM 1321 O O . VAL A 1 169 ? 15.628 -3.302 -8.806 1.00 97.31 169 VAL A O 1
ATOM 1324 N N . GLU A 1 170 ? 15.723 -3.929 -6.657 1.00 97.12 170 GLU A N 1
ATOM 1325 C CA . GLU A 1 170 ? 16.375 -5.213 -6.932 1.00 97.12 170 GLU A CA 1
ATOM 1326 C C . GLU A 1 170 ? 15.446 -6.167 -7.686 1.00 97.12 170 GLU A C 1
ATOM 1328 O O . GLU A 1 170 ? 15.876 -6.819 -8.633 1.00 97.12 170 GLU A O 1
ATOM 1333 N N . ALA A 1 171 ? 14.158 -6.196 -7.346 1.00 97.69 171 ALA A N 1
ATOM 1334 C CA . ALA A 1 171 ? 13.163 -6.957 -8.090 1.00 97.69 171 ALA A CA 1
ATOM 1335 C C . ALA A 1 171 ? 13.037 -6.458 -9.538 1.00 97.69 171 ALA A C 1
ATOM 1337 O O . ALA A 1 171 ? 13.008 -7.269 -10.460 1.00 97.69 171 ALA A O 1
ATOM 1338 N N . PHE A 1 172 ? 13.034 -5.138 -9.759 1.00 97.31 172 PHE A N 1
ATOM 1339 C CA . PHE A 1 172 ? 13.023 -4.550 -11.103 1.00 97.31 172 PHE A CA 1
ATOM 1340 C C . PHE A 1 172 ? 14.275 -4.909 -11.908 1.00 97.31 172 PHE A C 1
ATOM 1342 O O . PHE A 1 172 ? 14.186 -5.210 -13.096 1.00 97.31 172 PHE A O 1
ATOM 1349 N N . ARG A 1 173 ? 15.445 -4.921 -11.257 1.00 96.75 173 ARG A N 1
ATOM 1350 C CA . ARG A 1 173 ? 16.711 -5.348 -11.868 1.00 96.75 173 ARG A CA 1
ATOM 1351 C C . ARG A 1 173 ? 16.667 -6.807 -12.329 1.00 96.75 173 ARG A C 1
ATOM 1353 O O . ARG A 1 173 ? 17.291 -7.135 -13.333 1.00 96.75 173 ARG A O 1
ATOM 1360 N N . LEU A 1 174 ? 15.954 -7.662 -11.598 1.00 97.06 174 LEU A N 1
ATOM 1361 C CA . LEU A 1 174 ? 15.815 -9.094 -11.878 1.00 97.06 174 LEU A CA 1
ATOM 1362 C C . LEU A 1 174 ? 14.713 -9.426 -12.896 1.00 97.06 174 LEU A C 1
ATOM 1364 O O . LEU A 1 174 ? 14.533 -10.600 -13.217 1.00 97.06 174 LEU A O 1
ATOM 1368 N N . LEU A 1 175 ? 13.973 -8.435 -13.404 1.00 97.25 175 LEU A N 1
ATOM 1369 C CA . LEU A 1 175 ? 13.002 -8.668 -14.471 1.00 97.25 175 LEU A CA 1
ATOM 1370 C C . LEU A 1 175 ? 13.712 -9.111 -15.764 1.00 97.25 175 LEU A C 1
ATOM 1372 O O . LEU A 1 175 ? 14.767 -8.562 -16.104 1.00 97.25 175 LEU A O 1
ATOM 1376 N N . PRO A 1 176 ? 13.125 -10.046 -16.537 1.00 96.56 176 PRO A N 1
ATOM 1377 C CA . PRO A 1 176 ? 13.631 -10.383 -17.865 1.00 96.56 176 PRO A CA 1
ATOM 1378 C C . PRO A 1 176 ? 13.701 -9.147 -18.768 1.00 96.56 176 PRO A C 1
ATOM 1380 O O . PRO A 1 176 ? 12.836 -8.275 -18.683 1.00 96.56 176 PRO A O 1
ATOM 1383 N N . ALA A 1 177 ? 14.691 -9.082 -19.666 1.00 94.19 177 ALA A N 1
ATOM 1384 C CA . ALA A 1 177 ? 14.923 -7.913 -20.523 1.00 94.19 177 ALA A CA 1
ATOM 1385 C C . ALA A 1 177 ? 13.664 -7.482 -21.301 1.00 94.19 177 ALA A C 1
ATOM 1387 O O . ALA A 1 177 ? 13.276 -6.319 -21.232 1.00 94.19 177 ALA A O 1
ATOM 1388 N N . SER A 1 178 ? 12.952 -8.439 -21.906 1.00 92.94 178 SER A N 1
ATOM 1389 C CA . SER A 1 178 ? 11.707 -8.190 -22.649 1.00 92.94 178 SER A CA 1
ATOM 1390 C C . SER A 1 178 ? 10.567 -7.627 -21.792 1.00 92.94 178 SER A C 1
ATOM 1392 O O . SER A 1 178 ? 9.702 -6.913 -22.290 1.00 92.94 178 SER A O 1
ATOM 1394 N N . VAL A 1 179 ? 10.541 -7.936 -20.496 1.00 94.62 179 VAL A N 1
ATOM 1395 C CA . VAL A 1 179 ? 9.545 -7.404 -19.554 1.00 94.62 179 VAL A CA 1
ATOM 1396 C C . VAL A 1 179 ? 9.978 -6.026 -19.065 1.00 94.62 179 VAL A C 1
ATOM 1398 O O . VAL A 1 179 ? 9.158 -5.117 -18.983 1.00 94.62 179 VAL A O 1
ATOM 1401 N N . LYS A 1 180 ? 11.275 -5.865 -18.781 1.00 94.12 180 LYS A N 1
ATOM 1402 C CA . LYS A 1 180 ? 11.883 -4.622 -18.302 1.00 94.12 180 LYS A CA 1
ATOM 1403 C C . LYS A 1 180 ? 11.768 -3.489 -19.325 1.00 94.12 180 LYS A C 1
ATOM 1405 O O . LYS A 1 180 ? 11.487 -2.366 -18.935 1.00 94.12 180 LYS A O 1
ATOM 1410 N N . GLU A 1 181 ? 11.925 -3.775 -20.617 1.00 91.69 181 GLU A N 1
ATOM 1411 C CA . GLU A 1 181 ? 11.748 -2.792 -21.703 1.00 91.69 181 GLU A CA 1
ATOM 1412 C C . GLU A 1 181 ? 10.309 -2.267 -21.805 1.00 91.69 181 GLU A C 1
ATOM 1414 O O . GLU A 1 181 ? 10.084 -1.105 -22.147 1.00 91.69 181 GLU A O 1
ATOM 1419 N N . ASN A 1 182 ? 9.339 -3.107 -21.441 1.00 92.00 182 ASN A N 1
ATOM 1420 C CA . ASN A 1 182 ? 7.911 -2.796 -21.450 1.00 92.00 182 ASN A CA 1
ATOM 1421 C C . ASN A 1 182 ? 7.394 -2.334 -20.078 1.00 92.00 182 ASN A C 1
ATOM 1423 O O . ASN A 1 182 ? 6.182 -2.286 -19.854 1.00 92.00 182 ASN A O 1
ATOM 1427 N N . ALA A 1 183 ? 8.288 -2.003 -19.145 1.00 95.38 183 ALA A N 1
ATOM 1428 C CA . ALA A 1 183 ? 7.942 -1.564 -17.803 1.00 95.38 183 ALA A CA 1
ATOM 1429 C C . ALA A 1 183 ? 8.616 -0.231 -17.477 1.00 95.38 183 ALA A C 1
ATOM 1431 O O . ALA A 1 183 ? 9.776 -0.003 -17.809 1.00 95.38 183 ALA A O 1
ATOM 1432 N N . LYS A 1 184 ? 7.892 0.641 -16.777 1.00 96.62 184 LYS A N 1
ATOM 1433 C CA . LYS A 1 184 ? 8.435 1.881 -16.222 1.00 96.62 184 LYS A CA 1
ATOM 1434 C C . LYS A 1 184 ? 8.204 1.915 -14.722 1.00 96.62 184 LYS A C 1
ATOM 1436 O O . LYS A 1 184 ? 7.085 1.671 -14.276 1.00 96.62 184 LYS A O 1
ATOM 1441 N N . LEU A 1 185 ? 9.234 2.251 -13.955 1.00 98.25 185 LEU A N 1
ATOM 1442 C CA . LEU A 1 185 ? 9.110 2.496 -12.524 1.00 98.25 185 LEU A CA 1
ATOM 1443 C C . LEU A 1 185 ? 8.809 3.982 -12.291 1.00 98.25 185 LEU A C 1
ATOM 1445 O O . LEU A 1 185 ? 9.580 4.845 -12.696 1.00 98.25 185 LEU A O 1
ATOM 1449 N N . VAL A 1 186 ? 7.701 4.301 -11.630 1.00 98.31 186 VAL A N 1
ATOM 1450 C CA . VAL A 1 186 ? 7.369 5.671 -11.220 1.00 98.31 186 VAL A CA 1
ATOM 1451 C C . VAL A 1 186 ? 7.375 5.734 -9.700 1.00 98.31 186 VAL A C 1
ATOM 1453 O O . VAL A 1 186 ? 6.638 5.011 -9.036 1.00 98.31 186 VAL A O 1
ATOM 1456 N N . VAL A 1 187 ? 8.218 6.598 -9.143 1.00 98.38 187 VAL A N 1
ATOM 1457 C CA . VAL A 1 187 ? 8.374 6.781 -7.697 1.00 98.38 187 VAL A CA 1
ATOM 1458 C C . VAL A 1 187 ? 7.862 8.165 -7.314 1.00 98.38 187 VAL A C 1
ATOM 1460 O O . VAL A 1 187 ? 8.416 9.186 -7.726 1.00 98.38 187 VAL A O 1
ATOM 1463 N N . VAL A 1 188 ? 6.810 8.201 -6.504 1.00 98.19 188 VAL A N 1
ATOM 1464 C CA . VAL A 1 188 ? 6.187 9.420 -5.988 1.00 98.19 188 VAL A CA 1
ATOM 1465 C C . VAL A 1 188 ? 6.459 9.526 -4.494 1.00 98.19 188 VAL A C 1
ATOM 1467 O O . VAL A 1 188 ? 6.232 8.590 -3.728 1.00 98.19 188 VAL A O 1
ATOM 1470 N N . GLY A 1 189 ? 6.941 10.688 -4.081 1.00 96.19 189 GLY A N 1
ATOM 1471 C CA . GLY A 1 189 ? 7.366 10.980 -2.724 1.00 96.19 189 GLY A CA 1
ATOM 1472 C C . GLY A 1 189 ? 8.806 11.468 -2.654 1.00 96.19 189 GLY A C 1
ATOM 1473 O O . GLY A 1 189 ? 9.514 11.591 -3.659 1.00 96.19 189 GLY A O 1
ATOM 1474 N N . ASP A 1 190 ? 9.220 11.754 -1.428 1.00 95.75 190 ASP A N 1
ATOM 1475 C CA . ASP A 1 190 ? 10.568 12.189 -1.092 1.00 95.75 190 ASP A CA 1
ATOM 1476 C C . ASP A 1 190 ? 11.019 11.539 0.222 1.00 95.75 190 ASP A C 1
ATOM 1478 O O . ASP A 1 190 ? 10.220 10.911 0.929 1.00 95.75 190 ASP A O 1
ATOM 1482 N N . GLY A 1 191 ? 12.302 11.642 0.541 1.00 96.06 191 GLY A N 1
ATOM 1483 C CA . GLY A 1 191 ? 12.854 11.120 1.779 1.00 96.06 191 GLY A CA 1
ATOM 1484 C C . GLY A 1 191 ? 14.371 10.941 1.758 1.00 96.06 191 GLY A C 1
ATOM 1485 O O . GLY A 1 191 ? 15.023 11.116 0.728 1.00 96.06 191 GLY A O 1
ATOM 1486 N N . PRO A 1 192 ? 14.948 10.541 2.902 1.00 96.75 192 PRO A N 1
ATOM 1487 C CA . PRO A 1 192 ? 16.397 10.480 3.090 1.00 96.75 192 PRO A CA 1
ATOM 1488 C C . PRO A 1 192 ? 17.102 9.515 2.126 1.00 96.75 192 PRO A C 1
ATOM 1490 O O . PRO A 1 192 ? 18.258 9.733 1.777 1.00 96.75 192 PRO A O 1
ATOM 1493 N N . ALA A 1 193 ? 16.418 8.468 1.649 1.00 95.69 193 ALA A N 1
ATOM 1494 C CA . ALA A 1 193 ? 17.005 7.492 0.732 1.00 95.69 193 ALA A CA 1
ATOM 1495 C C . ALA A 1 193 ? 16.931 7.923 -0.746 1.00 95.69 193 ALA A C 1
ATOM 1497 O O . ALA A 1 193 ? 17.361 7.178 -1.627 1.00 95.69 193 ALA A O 1
ATOM 1498 N N . ARG A 1 194 ? 16.387 9.108 -1.063 1.00 96.38 194 ARG A N 1
ATOM 1499 C CA . ARG A 1 194 ? 16.110 9.518 -2.446 1.00 96.38 194 ARG A CA 1
ATOM 1500 C C . ARG A 1 194 ? 17.356 9.578 -3.333 1.00 96.38 194 ARG A C 1
ATOM 1502 O O . ARG A 1 194 ? 17.364 9.002 -4.427 1.00 96.38 194 ARG A O 1
ATOM 1509 N N . ALA A 1 195 ? 18.402 10.264 -2.887 1.00 96.69 195 ALA A N 1
ATOM 1510 C CA . ALA A 1 195 ? 19.618 10.421 -3.683 1.00 96.69 195 ALA A CA 1
ATOM 1511 C C . ALA A 1 195 ? 20.263 9.058 -3.995 1.00 96.69 195 ALA A C 1
ATOM 1513 O O . ALA A 1 195 ? 20.605 8.769 -5.142 1.00 96.69 195 ALA A O 1
ATOM 1514 N N . GLU A 1 196 ? 20.361 8.189 -2.989 1.00 96.69 196 GLU A N 1
ATOM 1515 C CA . GLU A 1 196 ? 20.927 6.847 -3.136 1.00 96.69 196 GLU A CA 1
ATOM 1516 C C . GLU A 1 196 ? 20.068 5.959 -4.047 1.00 96.69 196 GLU A C 1
ATOM 1518 O O . GLU A 1 196 ? 20.591 5.299 -4.945 1.00 96.69 196 GLU A O 1
ATOM 1523 N N . LEU A 1 197 ? 18.742 5.999 -3.894 1.00 96.75 197 LEU A N 1
ATOM 1524 C CA . LEU A 1 197 ? 17.816 5.240 -4.731 1.00 96.75 197 LEU A CA 1
ATOM 1525 C C . LEU A 1 197 ? 17.904 5.632 -6.211 1.00 96.75 197 LEU A C 1
ATOM 1527 O O . LEU A 1 197 ? 17.884 4.766 -7.088 1.00 96.75 197 LEU A O 1
ATOM 1531 N N . THR A 1 198 ? 18.050 6.931 -6.485 1.00 97.12 198 THR A N 1
ATOM 1532 C CA . THR A 1 198 ? 18.225 7.461 -7.847 1.00 97.12 198 THR A CA 1
ATOM 1533 C C . THR A 1 198 ? 19.517 6.927 -8.468 1.00 97.12 198 THR A C 1
ATOM 1535 O O . THR A 1 198 ? 19.492 6.391 -9.577 1.00 97.12 198 THR A O 1
ATOM 1538 N N . ARG A 1 199 ? 20.630 6.975 -7.719 1.00 97.25 199 ARG A N 1
ATOM 1539 C CA . ARG A 1 199 ? 21.925 6.419 -8.152 1.00 97.25 199 ARG A CA 1
ATOM 1540 C C . ARG A 1 199 ? 21.847 4.919 -8.428 1.00 97.25 199 ARG A C 1
ATOM 1542 O O . ARG A 1 199 ? 22.448 4.447 -9.387 1.00 97.25 199 ARG A O 1
ATOM 1549 N N . LEU A 1 200 ? 21.102 4.161 -7.624 1.00 96.38 200 LEU A N 1
ATOM 1550 C CA . LEU A 1 200 ? 20.919 2.721 -7.839 1.00 96.38 200 LEU A CA 1
ATOM 1551 C C . LEU A 1 200 ? 20.136 2.417 -9.114 1.00 96.38 200 LEU A C 1
ATOM 1553 O O . LEU A 1 200 ? 20.532 1.532 -9.869 1.00 96.38 200 LEU A O 1
ATOM 1557 N N . CYS A 1 201 ? 19.063 3.163 -9.381 1.00 97.25 201 CYS A N 1
ATOM 1558 C CA . CYS A 1 201 ? 18.295 2.999 -10.614 1.00 97.25 201 CYS A CA 1
ATOM 1559 C C . CYS A 1 201 ? 19.155 3.301 -11.848 1.00 97.25 201 CYS A C 1
ATOM 1561 O O . CYS A 1 201 ? 19.143 2.523 -12.798 1.00 97.25 201 CYS A O 1
ATOM 1563 N N . GLN A 1 202 ? 19.964 4.367 -11.797 1.00 96.75 202 GLN A N 1
ATOM 1564 C CA . GLN A 1 202 ? 20.918 4.711 -12.858 1.00 96.75 202 GLN A CA 1
ATOM 1565 C C . GLN A 1 202 ? 21.993 3.633 -13.033 1.00 96.75 202 GLN A C 1
ATOM 1567 O O . GLN A 1 202 ? 22.225 3.175 -14.148 1.00 96.75 202 GLN A O 1
ATOM 1572 N N . LYS A 1 203 ? 22.596 3.161 -11.933 1.00 96.88 203 LYS A N 1
ATOM 1573 C CA . LYS A 1 203 ? 23.602 2.086 -11.941 1.00 96.88 203 LYS A CA 1
ATOM 1574 C C . LYS A 1 203 ? 23.084 0.810 -12.608 1.00 96.88 203 LYS A C 1
ATOM 1576 O O . LYS A 1 203 ? 23.847 0.108 -13.261 1.00 96.88 203 LYS A O 1
ATOM 1581 N N . TYR A 1 204 ? 21.806 0.492 -12.422 1.00 95.81 204 TYR A N 1
ATOM 1582 C CA . TYR A 1 204 ? 21.171 -0.688 -13.009 1.00 95.81 204 TYR A CA 1
ATOM 1583 C C . TYR A 1 204 ? 20.521 -0.433 -14.377 1.00 95.81 204 TYR A C 1
ATOM 1585 O O . TYR A 1 204 ? 19.962 -1.368 -14.954 1.00 95.81 204 TYR A O 1
ATOM 1593 N N . GLY A 1 205 ? 20.585 0.798 -14.900 1.00 95.56 205 GLY A N 1
ATOM 1594 C CA . GLY A 1 205 ? 19.960 1.177 -16.168 1.00 95.56 205 GLY A CA 1
ATOM 1595 C C . GLY A 1 205 ? 18.443 0.972 -16.169 1.00 95.56 205 GLY A C 1
ATOM 1596 O O . GLY A 1 205 ? 17.891 0.474 -17.148 1.00 95.56 205 GLY A O 1
ATOM 1597 N N . LEU A 1 206 ? 17.771 1.263 -15.050 1.00 96.00 206 LEU A N 1
ATOM 1598 C CA . LEU A 1 206 ? 16.318 1.126 -14.928 1.00 96.00 206 LEU A CA 1
ATOM 1599 C C . LEU A 1 206 ? 15.611 2.373 -15.470 1.00 96.00 206 LEU A C 1
ATOM 1601 O O . LEU A 1 206 ? 15.993 3.494 -15.136 1.00 96.00 206 LEU A O 1
ATOM 1605 N N . ASP A 1 207 ? 14.538 2.176 -16.240 1.00 95.50 207 ASP A N 1
ATOM 1606 C CA . ASP A 1 207 ? 13.633 3.252 -16.661 1.00 95.50 207 ASP A CA 1
ATOM 1607 C C . ASP A 1 207 ? 12.767 3.689 -15.469 1.00 95.50 207 ASP A C 1
ATOM 1609 O O . ASP A 1 207 ? 11.666 3.177 -15.242 1.00 95.50 207 ASP A O 1
ATOM 1613 N N . ALA A 1 208 ? 13.323 4.592 -14.659 1.00 96.56 208 ALA A N 1
ATOM 1614 C CA . ALA A 1 208 ? 12.703 5.117 -13.454 1.00 96.56 208 ALA A CA 1
ATOM 1615 C C . ALA A 1 208 ? 12.456 6.628 -13.567 1.00 96.56 208 ALA A C 1
ATOM 1617 O O . ALA A 1 208 ? 13.376 7.402 -13.830 1.00 96.56 208 ALA A O 1
ATOM 1618 N N . ALA A 1 209 ? 11.220 7.054 -13.316 1.00 96.69 209 ALA A N 1
ATOM 1619 C CA . ALA A 1 209 ? 10.853 8.454 -13.160 1.00 96.69 209 ALA A CA 1
ATOM 1620 C C . ALA A 1 209 ? 10.545 8.742 -11.697 1.00 96.69 209 ALA A C 1
ATOM 1622 O O . ALA A 1 209 ? 9.890 7.957 -11.010 1.00 96.69 209 ALA A O 1
ATOM 1623 N N . PHE A 1 210 ? 10.991 9.895 -11.227 1.00 97.56 210 PHE A N 1
ATOM 1624 C CA . PHE A 1 210 ? 10.809 10.262 -9.846 1.00 97.56 210 PHE A CA 1
ATOM 1625 C C . PHE A 1 210 ? 10.117 11.620 -9.707 1.00 97.56 210 PHE A C 1
ATOM 1627 O O . PHE A 1 210 ? 10.683 12.650 -10.062 1.00 97.56 210 PHE A O 1
ATOM 1634 N N . MET A 1 211 ? 8.926 11.627 -9.116 1.00 96.62 211 MET A N 1
ATOM 1635 C CA . MET A 1 211 ? 8.004 12.767 -9.185 1.00 96.62 211 MET A CA 1
ATOM 1636 C C . MET A 1 211 ? 8.097 13.735 -7.999 1.00 96.62 211 MET A C 1
ATOM 1638 O O . MET A 1 211 ? 7.417 14.758 -7.996 1.00 96.62 211 MET A O 1
ATOM 1642 N N . GLY A 1 212 ? 8.902 13.417 -6.982 1.00 96.31 212 GLY A N 1
ATOM 1643 C CA . GLY A 1 212 ? 8.928 14.184 -5.732 1.00 96.31 212 GLY A CA 1
ATOM 1644 C C . GLY A 1 212 ? 7.613 14.052 -4.958 1.00 96.31 212 GLY A C 1
ATOM 1645 O O . GLY A 1 212 ? 6.788 13.188 -5.262 1.00 96.31 212 GLY A O 1
ATOM 1646 N N . HIS A 1 213 ? 7.416 14.885 -3.937 1.00 95.69 213 HIS A N 1
ATOM 1647 C CA . HIS A 1 213 ? 6.178 14.886 -3.158 1.00 95.69 213 HIS A CA 1
ATOM 1648 C C . HIS A 1 213 ? 4.990 15.412 -3.984 1.00 95.69 213 HIS A C 1
ATOM 1650 O O . HIS A 1 213 ? 5.083 16.466 -4.608 1.00 95.69 213 HIS A O 1
ATOM 1656 N N . GLN A 1 214 ? 3.870 14.683 -3.978 1.00 96.38 214 GLN A N 1
ATOM 1657 C CA . GLN A 1 214 ? 2.656 14.998 -4.743 1.00 96.38 214 GLN A CA 1
ATOM 1658 C C . GLN A 1 214 ? 1.424 14.857 -3.849 1.00 96.38 214 GLN A C 1
ATOM 1660 O O . GLN A 1 214 ? 1.424 14.048 -2.921 1.00 96.38 214 GLN A O 1
ATOM 1665 N N . LYS A 1 215 ? 0.376 15.640 -4.129 1.00 95.12 215 LYS A N 1
ATOM 1666 C CA . LYS A 1 215 ? -0.862 15.681 -3.336 1.00 95.12 215 LYS A CA 1
ATOM 1667 C C . LYS A 1 215 ? -2.091 15.994 -4.194 1.00 95.12 215 LYS A C 1
ATOM 1669 O O . LYS A 1 215 ? -1.957 16.516 -5.301 1.00 95.12 215 LYS A O 1
ATOM 1674 N N . GLY A 1 216 ? -3.276 15.715 -3.650 1.00 95.44 216 GLY A N 1
ATOM 1675 C CA . GLY A 1 216 ? -4.566 16.054 -4.258 1.00 95.44 216 GLY A CA 1
ATOM 1676 C C . GLY A 1 216 ? -4.769 15.424 -5.639 1.00 95.44 216 GLY A C 1
ATOM 1677 O O . GLY A 1 216 ? -4.276 14.329 -5.910 1.00 95.44 216 GLY A O 1
ATOM 1678 N N . GLN A 1 217 ? -5.434 16.158 -6.535 1.00 95.88 217 GLN A N 1
ATOM 1679 C CA . GLN A 1 217 ? -5.756 15.704 -7.896 1.00 95.88 217 GLN A CA 1
ATOM 1680 C C . GLN A 1 217 ? -4.528 15.216 -8.673 1.00 95.88 217 GLN A C 1
ATOM 1682 O O . GLN A 1 217 ? -4.601 14.212 -9.371 1.00 95.88 217 GLN A O 1
ATOM 1687 N N . ARG A 1 218 ? -3.367 15.866 -8.510 1.00 96.38 218 ARG A N 1
ATOM 1688 C CA . ARG A 1 218 ? -2.146 15.456 -9.213 1.00 96.38 218 ARG A CA 1
ATOM 1689 C C . ARG A 1 218 ? -1.663 14.072 -8.778 1.00 96.38 218 ARG A C 1
ATOM 1691 O O . ARG A 1 218 ? -1.216 13.298 -9.620 1.00 96.38 218 ARG A O 1
ATOM 1698 N N . LEU A 1 219 ? -1.769 13.755 -7.486 1.00 97.81 219 LEU A N 1
ATOM 1699 C CA . LEU A 1 219 ? -1.460 12.422 -6.967 1.00 97.81 219 LEU A CA 1
ATOM 1700 C C . LEU A 1 219 ? -2.492 11.393 -7.448 1.00 97.81 219 LEU A C 1
ATOM 1702 O O . LEU A 1 219 ? -2.103 10.321 -7.906 1.00 97.81 219 LEU A O 1
ATOM 1706 N N . ALA A 1 220 ? -3.782 11.733 -7.410 1.00 97.69 220 ALA A N 1
ATOM 1707 C CA . ALA A 1 220 ? -4.844 10.867 -7.918 1.00 97.69 220 ALA A CA 1
ATOM 1708 C C . ALA A 1 220 ? -4.649 10.520 -9.403 1.00 97.69 220 ALA A C 1
ATOM 1710 O O . ALA A 1 220 ? -4.721 9.349 -9.776 1.00 97.69 220 ALA A O 1
ATOM 1711 N N . SER A 1 221 ? -4.278 11.499 -10.234 1.00 97.12 221 SER A N 1
ATOM 1712 C CA . SER A 1 221 ? -3.932 11.255 -11.635 1.00 97.12 221 SER A CA 1
ATOM 1713 C C . SER A 1 221 ? -2.720 10.344 -11.798 1.00 97.12 221 SER A C 1
ATOM 1715 O O . SER A 1 221 ? -2.698 9.534 -12.717 1.00 97.12 221 SER A O 1
ATOM 1717 N N . MET A 1 222 ? -1.724 10.404 -10.908 1.00 98.06 222 MET A N 1
ATOM 1718 C CA . MET A 1 222 ? -0.597 9.463 -10.955 1.00 98.06 222 MET A CA 1
ATOM 1719 C C . MET A 1 222 ? -1.027 8.030 -10.654 1.00 98.06 222 MET A C 1
ATOM 1721 O O . MET A 1 222 ? -0.565 7.118 -11.342 1.00 98.06 222 MET A O 1
ATOM 1725 N N . TYR A 1 223 ? -1.917 7.821 -9.680 1.00 98.50 223 TYR A N 1
ATOM 1726 C CA . TYR A 1 223 ? -2.499 6.502 -9.442 1.00 98.50 223 TYR A CA 1
ATOM 1727 C C . TYR A 1 223 ? -3.308 6.027 -10.654 1.00 98.50 223 TYR A C 1
ATOM 1729 O O . TYR A 1 223 ? -3.011 4.967 -11.197 1.00 98.50 223 TYR A O 1
ATOM 1737 N N . ALA A 1 224 ? -4.258 6.823 -11.144 1.00 96.81 224 ALA A N 1
ATOM 1738 C CA . ALA A 1 224 ? -5.125 6.441 -12.262 1.00 96.81 224 ALA A CA 1
ATOM 1739 C C . ALA A 1 224 ? -4.377 6.261 -13.602 1.00 96.81 224 ALA A C 1
ATOM 1741 O O . ALA A 1 224 ? -4.775 5.458 -14.445 1.00 96.81 224 ALA A O 1
ATOM 1742 N N . SER A 1 225 ? -3.261 6.969 -13.799 1.00 96.19 225 SER A N 1
ATOM 1743 C CA . SER A 1 225 ? -2.374 6.793 -14.957 1.00 96.19 225 SER A CA 1
ATOM 1744 C C . SER A 1 225 ? -1.380 5.646 -14.804 1.00 96.19 225 SER A C 1
ATOM 1746 O O . SER A 1 225 ? -0.617 5.393 -15.739 1.00 96.19 225 SER A O 1
ATOM 1748 N N . SER A 1 226 ? -1.346 4.954 -13.666 1.00 97.56 226 SER A N 1
ATOM 1749 C CA . SER A 1 226 ? -0.454 3.816 -13.443 1.00 97.56 226 SER A CA 1
ATOM 1750 C C . SER A 1 226 ? -1.110 2.488 -13.823 1.00 97.56 226 SER A C 1
ATOM 1752 O O . SER A 1 226 ? -2.284 2.429 -14.168 1.00 97.56 226 SER A O 1
ATOM 1754 N N . SER A 1 227 ? -0.338 1.401 -13.827 1.00 96.69 227 SER A N 1
ATOM 1755 C CA . SER A 1 227 ? -0.842 0.065 -14.182 1.00 96.69 227 SER A CA 1
ATOM 1756 C C . SER A 1 227 ? -0.817 -0.901 -13.000 1.00 96.69 227 SER A C 1
ATOM 1758 O O . SER A 1 227 ? -1.680 -1.766 -12.891 1.00 96.69 227 SER A O 1
ATOM 1760 N N . ILE A 1 228 ? 0.191 -0.793 -12.136 1.00 98.25 228 ILE A N 1
ATOM 1761 C CA . ILE A 1 228 ? 0.402 -1.664 -10.977 1.00 98.25 228 ILE A CA 1
ATOM 1762 C C . ILE A 1 228 ? 0.870 -0.784 -9.825 1.00 98.25 228 ILE A C 1
ATOM 1764 O O . ILE A 1 228 ? 1.725 0.077 -10.032 1.00 98.25 228 ILE A O 1
ATOM 1768 N N . PHE A 1 229 ? 0.375 -1.026 -8.616 1.00 98.62 229 PHE A N 1
ATOM 1769 C CA . PHE A 1 229 ? 0.916 -0.396 -7.415 1.00 98.62 229 PHE A CA 1
ATOM 1770 C C . PHE A 1 229 ? 1.859 -1.359 -6.689 1.00 98.62 229 PHE A C 1
ATOM 1772 O O . PHE A 1 229 ? 1.467 -2.462 -6.316 1.00 98.62 229 PHE A O 1
ATOM 1779 N N . ALA A 1 230 ? 3.115 -0.966 -6.501 1.00 98.25 230 ALA A N 1
ATOM 1780 C CA . ALA A 1 230 ? 4.114 -1.730 -5.770 1.00 98.25 230 ALA A CA 1
ATOM 1781 C C . ALA A 1 230 ? 4.240 -1.212 -4.334 1.00 98.25 230 ALA A C 1
ATOM 1783 O O . ALA A 1 230 ? 4.604 -0.060 -4.101 1.00 98.25 230 ALA A O 1
ATOM 1784 N N . PHE A 1 231 ? 4.012 -2.098 -3.368 1.00 97.12 231 PHE A N 1
ATOM 1785 C CA . PHE A 1 231 ? 4.039 -1.794 -1.944 1.00 97.12 231 PHE A CA 1
ATOM 1786 C C . PHE A 1 231 ? 4.935 -2.786 -1.175 1.00 97.12 231 PHE A C 1
ATOM 1788 O O . PHE A 1 231 ? 4.441 -3.691 -0.499 1.00 97.12 231 PHE A O 1
ATOM 1795 N N . PRO A 1 232 ? 6.272 -2.638 -1.254 1.00 95.94 232 PRO A N 1
ATOM 1796 C CA . PRO A 1 232 ? 7.223 -3.561 -0.630 1.00 95.94 232 PRO A CA 1
ATOM 1797 C C . PRO A 1 232 ? 7.359 -3.369 0.891 1.00 95.94 232 PRO A C 1
ATOM 1799 O O . PRO A 1 232 ? 8.213 -4.000 1.508 1.00 95.94 232 PRO A O 1
ATOM 1802 N N . SER A 1 233 ? 6.574 -2.482 1.507 1.00 94.25 233 SER A N 1
ATOM 1803 C CA . SER A 1 233 ? 6.683 -2.171 2.931 1.00 94.25 233 SER A CA 1
ATOM 1804 C C . SER A 1 233 ? 6.160 -3.306 3.803 1.00 94.25 233 SER A C 1
ATOM 1806 O O . SER A 1 233 ? 5.147 -3.930 3.500 1.00 94.25 233 SER A O 1
ATOM 1808 N N . PHE A 1 234 ? 6.869 -3.559 4.902 1.00 92.38 234 PHE A N 1
ATOM 1809 C CA . PHE A 1 234 ? 6.503 -4.593 5.866 1.00 92.38 234 PHE A CA 1
ATOM 1810 C C . PHE A 1 234 ? 5.715 -4.041 7.049 1.00 92.38 234 PHE A C 1
ATOM 1812 O O . PHE A 1 234 ? 4.771 -4.657 7.526 1.00 92.38 234 PHE A O 1
ATOM 1819 N N . THR A 1 235 ? 6.090 -2.858 7.523 1.00 84.75 235 THR A N 1
ATOM 1820 C CA . THR A 1 235 ? 5.375 -2.174 8.593 1.00 84.75 235 THR A CA 1
ATOM 1821 C C . THR A 1 235 ? 4.604 -1.000 8.019 1.00 84.75 235 THR A C 1
ATOM 1823 O O . THR A 1 235 ? 5.151 -0.118 7.346 1.00 84.75 235 THR A O 1
ATOM 1826 N N . GLU A 1 236 ? 3.303 -0.991 8.285 1.00 82.12 236 GLU A N 1
ATOM 1827 C CA . GLU A 1 236 ? 2.428 0.066 7.819 1.00 82.12 236 GLU A CA 1
ATOM 1828 C C . GLU A 1 236 ? 1.294 0.318 8.816 1.00 82.12 236 GLU A C 1
ATOM 1830 O O . GLU A 1 236 ? 0.523 -0.579 9.151 1.00 82.12 236 GLU A O 1
ATOM 1835 N N . THR A 1 237 ? 1.196 1.562 9.287 1.00 70.19 237 THR A N 1
ATOM 1836 C CA . THR A 1 237 ? 0.222 1.959 10.308 1.00 70.19 237 THR A CA 1
ATOM 1837 C C . THR A 1 237 ? -1.175 2.073 9.722 1.00 70.19 237 THR A C 1
ATOM 1839 O O . THR A 1 237 ? -2.137 1.591 10.321 1.00 70.19 237 THR A O 1
ATOM 1842 N N . PHE A 1 238 ? -1.292 2.709 8.549 1.00 71.75 238 PHE A N 1
ATOM 1843 C CA . PHE A 1 238 ? -2.584 3.010 7.934 1.00 71.75 238 PHE A CA 1
ATOM 1844 C C . PHE A 1 238 ? -2.690 2.552 6.477 1.00 71.75 238 PHE A C 1
ATOM 1846 O O . PHE A 1 238 ? -3.772 2.222 6.013 1.00 71.75 238 PHE A O 1
ATOM 1853 N N . GLY A 1 239 ? -1.598 2.468 5.725 1.00 82.50 239 GLY A N 1
ATOM 1854 C CA . GLY A 1 239 ? -1.640 1.906 4.370 1.00 82.50 239 GLY A CA 1
ATOM 1855 C C . GLY A 1 239 ? -2.628 2.634 3.463 1.00 82.50 239 GLY A C 1
ATOM 1856 O O . GLY A 1 239 ? -3.230 2.011 2.597 1.00 82.50 239 GLY A O 1
ATOM 1857 N N . GLN A 1 240 ? -2.807 3.940 3.685 1.00 91.12 240 GLN A N 1
ATOM 1858 C CA . GLN A 1 240 ? -3.736 4.763 2.912 1.00 91.12 240 GLN A CA 1
ATOM 1859 C C . GLN A 1 240 ? -3.399 4.719 1.426 1.00 91.12 240 GLN A C 1
ATOM 1861 O O . GLN A 1 240 ? -4.277 4.502 0.605 1.00 91.12 240 GLN A O 1
ATOM 1866 N N . VAL A 1 241 ? -2.107 4.724 1.098 1.00 94.94 241 VAL A N 1
ATOM 1867 C CA . VAL A 1 241 ? -1.616 4.565 -0.277 1.00 94.94 241 VAL A CA 1
ATOM 1868 C C . VAL A 1 241 ? -2.078 3.267 -0.954 1.00 94.94 241 VAL A C 1
ATOM 1870 O O . VAL A 1 241 ? -2.259 3.228 -2.166 1.00 94.94 241 VAL A O 1
ATOM 1873 N N . VAL A 1 242 ? -2.315 2.196 -0.184 1.00 95.81 242 VAL A N 1
ATOM 1874 C CA . VAL A 1 242 ? -2.874 0.942 -0.713 1.00 95.81 242 VAL A CA 1
ATOM 1875 C C . VAL A 1 242 ? -4.357 1.127 -1.032 1.00 95.81 242 VAL A C 1
ATOM 1877 O O . VAL A 1 242 ? -4.799 0.680 -2.082 1.00 95.81 242 VAL A O 1
ATOM 1880 N N . LEU A 1 243 ? -5.128 1.796 -0.170 1.00 95.19 243 LEU A N 1
ATOM 1881 C CA . LEU A 1 243 ? -6.538 2.085 -0.445 1.00 95.19 243 LEU A CA 1
ATOM 1882 C C . LEU A 1 243 ? -6.717 3.058 -1.616 1.00 95.19 243 LEU A C 1
ATOM 1884 O O . LEU A 1 243 ? -7.563 2.807 -2.466 1.00 95.19 243 LEU A O 1
ATOM 1888 N N . GLU A 1 244 ? -5.898 4.106 -1.701 1.00 97.31 244 GLU A N 1
ATOM 1889 C CA . GLU A 1 244 ? -5.853 5.051 -2.827 1.00 97.31 244 GLU A CA 1
ATOM 1890 C C . GLU A 1 244 ? -5.565 4.331 -4.152 1.00 97.31 244 GLU A C 1
ATOM 1892 O O . GLU A 1 244 ? -6.240 4.564 -5.159 1.00 97.31 244 GLU A O 1
ATOM 1897 N N . ALA A 1 245 ? -4.606 3.397 -4.143 1.00 98.00 245 ALA A N 1
ATOM 1898 C CA . ALA A 1 245 ? -4.298 2.558 -5.294 1.00 98.00 245 ALA A CA 1
ATOM 1899 C C . ALA A 1 245 ? -5.480 1.664 -5.689 1.00 98.00 245 ALA A C 1
ATOM 1901 O O . ALA A 1 245 ? -5.845 1.621 -6.864 1.00 98.00 245 ALA A O 1
ATOM 1902 N N . LEU A 1 246 ? -6.095 0.978 -4.719 1.00 97.38 246 LEU A N 1
ATOM 1903 C CA . LEU A 1 246 ? -7.245 0.109 -4.971 1.00 97.38 246 LEU A CA 1
ATOM 1904 C C . LEU A 1 246 ? -8.439 0.912 -5.515 1.00 97.38 246 LEU A C 1
ATOM 1906 O O . LEU A 1 246 ? -9.041 0.493 -6.498 1.00 97.38 246 LEU A O 1
ATOM 1910 N N . ALA A 1 247 ? -8.735 2.082 -4.938 1.00 97.44 247 ALA A N 1
ATOM 1911 C CA . ALA A 1 247 ? -9.797 2.987 -5.390 1.00 97.44 247 ALA A CA 1
ATOM 1912 C C . ALA A 1 247 ? -9.553 3.501 -6.816 1.00 97.44 247 ALA A C 1
ATOM 1914 O O . ALA A 1 247 ? -10.473 3.550 -7.629 1.00 97.44 247 ALA A O 1
ATOM 1915 N N . SER A 1 248 ? -8.290 3.756 -7.163 1.00 97.94 248 SER A N 1
ATOM 1916 C CA . SER A 1 248 ? -7.871 4.117 -8.523 1.00 97.94 248 SER A CA 1
ATOM 1917 C C . SER A 1 248 ? -7.850 2.933 -9.502 1.00 97.94 248 SER A C 1
ATOM 1919 O O . SER A 1 248 ? -7.465 3.103 -10.657 1.00 97.94 248 SER A O 1
ATOM 1921 N N . GLY A 1 249 ? -8.252 1.733 -9.067 1.00 96.81 249 GLY A N 1
ATOM 1922 C CA . GLY A 1 249 ? -8.321 0.534 -9.900 1.00 96.81 249 GLY A CA 1
ATOM 1923 C C . GLY A 1 249 ? -6.971 -0.134 -10.161 1.00 96.81 249 GLY A C 1
ATOM 1924 O O . GLY A 1 249 ? -6.830 -0.864 -11.142 1.00 96.81 249 GLY A O 1
ATOM 1925 N N . LEU A 1 250 ? -5.965 0.096 -9.313 1.00 97.56 250 LEU A N 1
ATOM 1926 C CA . LEU A 1 250 ? -4.661 -0.548 -9.446 1.00 97.56 250 LEU A CA 1
ATOM 1927 C C . LEU A 1 250 ? -4.608 -1.861 -8.662 1.00 97.56 250 LEU A C 1
ATOM 1929 O O . LEU A 1 250 ? -4.825 -1.862 -7.446 1.00 97.56 250 LEU A O 1
ATOM 1933 N N . PRO A 1 251 ? -4.212 -2.976 -9.299 1.00 98.00 251 PRO A N 1
ATOM 1934 C CA . PRO A 1 251 ? -3.811 -4.144 -8.546 1.00 98.00 251 PRO A CA 1
ATOM 1935 C C . PRO A 1 251 ? -2.517 -3.867 -7.786 1.00 98.00 251 PRO A C 1
ATOM 1937 O O . PRO A 1 251 ? -1.568 -3.271 -8.312 1.00 98.00 251 PRO A O 1
ATOM 1940 N N . VAL A 1 252 ? -2.472 -4.347 -6.547 1.00 98.12 252 VAL A N 1
ATOM 1941 C CA . VAL A 1 252 ? -1.341 -4.113 -5.649 1.00 98.12 252 VAL A CA 1
ATOM 1942 C C . VAL A 1 252 ? -0.441 -5.341 -5.595 1.00 98.12 252 VAL A C 1
ATOM 1944 O O . VAL A 1 252 ? -0.909 -6.446 -5.331 1.00 98.12 252 VAL A O 1
ATOM 1947 N N . VAL A 1 253 ? 0.860 -5.156 -5.798 1.00 98.38 253 VAL A N 1
ATOM 1948 C CA . VAL A 1 253 ? 1.887 -6.142 -5.444 1.00 98.38 253 VAL A CA 1
ATOM 1949 C C . VAL A 1 253 ? 2.484 -5.712 -4.119 1.00 98.38 253 VAL A C 1
ATOM 1951 O O . VAL A 1 253 ? 3.090 -4.648 -4.043 1.00 98.38 253 VAL A O 1
ATOM 1954 N N . GLY A 1 254 ? 2.296 -6.510 -3.074 1.00 96.75 254 GLY A N 1
ATOM 1955 C CA . GLY A 1 254 ? 2.746 -6.171 -1.729 1.00 96.75 254 GLY A CA 1
ATOM 1956 C C . GLY A 1 254 ? 3.365 -7.339 -0.977 1.00 96.75 254 GLY A C 1
ATOM 1957 O O . GLY A 1 254 ? 3.412 -8.471 -1.461 1.00 96.75 254 GLY A O 1
ATOM 1958 N N . LEU A 1 255 ? 3.849 -7.066 0.231 1.00 95.81 255 LEU A N 1
ATOM 1959 C CA . LEU A 1 255 ? 4.320 -8.105 1.141 1.00 95.81 255 LEU A CA 1
ATOM 1960 C C . LEU A 1 255 ? 3.172 -8.712 1.944 1.00 95.81 255 LEU A C 1
ATOM 1962 O O . LEU A 1 255 ? 2.210 -8.030 2.299 1.00 95.81 255 LEU A O 1
ATOM 1966 N N . HIS A 1 256 ? 3.308 -9.989 2.292 1.00 94.56 256 HIS A N 1
ATOM 1967 C CA . HIS A 1 256 ? 2.490 -10.604 3.326 1.00 94.56 256 HIS A CA 1
ATOM 1968 C C . HIS A 1 256 ? 2.905 -10.064 4.699 1.00 94.56 256 HIS A C 1
ATOM 1970 O O . HIS A 1 256 ? 3.741 -10.634 5.397 1.00 94.56 256 HIS A O 1
ATOM 1976 N N . ALA A 1 257 ? 2.351 -8.904 5.031 1.00 91.38 257 ALA A N 1
ATOM 1977 C CA . ALA A 1 257 ? 2.660 -8.155 6.234 1.00 91.38 257 ALA A CA 1
ATOM 1978 C C . ALA A 1 257 ? 1.397 -7.548 6.859 1.00 91.38 257 ALA A C 1
ATOM 1980 O O . ALA A 1 257 ? 0.335 -7.527 6.222 1.00 91.38 257 ALA A O 1
ATOM 1981 N N . GLU A 1 258 ? 1.503 -7.075 8.101 1.00 85.81 258 GLU A N 1
ATOM 1982 C CA . GLU A 1 258 ? 0.410 -6.381 8.793 1.00 85.81 258 GLU A CA 1
ATOM 1983 C C . GLU A 1 258 ? 0.010 -5.099 8.045 1.00 85.81 258 GLU A C 1
ATOM 1985 O O . GLU A 1 258 ? 0.839 -4.446 7.409 1.00 85.81 258 GLU A O 1
ATOM 1990 N N . GLY A 1 259 ? -1.275 -4.737 8.073 1.00 85.56 259 GLY A N 1
ATOM 1991 C CA . GLY A 1 259 ? -1.802 -3.596 7.327 1.00 85.56 259 GLY A CA 1
ATOM 1992 C C . GLY A 1 259 ? -2.017 -3.902 5.843 1.00 85.56 259 GLY A C 1
ATOM 1993 O O . GLY A 1 259 ? -3.137 -3.775 5.354 1.00 85.56 259 GLY A O 1
ATOM 1994 N N . THR A 1 260 ? -0.987 -4.353 5.123 1.00 89.81 260 THR A N 1
ATOM 1995 C CA . THR A 1 260 ? -1.090 -4.724 3.698 1.00 89.81 260 THR A CA 1
ATOM 1996 C C . THR A 1 260 ? -1.983 -5.949 3.498 1.00 89.81 260 THR A C 1
ATOM 1998 O O . THR A 1 260 ? -2.878 -5.937 2.650 1.00 89.81 260 THR A O 1
ATOM 2001 N N . SER A 1 261 ? -1.803 -6.984 4.323 1.00 91.62 261 SER A N 1
ATOM 2002 C CA . SER A 1 261 ? -2.624 -8.203 4.271 1.00 91.62 261 SER A CA 1
ATOM 2003 C C . SER A 1 261 ? -4.066 -7.973 4.728 1.00 91.62 261 SER A C 1
ATOM 2005 O O . SER A 1 261 ? -4.928 -8.773 4.399 1.00 91.62 261 SER A O 1
ATOM 2007 N N . ASP A 1 262 ? -4.361 -6.885 5.443 1.00 90.56 262 ASP A N 1
ATOM 2008 C CA . ASP A 1 262 ? -5.734 -6.548 5.848 1.00 90.56 262 ASP A CA 1
ATOM 2009 C C . ASP A 1 262 ? -6.527 -5.853 4.726 1.00 90.56 262 ASP A C 1
ATOM 2011 O O . ASP A 1 262 ? -7.757 -5.768 4.766 1.00 90.56 262 ASP A O 1
ATOM 2015 N N . LEU A 1 263 ? -5.826 -5.333 3.714 1.00 92.12 263 LEU A N 1
ATOM 2016 C CA . LEU A 1 263 ? -6.416 -4.586 2.606 1.00 92.12 263 LEU A CA 1
ATOM 2017 C C . LEU A 1 263 ? -6.461 -5.394 1.308 1.00 92.12 263 LEU A C 1
ATOM 2019 O O . LEU A 1 263 ? -7.382 -5.212 0.519 1.00 92.12 263 LEU A O 1
ATOM 2023 N N . ILE A 1 264 ? -5.506 -6.296 1.083 1.00 94.44 264 ILE A N 1
ATOM 2024 C CA . ILE A 1 264 ? -5.365 -7.003 -0.194 1.00 94.44 264 ILE A CA 1
ATOM 2025 C C . ILE A 1 264 ? -5.934 -8.415 -0.096 1.00 94.44 264 ILE A C 1
ATOM 2027 O O . ILE A 1 264 ? -5.517 -9.201 0.749 1.00 94.44 264 ILE A O 1
ATOM 2031 N N . CYS A 1 265 ? -6.824 -8.773 -1.021 1.00 95.25 265 CYS A N 1
ATOM 2032 C CA . CYS A 1 265 ? -7.295 -10.143 -1.209 1.00 95.25 265 CYS A CA 1
ATOM 2033 C C . CYS A 1 265 ? -6.400 -10.829 -2.249 1.00 95.25 265 CYS A C 1
ATOM 2035 O O . CYS A 1 265 ? -6.489 -10.528 -3.446 1.00 95.25 265 CYS A O 1
ATOM 2037 N N . HIS A 1 266 ? -5.513 -11.720 -1.795 1.00 96.56 266 HIS A N 1
ATOM 2038 C CA . HIS A 1 266 ? -4.508 -12.355 -2.650 1.00 96.56 266 HIS A CA 1
ATOM 2039 C C . HIS A 1 266 ? -5.142 -13.077 -3.850 1.00 96.56 266 HIS A C 1
ATOM 2041 O O . HIS A 1 266 ? -6.057 -13.880 -3.692 1.00 96.56 266 HIS A O 1
ATOM 2047 N N . GLY A 1 267 ? -4.645 -12.803 -5.058 1.00 95.38 267 GLY A N 1
ATOM 2048 C CA . GLY A 1 267 ? -5.153 -13.374 -6.309 1.00 95.38 267 GLY A CA 1
ATOM 2049 C C . GLY A 1 267 ? -6.433 -12.714 -6.837 1.00 95.38 267 GLY A C 1
ATOM 2050 O O . GLY A 1 267 ? -6.859 -13.036 -7.945 1.00 95.38 267 GLY A O 1
ATOM 2051 N N . ILE A 1 268 ? -7.028 -11.782 -6.084 1.00 96.19 268 ILE A N 1
ATOM 2052 C CA . ILE A 1 268 ? -8.300 -11.138 -6.430 1.00 96.19 268 ILE A CA 1
ATOM 2053 C C . ILE A 1 268 ? -8.119 -9.641 -6.675 1.00 96.19 268 ILE A C 1
ATOM 2055 O O . ILE A 1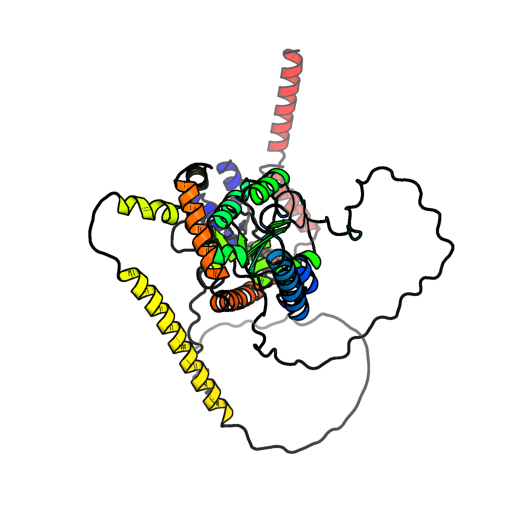 268 ? -8.448 -9.182 -7.762 1.00 96.19 268 ILE A O 1
ATOM 2059 N N . THR A 1 269 ? -7.605 -8.897 -5.692 1.00 96.81 269 THR A N 1
ATOM 2060 C CA . THR A 1 269 ? -7.350 -7.444 -5.803 1.00 96.81 269 THR A CA 1
ATOM 2061 C C . THR A 1 269 ? -5.862 -7.120 -5.931 1.00 96.81 269 THR A C 1
ATOM 2063 O O . THR A 1 269 ? -5.483 -6.001 -6.261 1.00 96.81 269 THR A O 1
ATOM 2066 N N . GLY A 1 270 ? -4.995 -8.101 -5.683 1.00 97.38 270 GLY A N 1
ATOM 2067 C CA . GLY A 1 270 ? -3.551 -7.939 -5.746 1.00 97.38 270 GLY A CA 1
ATOM 2068 C C . GLY A 1 270 ? -2.804 -9.240 -5.477 1.00 97.38 270 GLY A C 1
ATOM 2069 O O . GLY A 1 270 ? -3.405 -10.293 -5.253 1.00 97.38 270 GLY A O 1
ATOM 2070 N N . LEU A 1 271 ? -1.477 -9.171 -5.492 1.00 97.88 271 LEU A N 1
ATOM 2071 C CA . LEU A 1 271 ? -0.575 -10.283 -5.215 1.00 97.88 271 LEU A CA 1
ATOM 2072 C C . LEU A 1 271 ? 0.257 -9.972 -3.970 1.00 97.88 271 LEU A C 1
ATOM 2074 O O . LEU A 1 271 ? 0.828 -8.895 -3.834 1.00 97.88 271 LEU A O 1
ATOM 2078 N N . LEU A 1 272 ? 0.339 -10.947 -3.071 1.00 97.38 272 LEU A N 1
ATOM 2079 C CA . LEU A 1 272 ? 1.097 -10.856 -1.823 1.00 97.38 272 LEU A CA 1
ATOM 2080 C C . LEU A 1 272 ? 2.275 -11.822 -1.865 1.00 97.38 272 LEU A C 1
ATOM 2082 O O . LEU A 1 272 ? 2.093 -12.993 -2.204 1.00 97.38 272 LEU A O 1
ATOM 2086 N N . MET A 1 273 ? 3.456 -11.335 -1.498 1.00 96.12 273 MET A N 1
ATOM 2087 C CA . MET A 1 273 ? 4.657 -12.150 -1.353 1.00 96.12 273 MET A CA 1
ATOM 2088 C C . MET A 1 273 ? 4.828 -12.613 0.091 1.00 96.12 273 MET A C 1
ATOM 2090 O O . MET A 1 273 ? 5.031 -11.802 0.992 1.00 96.12 273 MET A O 1
ATOM 2094 N N . ASP A 1 274 ? 4.819 -13.925 0.295 1.00 94.75 274 ASP A N 1
ATOM 2095 C CA . ASP A 1 274 ? 5.207 -14.547 1.559 1.00 94.75 274 ASP A CA 1
ATOM 2096 C C . ASP A 1 274 ? 6.737 -14.689 1.620 1.00 94.75 274 ASP A C 1
ATOM 2098 O O . ASP A 1 274 ? 7.338 -15.409 0.816 1.00 94.75 274 ASP A O 1
ATOM 2102 N N . THR A 1 275 ? 7.374 -13.979 2.553 1.00 92.56 275 THR A N 1
ATOM 2103 C CA . THR A 1 275 ? 8.839 -13.928 2.693 1.00 92.56 275 THR A CA 1
ATOM 2104 C C . THR A 1 275 ? 9.431 -15.245 3.198 1.00 92.56 275 THR A C 1
ATOM 2106 O O . THR A 1 275 ? 10.507 -15.652 2.751 1.00 92.56 275 THR A O 1
ATOM 2109 N N . ILE A 1 276 ? 8.726 -15.955 4.082 1.00 90.94 276 ILE A N 1
ATOM 2110 C CA . ILE A 1 276 ? 9.160 -17.256 4.606 1.00 90.94 276 ILE A CA 1
ATOM 2111 C C . ILE A 1 276 ? 9.094 -18.288 3.482 1.00 90.94 276 ILE A C 1
ATOM 2113 O O . ILE A 1 276 ? 10.042 -19.043 3.245 1.00 90.94 276 ILE A O 1
ATOM 2117 N N . ARG A 1 277 ? 7.995 -18.295 2.724 1.00 91.00 277 ARG A N 1
ATOM 2118 C CA . ARG A 1 277 ? 7.834 -19.219 1.597 1.00 91.00 277 ARG A CA 1
ATOM 2119 C C . ARG A 1 277 ? 8.840 -18.940 0.478 1.00 91.00 277 ARG A C 1
ATOM 2121 O O . ARG A 1 277 ? 9.399 -19.886 -0.084 1.00 91.00 277 ARG A O 1
ATOM 2128 N N . ALA A 1 278 ? 9.098 -17.666 0.176 1.00 89.75 278 ALA A N 1
ATOM 2129 C CA . ALA A 1 278 ? 10.073 -17.259 -0.836 1.00 89.75 278 ALA A CA 1
ATOM 2130 C C . ALA A 1 278 ? 11.478 -17.814 -0.546 1.00 89.75 278 ALA A C 1
ATOM 2132 O O . ALA A 1 278 ? 12.171 -18.249 -1.463 1.00 89.75 278 ALA A O 1
ATOM 2133 N N . THR A 1 279 ? 11.872 -17.868 0.726 1.00 88.06 279 THR A N 1
ATOM 2134 C CA . THR A 1 279 ? 13.202 -18.342 1.137 1.00 88.06 279 THR A CA 1
ATOM 2135 C C . THR A 1 279 ? 13.271 -19.862 1.333 1.00 88.06 279 THR A C 1
ATOM 2137 O O . THR A 1 279 ? 14.294 -20.488 1.052 1.00 88.06 279 THR A O 1
ATOM 2140 N N . SER A 1 280 ? 12.156 -20.496 1.708 1.00 80.75 280 SER A N 1
ATOM 2141 C CA . SER A 1 280 ? 12.082 -21.947 1.953 1.00 80.75 280 SER A CA 1
ATOM 2142 C C . SER A 1 280 ? 12.151 -22.806 0.683 1.00 80.75 280 SER A C 1
ATOM 2144 O O . SER A 1 280 ? 12.631 -23.938 0.725 1.00 80.75 280 SER A O 1
ATOM 2146 N N . THR A 1 281 ? 11.724 -22.277 -0.469 1.00 60.94 281 THR A N 1
ATOM 2147 C CA . THR A 1 281 ? 11.561 -23.041 -1.728 1.00 60.94 281 THR A CA 1
ATOM 2148 C C . THR A 1 281 ? 12.877 -23.637 -2.276 1.00 60.94 281 THR A C 1
ATOM 2150 O O . THR A 1 281 ? 12.847 -24.557 -3.093 1.00 60.94 281 THR A O 1
ATOM 2153 N N . ASN A 1 282 ? 14.041 -23.178 -1.797 1.00 49.44 282 ASN A N 1
ATOM 2154 C CA . ASN A 1 282 ? 15.352 -23.733 -2.162 1.00 49.44 282 ASN A CA 1
ATOM 2155 C C . ASN A 1 282 ? 15.972 -24.670 -1.111 1.00 49.44 282 ASN A C 1
ATOM 2157 O O . ASN A 1 282 ? 16.864 -25.436 -1.470 1.00 49.44 282 ASN A O 1
ATOM 2161 N N . GLN A 1 283 ? 15.509 -24.680 0.147 1.00 46.34 283 GLN A N 1
ATOM 2162 C CA . GLN A 1 283 ? 16.034 -25.627 1.147 1.00 46.34 283 GLN A CA 1
ATOM 2163 C C . GLN A 1 283 ? 15.579 -27.068 0.872 1.00 46.34 283 GLN A C 1
ATOM 2165 O O . GLN A 1 283 ? 16.319 -28.013 1.125 1.00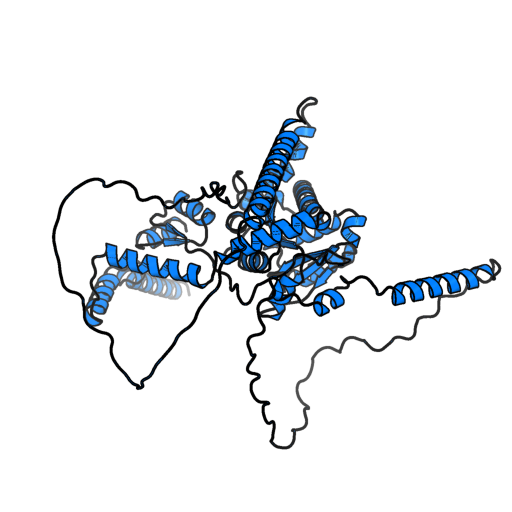 46.34 283 GLN A O 1
ATOM 2170 N N . THR A 1 284 ? 14.398 -27.256 0.283 1.00 39.59 284 THR A N 1
ATOM 2171 C CA . THR A 1 284 ? 13.896 -28.582 -0.110 1.00 39.59 284 THR A CA 1
ATOM 2172 C C . THR A 1 284 ? 14.551 -29.140 -1.374 1.00 39.59 284 THR A C 1
ATOM 2174 O O . THR A 1 284 ? 14.480 -30.340 -1.600 1.00 39.59 284 THR A O 1
ATOM 2177 N N . LYS A 1 285 ? 15.234 -28.324 -2.192 1.00 42.22 285 LYS A N 1
ATOM 2178 C CA . LYS A 1 285 ? 15.992 -28.826 -3.356 1.00 42.22 285 LYS A CA 1
ATOM 2179 C C . LYS A 1 285 ? 17.397 -29.334 -3.003 1.00 42.22 285 LYS A C 1
ATOM 2181 O O . LYS A 1 285 ? 17.987 -30.033 -3.818 1.00 42.22 285 LYS A O 1
ATOM 2186 N N . SER A 1 286 ? 17.923 -29.033 -1.811 1.00 38.44 286 SER A N 1
ATOM 2187 C CA . SER A 1 286 ? 19.238 -29.515 -1.351 1.00 38.44 286 SER A CA 1
ATOM 2188 C C . SER A 1 286 ? 19.179 -30.761 -0.454 1.00 38.44 286 SER A C 1
ATOM 2190 O O . SER A 1 286 ? 20.225 -31.301 -0.097 1.00 38.44 286 SER A O 1
ATOM 2192 N N . LYS A 1 287 ? 17.982 -31.275 -0.132 1.00 33.28 287 LYS A N 1
ATOM 2193 C CA . LYS A 1 287 ? 17.786 -32.562 0.555 1.00 33.28 287 LYS A CA 1
ATOM 2194 C C . LYS A 1 287 ? 16.639 -33.353 -0.087 1.00 33.28 287 LYS A C 1
ATOM 2196 O O . LYS A 1 287 ? 15.485 -33.149 0.264 1.00 33.28 287 LYS A O 1
ATOM 2201 N N . GLY A 1 288 ? 16.974 -34.294 -0.970 1.00 28.45 288 GLY A N 1
ATOM 2202 C CA . GLY A 1 288 ? 16.076 -35.387 -1.368 1.00 28.45 288 GLY A CA 1
ATOM 2203 C C . GLY A 1 288 ? 15.436 -35.247 -2.750 1.00 28.45 288 GLY A C 1
ATOM 2204 O O . GLY A 1 288 ? 14.587 -34.399 -2.997 1.00 28.45 288 GLY A O 1
ATOM 2205 N N . VAL A 1 289 ? 15.846 -36.139 -3.647 1.00 34.66 289 VAL A N 1
ATOM 2206 C CA . VAL A 1 289 ? 15.269 -36.381 -4.971 1.00 34.66 289 VAL A CA 1
ATOM 2207 C C . VAL A 1 289 ? 13.919 -37.111 -4.852 1.00 34.66 289 VAL A C 1
ATOM 2209 O O . VAL A 1 289 ? 13.739 -37.951 -3.976 1.00 34.66 289 VAL A O 1
ATOM 2212 N N . SER A 1 290 ? 13.046 -36.847 -5.833 1.00 31.50 290 SER A N 1
ATOM 2213 C CA . SER A 1 290 ? 11.850 -37.591 -6.284 1.00 31.50 290 SER A CA 1
ATOM 2214 C C . SER A 1 290 ? 10.481 -37.298 -5.637 1.00 31.50 290 SER A C 1
ATOM 2216 O O . SER A 1 290 ? 10.193 -37.668 -4.508 1.00 31.50 290 SER A O 1
ATOM 2218 N N . GLY A 1 291 ? 9.594 -36.709 -6.460 1.00 34.97 291 GLY A N 1
ATOM 2219 C CA . GLY A 1 291 ? 8.157 -37.005 -6.455 1.00 34.97 291 GLY A CA 1
ATOM 2220 C C . GLY A 1 291 ? 7.216 -36.049 -5.716 1.00 34.97 291 GLY A C 1
ATOM 2221 O O . GLY A 1 291 ? 6.657 -36.452 -4.711 1.00 34.97 291 GLY A O 1
ATOM 2222 N N . MET A 1 292 ? 6.958 -34.839 -6.243 1.00 34.44 292 MET A N 1
ATOM 2223 C CA . MET A 1 292 ? 5.622 -34.197 -6.182 1.00 34.44 292 MET A CA 1
ATOM 2224 C C . MET A 1 292 ? 5.596 -32.891 -7.011 1.00 34.44 292 MET A C 1
ATOM 2226 O O . MET A 1 292 ? 5.930 -31.822 -6.507 1.00 34.44 292 MET A O 1
ATOM 2230 N N . SER A 1 293 ? 5.204 -32.939 -8.291 1.00 34.19 293 SER A N 1
ATOM 2231 C CA . SER A 1 293 ? 4.979 -31.720 -9.104 1.00 34.19 293 SER A CA 1
ATOM 2232 C C . SER A 1 293 ? 3.558 -31.571 -9.661 1.00 34.19 293 SER A C 1
ATOM 2234 O O . SER A 1 293 ? 3.335 -30.712 -10.508 1.00 34.19 293 SER A O 1
ATOM 2236 N N . SER A 1 294 ? 2.576 -32.358 -9.213 1.00 35.28 294 SER A N 1
ATOM 2237 C CA . SER A 1 294 ? 1.230 -32.352 -9.816 1.00 35.28 294 SER A CA 1
ATOM 2238 C C . SER A 1 294 ? 0.123 -31.711 -8.965 1.00 35.28 294 SER A C 1
ATOM 2240 O O . SER A 1 294 ? -0.911 -31.339 -9.512 1.00 35.28 294 SER A O 1
ATOM 2242 N N . ALA A 1 295 ? 0.312 -31.501 -7.656 1.00 31.34 295 ALA A N 1
ATOM 2243 C CA . ALA A 1 295 ? -0.796 -31.106 -6.773 1.00 31.34 295 ALA A CA 1
ATOM 2244 C C . ALA A 1 295 ? -1.161 -29.603 -6.816 1.00 31.34 295 ALA A C 1
ATOM 2246 O O . ALA A 1 295 ? -2.331 -29.242 -6.702 1.00 31.34 295 ALA A O 1
ATOM 2247 N N . THR A 1 296 ? -0.195 -28.701 -7.021 1.00 41.12 296 THR A N 1
ATOM 2248 C CA . THR A 1 296 ? -0.447 -27.242 -7.017 1.00 41.12 296 THR A CA 1
ATOM 2249 C C . THR A 1 296 ? -0.916 -26.700 -8.368 1.00 41.12 296 THR A C 1
ATOM 2251 O O . THR A 1 296 ? -1.684 -25.739 -8.403 1.00 41.12 296 THR A O 1
ATOM 2254 N N . ALA A 1 297 ? -0.529 -27.342 -9.474 1.00 31.39 297 ALA A N 1
ATOM 2255 C CA . ALA A 1 297 ? -1.046 -27.026 -10.806 1.00 31.39 297 ALA A CA 1
ATOM 2256 C C . ALA A 1 297 ? -2.517 -27.455 -10.957 1.00 31.39 297 ALA A C 1
ATOM 2258 O O . ALA A 1 297 ? -3.314 -26.710 -11.523 1.00 31.39 297 ALA A O 1
ATOM 2259 N N . ALA A 1 298 ? -2.901 -28.596 -10.371 1.00 28.92 298 ALA A N 1
ATOM 2260 C CA . ALA A 1 298 ? -4.281 -29.078 -10.379 1.00 28.92 298 ALA A CA 1
ATOM 2261 C C . ALA A 1 298 ? -5.233 -28.160 -9.589 1.00 28.92 298 ALA A C 1
ATOM 2263 O O . ALA A 1 298 ? -6.331 -27.874 -10.057 1.00 28.92 298 ALA A O 1
ATOM 2264 N N . ALA A 1 299 ? -4.801 -27.621 -8.442 1.00 30.78 299 ALA A N 1
ATOM 2265 C CA . ALA A 1 299 ? -5.613 -26.693 -7.647 1.00 30.78 299 ALA A CA 1
ATOM 2266 C C . ALA A 1 299 ? -5.810 -25.324 -8.334 1.00 30.78 299 ALA A C 1
ATOM 2268 O O . ALA A 1 299 ? -6.896 -24.748 -8.277 1.00 30.78 299 ALA A O 1
ATOM 2269 N N . ALA A 1 300 ? -4.785 -24.817 -9.030 1.00 33.09 300 ALA A N 1
ATOM 2270 C CA . ALA A 1 300 ? -4.877 -23.573 -9.797 1.00 33.09 300 ALA A CA 1
ATOM 2271 C C . ALA A 1 300 ? -5.706 -23.736 -11.087 1.00 33.09 300 ALA A C 1
ATOM 2273 O O . ALA A 1 300 ? -6.481 -22.844 -11.433 1.00 33.09 300 ALA A O 1
ATOM 2274 N N . ALA A 1 301 ? -5.597 -24.885 -11.761 1.00 29.77 301 ALA A N 1
ATOM 2275 C CA . ALA A 1 301 ? -6.415 -25.218 -12.926 1.00 29.77 301 ALA A CA 1
ATOM 2276 C C . ALA A 1 301 ? -7.890 -25.453 -12.551 1.00 29.77 301 ALA A C 1
ATOM 2278 O O . ALA A 1 301 ? -8.776 -24.988 -13.262 1.00 29.77 301 ALA A O 1
ATOM 2279 N N . ALA A 1 302 ? -8.166 -26.084 -11.403 1.00 28.84 302 ALA A N 1
ATOM 2280 C CA . ALA A 1 302 ? -9.525 -26.271 -10.893 1.00 28.84 302 ALA A CA 1
ATOM 2281 C C . ALA A 1 302 ? -10.203 -24.937 -10.528 1.00 28.84 302 ALA A C 1
ATOM 2283 O O . ALA A 1 302 ? -11.377 -24.739 -10.833 1.00 28.84 302 ALA A O 1
ATOM 2284 N N . ALA A 1 303 ? -9.459 -23.986 -9.950 1.00 33.88 303 ALA A N 1
ATOM 2285 C CA . ALA A 1 303 ? -9.968 -22.643 -9.666 1.00 33.88 303 ALA A CA 1
ATOM 2286 C C . ALA A 1 303 ? -10.236 -21.825 -10.947 1.00 33.88 303 ALA A C 1
ATOM 2288 O O . ALA A 1 303 ? -11.226 -21.096 -11.019 1.00 33.88 303 ALA A O 1
ATOM 2289 N N . ALA A 1 304 ? -9.396 -21.975 -11.978 1.00 32.78 304 ALA A N 1
ATOM 2290 C CA . ALA A 1 304 ? -9.605 -21.343 -13.283 1.00 32.78 304 ALA A CA 1
ATOM 2291 C C . ALA A 1 304 ? -10.792 -21.957 -14.054 1.00 32.78 304 ALA A C 1
ATOM 2293 O O . ALA A 1 304 ? -11.565 -21.222 -14.668 1.00 32.78 304 ALA A O 1
ATOM 2294 N N . ALA A 1 305 ? -10.984 -23.279 -13.968 1.00 30.33 305 ALA A N 1
ATOM 2295 C CA . ALA A 1 305 ? -12.111 -23.989 -14.578 1.00 30.33 305 ALA A CA 1
ATOM 2296 C C . ALA A 1 305 ? -13.455 -23.679 -13.890 1.00 30.33 305 ALA A C 1
ATOM 2298 O O . ALA A 1 305 ? -14.481 -23.549 -14.554 1.00 30.33 305 ALA A O 1
ATOM 2299 N N . ALA A 1 306 ? -13.457 -23.489 -12.566 1.00 32.12 306 ALA A N 1
ATOM 2300 C CA . ALA A 1 306 ? -14.646 -23.044 -11.837 1.00 32.12 306 ALA A CA 1
ATOM 2301 C C . ALA A 1 306 ? -15.055 -21.603 -12.211 1.00 32.12 306 ALA A C 1
ATOM 2303 O O . ALA A 1 306 ? -16.244 -21.294 -12.294 1.00 32.12 306 ALA A O 1
ATOM 2304 N N . ALA A 1 307 ? -14.081 -20.728 -12.496 1.00 36.22 307 ALA A N 1
ATOM 2305 C CA . ALA A 1 307 ? -14.330 -19.348 -12.919 1.00 36.22 307 ALA A CA 1
ATOM 2306 C C . ALA A 1 307 ? -14.834 -19.238 -14.374 1.00 36.22 307 ALA A C 1
ATOM 2308 O O . ALA A 1 307 ? -15.692 -18.400 -14.668 1.00 36.22 307 ALA A O 1
ATOM 2309 N N . SER A 1 308 ? -14.357 -20.093 -15.287 1.00 36.06 308 SER A N 1
ATOM 2310 C CA . SER A 1 308 ? -14.851 -20.131 -16.671 1.00 36.06 308 SER A CA 1
ATOM 2311 C C . SER A 1 308 ? -16.262 -20.720 -16.772 1.00 36.06 308 SER A C 1
ATOM 2313 O O . SER A 1 308 ? -17.086 -20.187 -17.517 1.00 36.06 308 SER A O 1
ATOM 2315 N N . ALA A 1 309 ? -16.585 -21.732 -15.958 1.00 32.06 309 ALA A N 1
ATOM 2316 C CA . ALA A 1 309 ? -17.931 -22.296 -15.874 1.00 32.06 309 ALA A CA 1
ATOM 2317 C C . ALA A 1 309 ? -18.964 -21.260 -15.393 1.00 32.06 309 ALA A C 1
ATOM 2319 O O . ALA A 1 309 ? -20.017 -21.127 -16.006 1.00 32.06 309 ALA A O 1
ATOM 2320 N N . ALA A 1 310 ? -18.643 -20.456 -14.371 1.00 34.25 310 ALA A N 1
ATOM 2321 C CA . ALA A 1 310 ? -19.534 -19.400 -13.874 1.00 34.25 310 ALA A CA 1
ATOM 2322 C C . ALA A 1 310 ? -19.789 -18.275 -14.902 1.00 34.25 310 ALA A C 1
ATOM 2324 O O . ALA A 1 310 ? -20.877 -17.697 -14.941 1.00 34.25 310 ALA A O 1
ATOM 2325 N N . THR A 1 311 ? -18.808 -17.992 -15.765 1.00 38.78 311 THR A N 1
ATOM 2326 C CA . THR A 1 311 ? -18.912 -16.965 -16.816 1.00 38.78 311 THR A CA 1
ATOM 2327 C C . THR A 1 311 ? -19.806 -17.430 -17.976 1.00 38.78 311 THR A C 1
ATOM 2329 O O . THR A 1 311 ? -20.579 -16.638 -18.517 1.00 38.78 311 THR A O 1
ATOM 2332 N N . ALA A 1 312 ? -19.776 -18.724 -18.315 1.00 31.81 312 ALA A N 1
ATOM 2333 C CA . ALA A 1 312 ? -20.644 -19.305 -19.341 1.00 31.81 312 ALA A CA 1
ATOM 2334 C C . ALA A 1 312 ? -22.126 -19.328 -18.916 1.00 31.81 312 ALA A C 1
ATOM 2336 O O . ALA A 1 312 ? -23.005 -19.018 -19.721 1.00 31.81 312 ALA A O 1
ATOM 2337 N N . THR A 1 313 ? -22.416 -19.613 -17.641 1.00 36.66 313 THR A N 1
ATOM 2338 C CA . THR A 1 313 ? -23.793 -19.616 -17.113 1.00 36.66 313 THR A CA 1
ATOM 2339 C C . THR A 1 313 ? -24.387 -18.206 -17.026 1.00 36.66 313 THR A C 1
ATOM 2341 O O . THR A 1 313 ? -25.579 -18.024 -17.273 1.00 36.66 313 THR A O 1
ATOM 2344 N N . ALA A 1 314 ? -23.561 -17.192 -16.742 1.00 33.84 314 ALA A N 1
ATOM 2345 C CA . ALA A 1 314 ? -23.978 -15.788 -16.737 1.00 33.84 314 ALA A CA 1
ATOM 2346 C C . ALA A 1 314 ? -24.281 -15.257 -18.153 1.00 33.84 314 ALA A C 1
ATOM 2348 O O . ALA A 1 314 ? -25.259 -14.534 -18.343 1.00 33.84 314 ALA A O 1
ATOM 2349 N N . ALA A 1 315 ? -23.500 -15.667 -19.160 1.00 33.34 315 ALA A N 1
ATOM 2350 C CA . ALA A 1 315 ? -23.750 -15.316 -20.560 1.00 33.34 315 ALA A CA 1
ATOM 2351 C C . ALA A 1 315 ? -25.039 -15.963 -21.109 1.00 33.34 315 ALA A C 1
ATOM 2353 O O . ALA A 1 315 ? -25.801 -15.312 -21.825 1.00 33.34 315 ALA A O 1
ATOM 2354 N N . ALA A 1 316 ? -25.334 -17.210 -20.719 1.00 31.77 316 ALA A N 1
ATOM 2355 C CA . ALA A 1 316 ? -26.572 -17.897 -21.098 1.00 31.77 316 ALA A CA 1
ATOM 2356 C C . ALA A 1 316 ? -27.826 -17.279 -20.442 1.00 31.77 316 ALA A C 1
ATOM 2358 O O . ALA A 1 316 ? -28.873 -17.178 -21.081 1.00 31.77 316 ALA A O 1
ATOM 2359 N N . ALA A 1 317 ? -27.718 -16.807 -19.194 1.00 32.12 317 ALA A N 1
ATOM 2360 C CA . ALA A 1 317 ? -28.809 -16.120 -18.498 1.00 32.12 317 ALA A CA 1
ATOM 2361 C C . ALA A 1 317 ? -29.118 -14.733 -19.098 1.00 32.12 317 ALA A C 1
ATOM 2363 O O . ALA A 1 317 ? -30.284 -14.353 -19.188 1.00 32.12 317 ALA A O 1
ATOM 2364 N N . ALA A 1 318 ? -28.100 -14.003 -19.568 1.00 34.66 318 ALA A N 1
ATOM 2365 C CA . ALA A 1 318 ? -28.279 -12.712 -20.237 1.00 34.66 318 ALA A CA 1
ATOM 2366 C C . ALA A 1 318 ? -28.971 -12.847 -21.608 1.00 34.66 318 ALA A C 1
ATOM 2368 O O . ALA A 1 318 ? -29.824 -12.028 -21.945 1.00 34.66 318 ALA A O 1
ATOM 2369 N N . ALA A 1 319 ? -28.676 -13.911 -22.364 1.00 35.44 319 ALA A N 1
ATOM 2370 C CA . ALA A 1 319 ? -29.307 -14.174 -23.660 1.00 35.44 319 ALA A CA 1
ATOM 2371 C C . ALA A 1 319 ? -30.801 -14.545 -23.549 1.00 35.44 319 ALA A C 1
ATOM 2373 O O . ALA A 1 319 ? -31.587 -14.204 -24.431 1.00 35.44 319 ALA A O 1
ATOM 2374 N N . ALA A 1 320 ? -31.219 -15.196 -22.456 1.00 31.80 320 ALA A N 1
ATOM 2375 C CA . ALA A 1 320 ? -32.621 -15.560 -22.233 1.00 31.80 320 ALA A CA 1
ATOM 2376 C C . ALA A 1 320 ? -33.511 -14.341 -21.907 1.00 31.80 320 ALA A C 1
ATOM 2378 O O . ALA A 1 320 ? -34.668 -14.289 -22.328 1.00 31.80 320 ALA A O 1
ATOM 2379 N N . VAL A 1 321 ? -32.970 -13.326 -21.221 1.00 37.03 321 VAL A N 1
ATOM 2380 C CA . VAL A 1 321 ? -33.713 -12.115 -20.818 1.00 37.03 321 VAL A CA 1
ATOM 2381 C C . VAL A 1 321 ? -34.026 -11.204 -22.013 1.00 37.03 321 VAL A C 1
ATOM 2383 O O . VAL A 1 321 ? -35.104 -10.614 -22.064 1.00 37.03 321 VAL A O 1
ATOM 2386 N N . SER A 1 322 ? -33.160 -11.164 -23.030 1.00 37.50 322 SER A N 1
ATOM 2387 C CA . SER A 1 322 ? -33.357 -10.349 -24.241 1.00 37.50 322 SER A CA 1
ATOM 2388 C C . SER A 1 322 ? -34.485 -10.829 -25.169 1.00 37.50 322 SER A C 1
ATOM 2390 O O . SER A 1 322 ? -34.806 -10.138 -26.130 1.00 37.50 322 SER A O 1
ATOM 2392 N N . SER A 1 323 ? -35.108 -11.980 -24.892 1.00 34.28 323 SER A N 1
ATOM 2393 C CA . SER A 1 323 ? -36.165 -12.556 -25.739 1.00 34.28 323 SER A CA 1
ATOM 2394 C C . SER A 1 323 ? -37.605 -12.272 -25.273 1.00 34.28 323 SER A C 1
ATOM 2396 O O . SER A 1 323 ? -38.543 -12.733 -25.916 1.00 34.28 323 SER A O 1
ATOM 2398 N N . SER A 1 324 ? -37.813 -11.512 -24.185 1.00 37.25 324 SER A N 1
ATOM 2399 C CA . SER A 1 324 ? -39.121 -11.467 -23.492 1.00 37.25 324 SER A CA 1
ATOM 2400 C C . SER A 1 324 ? -39.798 -10.098 -23.312 1.00 37.25 324 SER A C 1
ATOM 2402 O O . SER A 1 324 ? -40.788 -10.012 -22.590 1.00 37.25 324 SER A O 1
ATOM 2404 N N . THR A 1 325 ? -39.371 -9.028 -23.988 1.00 30.38 325 THR A N 1
ATOM 2405 C CA . THR A 1 325 ? -40.026 -7.708 -23.850 1.00 30.38 325 THR A CA 1
ATOM 2406 C C . THR A 1 325 ? -40.264 -7.009 -25.187 1.00 30.38 325 THR A C 1
ATOM 2408 O O . THR A 1 325 ? -39.497 -6.159 -25.625 1.00 30.38 325 THR A O 1
ATOM 2411 N N . SER A 1 326 ? -41.392 -7.329 -25.824 1.00 28.36 326 SER A N 1
ATOM 2412 C CA . SER A 1 326 ? -42.007 -6.466 -26.841 1.00 28.36 326 SER A CA 1
ATOM 2413 C C . SER A 1 326 ? -43.531 -6.618 -26.856 1.00 28.36 326 SER A C 1
ATOM 2415 O O . SER A 1 326 ? -44.076 -7.340 -27.676 1.00 28.36 326 SER A O 1
ATOM 2417 N N . SER A 1 327 ? -44.222 -5.924 -25.944 1.00 27.92 327 SER A N 1
ATOM 2418 C CA . SER A 1 327 ? -45.606 -5.453 -26.152 1.00 27.92 327 SER A CA 1
ATOM 2419 C C . SER A 1 327 ? -46.141 -4.728 -24.912 1.00 27.92 327 SER A C 1
ATOM 2421 O O . SER A 1 327 ? -46.379 -5.376 -23.897 1.00 27.92 327 SER A O 1
ATOM 2423 N N . ALA A 1 328 ? -46.347 -3.408 -25.020 1.00 28.39 328 ALA A N 1
ATOM 2424 C CA . ALA A 1 328 ? -47.560 -2.671 -24.614 1.00 28.39 328 ALA A CA 1
ATOM 2425 C C . ALA A 1 328 ? -47.238 -1.223 -24.191 1.00 28.39 328 ALA A C 1
ATOM 2427 O O . ALA A 1 328 ? -46.543 -0.978 -23.209 1.00 28.39 328 ALA A O 1
ATOM 2428 N N . SER A 1 329 ? -47.803 -0.264 -24.925 1.00 26.91 329 SER A N 1
ATOM 2429 C CA . SER A 1 329 ? -47.800 1.174 -24.636 1.00 26.91 329 SER A CA 1
ATOM 2430 C C . SER A 1 329 ? -49.187 1.758 -24.913 1.00 26.91 329 SER A C 1
ATOM 2432 O O . SER A 1 329 ? -49.734 1.473 -25.979 1.00 26.91 329 SER A O 1
ATOM 2434 N N . SER A 1 330 ? -49.716 2.576 -23.990 1.00 27.31 330 SER A N 1
ATOM 2435 C CA . SER A 1 330 ? -50.747 3.647 -24.120 1.00 27.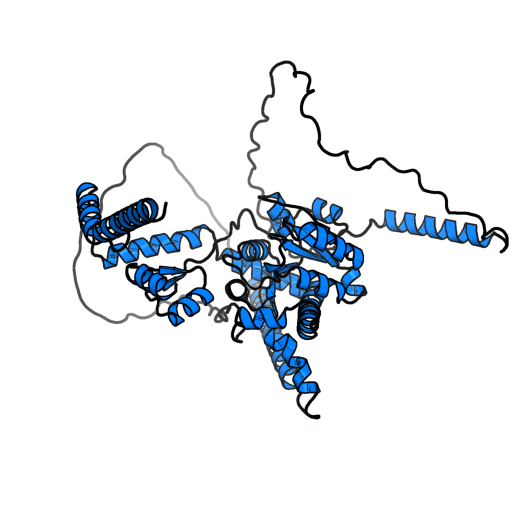31 330 SER A CA 1
ATOM 2436 C C . SER A 1 330 ? -51.520 3.777 -22.786 1.00 27.31 330 SER A C 1
ATOM 2438 O O . SER A 1 330 ? -51.747 2.768 -22.136 1.00 27.31 330 SER A O 1
ATOM 2440 N N . ALA A 1 331 ? -51.951 4.931 -22.262 1.00 26.89 331 ALA A N 1
ATOM 2441 C CA . ALA A 1 331 ? -51.837 6.338 -22.642 1.00 26.89 331 ALA A CA 1
ATOM 2442 C C . ALA A 1 331 ? -52.154 7.266 -21.431 1.00 26.89 331 ALA A C 1
ATOM 2444 O O . ALA A 1 331 ? -52.775 6.841 -20.464 1.00 26.89 331 ALA A O 1
ATOM 2445 N N . SER A 1 332 ? -51.693 8.521 -21.552 1.00 23.88 332 SER A N 1
ATOM 2446 C CA . SER A 1 332 ? -52.091 9.830 -20.970 1.00 23.88 332 SER A CA 1
ATOM 2447 C C . SER A 1 332 ? -53.093 9.963 -19.806 1.00 23.88 332 SER A C 1
ATOM 2449 O O . SER A 1 332 ? -54.200 9.450 -19.904 1.00 23.88 332 SER A O 1
ATOM 2451 N N . SER A 1 333 ? -52.798 10.882 -18.863 1.00 25.23 333 SER A N 1
ATOM 2452 C CA . SER A 1 333 ? -53.429 12.232 -18.750 1.00 25.23 333 SER A CA 1
ATOM 2453 C C . SER A 1 333 ? -53.156 12.927 -17.389 1.00 25.23 333 SER A C 1
ATOM 2455 O O . SER A 1 333 ? -53.433 12.355 -16.341 1.00 25.23 333 SER A O 1
ATOM 2457 N N . GLN A 1 334 ? -52.645 14.170 -17.409 1.00 24.81 334 GLN A N 1
ATOM 2458 C CA . GLN A 1 334 ? -52.717 15.196 -16.327 1.00 24.81 334 GLN A CA 1
ATOM 2459 C C . GLN A 1 334 ? -54.127 15.871 -16.309 1.00 24.81 334 GLN A C 1
ATOM 2461 O O . GLN A 1 334 ? -54.863 15.526 -17.239 1.00 24.81 334 GLN A O 1
ATOM 2466 N N . PRO A 1 335 ? -54.552 16.843 -15.428 1.00 36.09 335 PRO A N 1
ATOM 2467 C CA . PRO A 1 335 ? -53.816 17.871 -14.619 1.00 36.09 335 PRO A CA 1
ATOM 2468 C C . PRO A 1 335 ? -54.532 18.256 -13.249 1.00 36.09 335 PRO A C 1
ATOM 2470 O O . PRO A 1 335 ? -55.342 17.450 -12.803 1.00 36.09 335 PRO A O 1
ATOM 2473 N N . PRO A 1 336 ? -54.421 19.454 -12.589 1.00 41.53 336 PRO A N 1
ATOM 2474 C CA . PRO A 1 336 ? -53.255 20.270 -12.144 1.00 41.53 336 PRO A CA 1
ATOM 2475 C C . PRO A 1 336 ? -53.363 21.066 -10.776 1.00 41.53 336 PRO A C 1
ATOM 2477 O O . PRO A 1 336 ? -54.384 21.040 -10.104 1.00 41.53 336 PRO A O 1
ATOM 2480 N N . VAL A 1 337 ? -52.290 21.846 -10.472 1.00 27.00 337 VAL A N 1
ATOM 2481 C CA . VAL A 1 337 ? -52.074 23.115 -9.674 1.00 27.00 337 VAL A CA 1
ATOM 2482 C C . VAL A 1 337 ? -52.386 23.215 -8.152 1.00 27.00 337 VAL A C 1
ATOM 2484 O O . VAL A 1 337 ? -53.526 23.055 -7.752 1.00 27.00 337 VAL A O 1
ATOM 2487 N N . THR A 1 338 ? -51.394 23.622 -7.318 1.00 27.08 338 THR A N 1
ATOM 2488 C CA . THR A 1 338 ? -51.213 24.969 -6.665 1.00 27.08 338 THR A CA 1
ATOM 2489 C C . THR A 1 338 ? -50.230 24.980 -5.470 1.00 27.08 338 THR A C 1
ATOM 2491 O O . THR A 1 338 ? -50.477 24.342 -4.458 1.00 27.08 338 THR A O 1
ATOM 2494 N N . GLY A 1 339 ? -49.150 25.772 -5.590 1.00 24.36 339 GLY A N 1
ATOM 2495 C CA . GLY A 1 339 ? -48.791 26.928 -4.736 1.00 24.36 339 GLY A CA 1
ATOM 2496 C C . GLY A 1 339 ? -48.500 26.824 -3.219 1.00 24.36 339 GLY A C 1
ATOM 2497 O O . GLY A 1 339 ? -49.401 26.601 -2.427 1.00 24.36 339 GLY A O 1
ATOM 2498 N N . SER A 1 340 ? -47.295 27.303 -2.851 1.00 26.67 340 SER A N 1
ATOM 2499 C CA . SER A 1 340 ? -46.955 28.137 -1.664 1.00 26.67 340 SER A CA 1
ATOM 2500 C C . SER A 1 340 ? -46.205 27.522 -0.460 1.00 26.67 340 SER A C 1
ATOM 2502 O O . SER A 1 340 ? -46.773 26.909 0.429 1.00 26.67 340 SER A O 1
ATOM 2504 N N . SER A 1 341 ? -44.893 27.794 -0.443 1.00 25.59 341 SER A N 1
ATOM 2505 C CA . SER A 1 341 ? -44.062 28.474 0.577 1.00 25.59 341 SER A CA 1
ATOM 2506 C C . SER A 1 341 ? -44.166 28.209 2.106 1.00 25.59 341 SER A C 1
ATOM 2508 O O . SER A 1 341 ? -45.210 28.384 2.723 1.00 25.59 341 SER A O 1
ATOM 2510 N N . ARG A 1 342 ? -42.951 28.075 2.682 1.00 26.44 342 ARG A N 1
ATOM 2511 C CA . ARG A 1 342 ? -42.425 28.528 3.999 1.00 26.44 342 ARG A CA 1
ATOM 2512 C C . ARG A 1 342 ? -42.568 27.637 5.249 1.00 26.44 342 ARG A C 1
ATOM 2514 O O . ARG A 1 342 ? -43.656 27.322 5.692 1.00 26.44 342 ARG A O 1
ATOM 2521 N N . HIS A 1 343 ? -41.388 27.398 5.846 1.00 24.52 343 HIS A N 1
ATOM 2522 C CA . HIS A 1 343 ? -41.049 27.263 7.274 1.00 24.52 343 HIS A CA 1
ATOM 2523 C C . HIS A 1 343 ? -41.971 26.428 8.181 1.00 24.52 343 HIS A C 1
ATOM 2525 O O . HIS A 1 343 ? -43.057 26.869 8.525 1.00 24.52 343 HIS A O 1
ATOM 2531 N N . ALA A 1 344 ? -41.433 25.348 8.763 1.00 25.59 344 ALA A N 1
ATOM 2532 C CA . ALA A 1 344 ? -41.041 25.313 10.183 1.00 25.59 344 ALA A CA 1
ATOM 2533 C C . ALA A 1 344 ? -40.982 23.885 10.763 1.00 25.59 344 ALA A C 1
ATOM 2535 O O . ALA A 1 344 ? -41.857 23.059 10.545 1.00 25.59 344 ALA A O 1
ATOM 2536 N N . SER A 1 345 ? -39.966 23.708 11.609 1.00 25.92 345 SER A N 1
ATOM 2537 C CA . SER A 1 345 ? -39.981 22.952 12.864 1.00 25.92 345 SER A CA 1
ATOM 2538 C C . SER A 1 345 ? -40.110 21.426 12.833 1.00 25.92 345 SER A C 1
ATOM 2540 O O . SER A 1 345 ? -41.188 20.843 12.791 1.00 25.92 345 SER A O 1
ATOM 2542 N N . LEU A 1 346 ? -38.953 20.809 13.090 1.00 28.88 346 LEU A N 1
ATOM 2543 C CA . LEU A 1 346 ? -38.795 19.742 14.075 1.00 28.88 346 LEU A CA 1
ATOM 2544 C C . LEU A 1 346 ? -39.734 19.917 15.279 1.00 28.88 346 LEU A C 1
ATOM 2546 O O . LEU A 1 346 ? -39.741 20.973 15.909 1.00 28.88 346 LEU A O 1
ATOM 2550 N N . THR A 1 347 ? -40.467 18.856 15.602 1.00 27.02 347 THR A N 1
ATOM 2551 C CA . THR A 1 347 ? -40.785 18.290 16.931 1.00 27.02 347 THR A CA 1
ATOM 2552 C C . THR A 1 347 ? -42.173 17.655 16.901 1.00 27.02 347 THR A C 1
ATOM 2554 O O . THR A 1 347 ? -43.057 18.078 16.167 1.00 27.02 347 THR A O 1
ATOM 2557 N N . ASN A 1 348 ? -42.338 16.629 17.736 1.00 25.91 348 ASN A N 1
ATOM 2558 C CA . ASN A 1 348 ? -43.518 15.788 17.933 1.00 25.91 348 ASN A CA 1
ATOM 2559 C C . ASN A 1 348 ? -43.702 14.648 16.926 1.00 25.91 348 ASN A C 1
ATOM 2561 O O . ASN A 1 348 ? -44.400 14.769 15.925 1.00 25.91 348 ASN A O 1
ATOM 2565 N N . ARG A 1 349 ? -43.231 13.461 17.320 1.00 27.83 349 ARG A N 1
ATOM 2566 C CA . ARG A 1 349 ? -44.096 12.508 18.042 1.00 27.83 349 ARG A CA 1
ATOM 2567 C C . ARG A 1 349 ? -43.281 11.301 18.520 1.00 27.83 349 ARG A C 1
ATOM 2569 O O . ARG A 1 349 ? -43.049 10.359 17.776 1.00 27.83 349 ARG A O 1
ATOM 2576 N N . LEU A 1 350 ? -42.895 11.338 19.793 1.00 27.41 350 LEU A N 1
ATOM 2577 C CA . LEU A 1 350 ? -42.713 10.142 20.613 1.00 27.41 350 LEU A CA 1
ATOM 2578 C C . LEU A 1 350 ? -43.832 10.140 21.654 1.00 27.41 350 LEU A C 1
ATOM 2580 O O . LEU A 1 350 ? -43.967 11.105 22.402 1.00 27.41 350 LEU A O 1
ATOM 2584 N N . ARG A 1 351 ? -44.635 9.076 21.613 1.00 25.19 351 ARG A N 1
ATOM 2585 C CA . ARG A 1 351 ? -45.574 8.506 22.601 1.00 25.19 351 ARG A CA 1
ATOM 2586 C C . ARG A 1 351 ? -46.562 7.684 21.775 1.00 25.19 351 ARG A C 1
ATOM 2588 O O . ARG A 1 351 ? -47.056 8.180 20.773 1.00 25.19 351 ARG A O 1
ATOM 2595 N N . GLU A 1 352 ? -46.916 6.450 22.072 1.00 27.38 352 GLU A N 1
ATOM 2596 C CA . GLU A 1 352 ? -46.715 5.528 23.189 1.00 27.38 352 GLU A CA 1
ATOM 2597 C C . GLU A 1 352 ? -47.344 4.221 22.665 1.00 27.38 352 GLU A C 1
ATOM 2599 O O . GLU A 1 352 ? -48.369 4.300 21.992 1.00 27.38 352 GLU A O 1
ATOM 2604 N N . SER A 1 353 ? -46.784 3.042 22.946 1.00 24.28 353 SER A N 1
ATOM 2605 C CA . SER A 1 353 ? -47.592 1.838 23.209 1.00 24.28 353 SER A CA 1
ATOM 2606 C C . SER A 1 353 ? -46.689 0.683 23.635 1.00 24.28 353 SER A C 1
ATOM 2608 O O . SER A 1 353 ? -46.020 0.040 22.832 1.00 24.28 353 SER A O 1
ATOM 2610 N N . THR A 1 354 ? -46.718 0.415 24.931 1.00 25.19 354 THR A N 1
ATOM 2611 C CA . THR A 1 354 ? -46.394 -0.856 25.580 1.00 25.19 354 THR A CA 1
ATOM 2612 C C . THR A 1 354 ? -47.309 -1.987 25.091 1.00 25.19 354 THR A C 1
ATOM 2614 O O . THR A 1 354 ? -48.515 -1.764 25.044 1.00 25.19 354 THR A O 1
ATOM 2617 N N . ALA A 1 355 ? -46.777 -3.183 24.805 1.00 25.44 355 ALA A N 1
ATOM 2618 C CA . ALA A 1 355 ? -47.364 -4.488 25.170 1.00 25.44 355 ALA A CA 1
ATOM 2619 C C . ALA A 1 355 ? -46.560 -5.673 24.593 1.00 25.44 355 ALA A C 1
ATOM 2621 O O . ALA A 1 355 ? -45.935 -5.591 23.542 1.00 25.44 355 ALA A O 1
ATOM 2622 N N . SER A 1 356 ? -46.602 -6.761 25.350 1.00 23.66 356 SER A N 1
ATOM 2623 C CA . SER A 1 356 ? -45.840 -8.008 25.317 1.00 23.66 356 SER A CA 1
ATOM 2624 C C . SER A 1 356 ? -46.514 -9.174 24.565 1.00 23.66 356 SER A C 1
ATOM 2626 O O . SER A 1 356 ? -47.736 -9.222 24.481 1.00 23.66 356 SER A O 1
ATOM 2628 N N . ASN A 1 357 ? -45.678 -10.166 24.216 1.00 25.94 357 ASN A N 1
ATOM 2629 C CA . ASN A 1 357 ? -45.912 -11.611 24.000 1.00 25.94 357 ASN A CA 1
ATOM 2630 C C . ASN A 1 357 ? -46.458 -12.159 22.657 1.00 25.94 357 ASN A C 1
ATOM 2632 O O . ASN A 1 357 ? -47.586 -11.905 22.257 1.00 25.94 357 ASN A O 1
ATOM 2636 N N . ASP A 1 358 ? -45.611 -13.022 22.071 1.00 24.06 358 ASP A N 1
ATOM 2637 C CA . ASP A 1 358 ? -45.841 -14.322 21.413 1.00 24.06 358 ASP A CA 1
ATOM 2638 C C . ASP A 1 358 ? -46.939 -14.510 20.348 1.00 24.06 358 ASP A C 1
ATOM 2640 O O . ASP A 1 358 ? -48.121 -14.592 20.665 1.00 24.06 358 ASP A O 1
ATOM 2644 N N . CYS A 1 359 ? -46.519 -14.804 19.104 1.00 22.31 359 CYS A N 1
ATOM 2645 C CA . CYS A 1 359 ? -46.958 -15.990 18.338 1.00 22.31 359 CYS A CA 1
ATOM 2646 C C . CYS A 1 359 ? -46.202 -16.156 16.999 1.00 22.31 359 CYS A C 1
ATOM 2648 O O . CYS A 1 359 ? -45.932 -15.194 16.285 1.00 22.31 359 CYS A O 1
ATOM 2650 N N . LEU A 1 360 ? -45.878 -17.414 16.676 1.00 22.23 360 LEU A N 1
ATOM 2651 C CA . LEU A 1 360 ? -45.283 -17.913 15.424 1.00 22.23 360 LEU A CA 1
ATOM 2652 C C . LEU A 1 360 ? -46.322 -17.946 14.257 1.00 22.23 360 LEU A C 1
ATOM 2654 O O . LEU A 1 360 ? -47.416 -17.409 14.393 1.00 22.23 360 LEU A O 1
ATOM 2658 N N . PRO A 1 361 ? -46.024 -18.576 13.101 1.00 30.48 361 PRO A N 1
ATOM 2659 C CA . PRO A 1 361 ? -45.652 -17.942 11.841 1.00 30.48 361 PRO A CA 1
ATOM 2660 C C . PRO A 1 361 ? -46.797 -17.960 10.804 1.00 30.48 361 PRO A C 1
ATOM 2662 O O . PRO A 1 361 ? -47.584 -18.902 10.749 1.00 30.48 361 PRO A O 1
ATOM 2665 N N . LEU A 1 362 ? -46.851 -16.975 9.903 1.00 24.06 362 LEU A N 1
ATOM 2666 C CA . LEU A 1 362 ? -47.750 -17.023 8.743 1.00 24.06 362 LEU A CA 1
ATOM 2667 C C . LEU A 1 362 ? -46.976 -16.990 7.425 1.00 24.06 362 LEU A C 1
ATOM 2669 O O . LEU A 1 362 ? -46.077 -16.185 7.192 1.00 24.06 362 LEU A O 1
ATOM 2673 N N . SER A 1 363 ? -47.343 -17.959 6.599 1.00 23.45 363 SER A N 1
ATOM 2674 C CA . SER A 1 363 ? -46.770 -18.380 5.335 1.00 23.45 363 SER A CA 1
ATOM 2675 C C . SER A 1 363 ? -47.017 -17.419 4.171 1.00 23.45 363 SER A C 1
ATOM 2677 O O . SER A 1 363 ? -48.128 -16.937 3.984 1.00 23.45 363 SER A O 1
ATOM 2679 N N . ALA A 1 364 ? -45.984 -17.310 3.334 1.00 24.67 364 ALA A N 1
ATOM 2680 C CA . ALA A 1 364 ? -45.995 -17.237 1.872 1.00 24.67 364 ALA A CA 1
ATOM 2681 C C . ALA A 1 364 ? -46.948 -16.248 1.170 1.00 24.67 364 ALA A C 1
ATOM 2683 O O . ALA A 1 364 ? -48.125 -16.522 0.952 1.00 24.67 364 ALA A O 1
ATOM 2684 N N . SER A 1 365 ? -46.350 -15.217 0.566 1.00 24.45 365 SER A N 1
ATOM 2685 C CA . SER A 1 365 ? -46.720 -14.811 -0.789 1.00 24.45 365 SER A CA 1
ATOM 2686 C C . SER A 1 365 ? -45.467 -14.686 -1.662 1.00 24.45 365 SER A C 1
ATOM 2688 O O . SER A 1 365 ? -44.405 -14.214 -1.261 1.00 24.45 365 SER A O 1
ATOM 2690 N N . SER A 1 366 ? -45.595 -15.267 -2.848 1.00 30.80 366 SER A N 1
ATOM 2691 C CA . SER A 1 366 ? -44.557 -15.566 -3.824 1.00 30.80 366 SER A CA 1
ATOM 2692 C C . SER A 1 366 ? -44.001 -14.295 -4.480 1.00 30.80 366 SER A C 1
ATOM 2694 O O . SER A 1 366 ? -44.616 -13.740 -5.389 1.00 30.80 366 SER A O 1
ATOM 2696 N N . GLY A 1 367 ? -42.791 -13.899 -4.086 1.00 25.19 367 GLY A N 1
ATOM 2697 C CA . GLY A 1 367 ? -41.872 -13.096 -4.891 1.00 25.19 367 GLY A CA 1
ATOM 2698 C C . GLY A 1 367 ? -40.629 -13.936 -5.162 1.00 25.19 367 GLY A C 1
ATOM 2699 O O . GLY A 1 367 ? -39.879 -14.250 -4.242 1.00 25.19 367 GLY A O 1
ATOM 2700 N N . ARG A 1 368 ? -40.446 -14.376 -6.408 1.00 25.34 368 ARG A N 1
ATOM 2701 C CA . ARG A 1 368 ? -39.366 -15.274 -6.840 1.00 25.34 368 ARG A CA 1
ATOM 2702 C C . ARG A 1 368 ? -38.010 -14.571 -6.706 1.00 25.34 368 ARG A C 1
ATOM 2704 O O . ARG A 1 368 ? -37.525 -13.962 -7.653 1.00 25.34 368 ARG A O 1
ATOM 2711 N N . ALA A 1 369 ? -37.412 -14.653 -5.520 1.00 24.70 369 ALA A N 1
ATOM 2712 C CA . ALA A 1 369 ? -36.029 -14.274 -5.287 1.00 24.70 369 ALA A CA 1
ATOM 2713 C C . ALA A 1 369 ? -35.127 -15.209 -6.102 1.00 24.70 369 ALA A C 1
ATOM 2715 O O . ALA A 1 369 ? -35.096 -16.422 -5.890 1.00 24.70 369 ALA A O 1
ATOM 2716 N N . VAL A 1 370 ? -34.419 -14.638 -7.072 1.00 26.81 370 VAL A N 1
ATOM 2717 C CA . VAL A 1 370 ? -33.307 -15.310 -7.743 1.00 26.81 370 VAL A CA 1
ATOM 2718 C C . VAL A 1 370 ? -32.255 -15.605 -6.668 1.00 26.81 370 VAL A C 1
ATOM 2720 O O . VAL A 1 370 ? -31.870 -14.680 -5.949 1.00 26.81 370 VAL A O 1
ATOM 2723 N N . PRO A 1 371 ? -31.787 -16.855 -6.506 1.00 26.05 371 PRO A N 1
ATOM 2724 C CA . PRO A 1 371 ? -30.748 -17.145 -5.535 1.00 26.05 371 PRO A CA 1
ATOM 2725 C C . PRO A 1 371 ? -29.457 -16.466 -6.002 1.00 26.05 371 PRO A C 1
ATOM 2727 O O . PRO A 1 371 ? -28.835 -16.891 -6.976 1.00 26.05 371 PRO A O 1
ATOM 2730 N N . MET A 1 372 ? -29.058 -15.391 -5.316 1.00 30.14 372 MET A N 1
ATOM 2731 C CA . MET A 1 372 ? -27.689 -14.894 -5.384 1.00 30.14 372 MET A CA 1
ATOM 2732 C C . MET A 1 372 ? -26.777 -16.040 -4.955 1.00 30.14 372 MET A C 1
ATOM 2734 O O . MET A 1 372 ? -26.813 -16.475 -3.803 1.00 30.14 372 MET A O 1
ATOM 2738 N N . ALA A 1 373 ? -25.980 -16.545 -5.895 1.00 31.48 373 ALA A N 1
ATOM 2739 C CA . ALA A 1 373 ? -24.883 -17.445 -5.593 1.00 31.48 373 ALA A CA 1
ATOM 2740 C C . ALA A 1 373 ? -24.058 -16.823 -4.460 1.00 31.48 373 ALA A C 1
ATOM 2742 O O . ALA A 1 373 ? -23.620 -15.675 -4.563 1.00 31.48 373 ALA A O 1
ATOM 2743 N N . ALA A 1 374 ? -23.923 -17.565 -3.363 1.00 31.84 374 ALA A N 1
ATOM 2744 C CA . ALA A 1 374 ? -23.204 -17.149 -2.176 1.00 31.84 374 ALA A CA 1
ATOM 2745 C C . ALA A 1 374 ? -21.843 -16.560 -2.570 1.00 31.84 374 ALA A C 1
ATOM 2747 O O . ALA A 1 374 ? -20.977 -17.252 -3.106 1.00 31.84 374 ALA A O 1
ATOM 2748 N N . SER A 1 375 ? -21.688 -15.261 -2.317 1.00 36.91 375 SER A N 1
ATOM 2749 C CA . SER A 1 375 ? -20.418 -14.553 -2.378 1.00 36.91 375 SER A CA 1
ATOM 2750 C C . SER A 1 375 ? -19.386 -15.367 -1.603 1.00 36.91 375 SER A C 1
ATOM 2752 O O . SER A 1 375 ? -19.473 -15.460 -0.379 1.00 36.91 375 SER A O 1
ATOM 2754 N N . SER A 1 376 ? -18.397 -15.943 -2.290 1.00 45.12 376 SER A N 1
ATOM 2755 C CA . SER A 1 376 ? -17.168 -16.381 -1.636 1.00 45.12 376 SER A CA 1
ATOM 2756 C C . SER A 1 376 ? -16.634 -15.167 -0.879 1.00 45.12 376 SER A C 1
ATOM 2758 O O . SER A 1 376 ? -16.204 -14.201 -1.508 1.00 45.12 376 SER A O 1
ATOM 2760 N N . THR A 1 377 ? -16.755 -15.153 0.447 1.00 64.25 377 THR A N 1
ATOM 2761 C CA . THR A 1 377 ? -16.334 -14.027 1.285 1.00 64.25 377 THR A CA 1
ATOM 2762 C C . THR A 1 377 ? -14.887 -13.694 0.955 1.00 64.25 377 THR A C 1
ATOM 2764 O O . THR A 1 377 ? -13.993 -14.496 1.235 1.00 64.25 377 THR A O 1
ATOM 2767 N N . LEU A 1 378 ? -14.669 -12.545 0.309 1.00 74.81 378 LEU A N 1
ATOM 2768 C CA . LEU A 1 378 ? -13.345 -12.027 -0.003 1.00 74.81 378 LEU A CA 1
ATOM 2769 C C . LEU A 1 378 ? -12.558 -11.951 1.301 1.00 74.81 378 LEU A C 1
ATOM 2771 O O . LEU A 1 378 ? -12.882 -11.152 2.177 1.00 74.81 378 LEU A O 1
ATOM 2775 N N . LYS A 1 379 ? -11.568 -12.830 1.456 1.00 86.81 379 LYS A N 1
ATOM 2776 C CA . LYS A 1 379 ? -10.742 -12.895 2.656 1.00 86.81 379 LYS A CA 1
ATOM 2777 C C . LYS A 1 379 ? -9.428 -12.162 2.381 1.00 86.81 379 LYS A C 1
ATOM 2779 O O . LYS A 1 379 ? -8.666 -12.622 1.527 1.00 86.81 379 LYS A O 1
ATOM 2784 N N . PRO A 1 380 ? -9.152 -11.044 3.073 1.00 89.06 380 PRO A N 1
ATOM 2785 C CA . PRO A 1 380 ? -7.869 -10.371 2.961 1.00 89.06 380 PRO A CA 1
ATOM 2786 C C . PRO A 1 380 ? -6.716 -11.262 3.437 1.00 89.06 380 PRO A C 1
ATOM 2788 O O . PRO A 1 380 ? -6.868 -12.072 4.357 1.00 89.06 380 PRO A O 1
ATOM 2791 N N . GLY A 1 381 ? -5.555 -11.077 2.815 1.00 89.56 381 GLY A N 1
ATOM 2792 C CA . GLY A 1 381 ? -4.294 -11.685 3.207 1.00 89.56 381 GLY A CA 1
ATOM 2793 C C . GLY A 1 381 ? -4.031 -13.050 2.582 1.00 89.56 381 GLY A C 1
ATOM 2794 O O . GLY A 1 381 ? -4.718 -13.505 1.666 1.00 89.56 381 GLY A O 1
ATOM 2795 N N . LEU A 1 382 ? -2.978 -13.693 3.081 1.00 90.44 382 LEU A N 1
ATOM 2796 C CA . LEU A 1 382 ? -2.686 -15.104 2.848 1.00 90.44 382 LEU A CA 1
ATOM 2797 C C . LEU A 1 382 ? -3.127 -15.928 4.068 1.00 90.44 382 LEU A C 1
ATOM 2799 O O . LEU A 1 382 ? -3.261 -15.381 5.162 1.00 90.44 382 LEU A O 1
ATOM 2803 N N . PRO A 1 383 ? -3.366 -17.241 3.897 1.00 86.88 383 PRO A N 1
ATOM 2804 C CA . PRO A 1 383 ? -3.688 -18.126 5.012 1.00 86.88 383 PRO A CA 1
ATOM 2805 C C . PRO A 1 383 ? -2.475 -18.443 5.901 1.00 86.88 383 PRO A C 1
ATOM 2807 O O . PRO A 1 383 ? -2.671 -18.924 7.015 1.00 86.88 383 PRO A O 1
ATOM 2810 N N . SER A 1 384 ? -1.246 -18.217 5.420 1.00 88.56 384 SER A N 1
ATOM 2811 C CA . SER A 1 384 ? -0.035 -18.368 6.227 1.00 88.56 384 SER A CA 1
ATOM 2812 C C . SER A 1 384 ? 0.026 -17.315 7.344 1.00 88.56 384 SER A C 1
ATOM 2814 O O . SER A 1 384 ? -0.616 -16.268 7.252 1.00 88.56 384 SER A O 1
ATOM 2816 N N . PRO A 1 385 ? 0.749 -17.597 8.443 1.00 88.25 385 PRO A N 1
ATOM 2817 C CA . PRO A 1 385 ? 0.979 -16.601 9.477 1.00 88.25 385 PRO A CA 1
ATOM 2818 C C . PRO A 1 385 ? 1.902 -15.496 8.953 1.00 88.25 385 PRO A C 1
ATOM 2820 O O . PRO A 1 385 ? 2.890 -15.764 8.267 1.00 88.25 385 PRO A O 1
ATOM 2823 N N . ILE A 1 386 ? 1.601 -14.256 9.336 1.00 89.25 386 ILE A N 1
ATOM 2824 C CA . ILE A 1 386 ? 2.464 -13.111 9.047 1.00 89.25 386 ILE A CA 1
ATOM 2825 C C . ILE A 1 386 ? 3.768 -13.281 9.851 1.00 89.25 386 ILE A C 1
ATOM 2827 O O . ILE A 1 386 ? 3.693 -13.540 11.056 1.00 89.25 386 ILE A O 1
ATOM 2831 N N . PRO A 1 387 ? 4.952 -13.145 9.226 1.00 89.62 387 PRO A N 1
ATOM 2832 C CA . PRO A 1 387 ? 6.228 -13.226 9.933 1.00 89.62 387 PRO A CA 1
ATOM 2833 C C . PRO A 1 387 ? 6.356 -12.117 10.984 1.00 89.62 387 PRO A C 1
ATOM 2835 O O . PRO A 1 387 ? 5.755 -11.051 10.877 1.00 89.62 387 PRO A O 1
ATOM 2838 N N . SER A 1 388 ? 7.184 -12.329 11.999 1.00 89.25 388 SER A N 1
ATOM 2839 C CA . SER A 1 388 ? 7.516 -11.276 12.959 1.00 89.25 388 SER A CA 1
ATOM 2840 C C . SER A 1 388 ? 8.472 -10.240 12.357 1.00 89.25 388 SER A C 1
ATOM 2842 O O . SER A 1 388 ? 9.237 -10.525 11.436 1.00 89.25 388 SER A O 1
ATOM 2844 N N . VAL A 1 389 ? 8.514 -9.033 12.935 1.00 89.31 389 VAL A N 1
ATOM 2845 C CA . VAL A 1 389 ? 9.466 -7.974 12.534 1.00 89.31 389 VAL A CA 1
ATOM 2846 C C . VAL A 1 389 ? 10.920 -8.451 12.613 1.00 89.31 389 VAL A C 1
ATOM 2848 O O . VAL A 1 389 ? 11.732 -8.101 11.759 1.00 89.31 389 VAL A O 1
ATOM 2851 N N . LYS A 1 390 ? 11.254 -9.281 13.610 1.00 89.69 390 LYS A N 1
ATOM 2852 C CA . LYS A 1 390 ? 12.608 -9.822 13.789 1.00 89.69 390 LYS A CA 1
ATOM 2853 C C . LYS A 1 390 ? 12.971 -10.826 12.693 1.00 89.69 390 LYS A C 1
ATOM 2855 O O . LYS A 1 390 ? 14.074 -10.757 12.160 1.00 89.69 390 LYS A O 1
ATOM 2860 N N . GLU A 1 391 ? 12.054 -11.732 12.354 1.00 89.94 391 GLU A N 1
ATOM 2861 C CA . GLU A 1 391 ? 12.237 -12.681 11.246 1.00 89.94 391 GLU A CA 1
ATOM 2862 C C . GLU A 1 391 ? 12.316 -11.950 9.908 1.00 89.94 391 GLU A C 1
ATOM 2864 O O . GLU A 1 391 ? 13.179 -12.234 9.087 1.00 89.94 391 GLU A O 1
ATOM 2869 N N . PHE A 1 392 ? 11.463 -10.953 9.694 1.00 91.88 392 PHE A N 1
ATOM 2870 C CA . PHE A 1 392 ? 11.520 -10.144 8.488 1.00 91.88 392 PHE A CA 1
ATOM 2871 C C . PHE A 1 392 ? 12.869 -9.427 8.340 1.00 91.88 392 PHE A C 1
ATOM 2873 O O . PHE A 1 392 ? 13.488 -9.489 7.277 1.00 91.88 392 PHE A O 1
ATOM 2880 N N . ALA A 1 393 ? 13.350 -8.786 9.410 1.00 90.94 393 ALA A N 1
ATOM 2881 C CA . ALA A 1 393 ? 14.620 -8.067 9.403 1.00 90.94 393 ALA A CA 1
ATOM 2882 C C . ALA A 1 393 ? 15.817 -8.986 9.109 1.00 90.94 393 ALA A C 1
ATOM 2884 O O . ALA A 1 393 ? 16.732 -8.574 8.396 1.00 90.94 393 ALA A O 1
ATOM 2885 N N . SER A 1 394 ? 15.813 -10.231 9.604 1.00 89.81 394 SER A N 1
ATOM 2886 C CA . SER A 1 394 ? 16.887 -11.185 9.300 1.00 89.81 394 SER A CA 1
ATOM 2887 C C . SER A 1 394 ? 16.861 -11.638 7.837 1.00 89.81 394 SER A C 1
ATOM 2889 O O . SER A 1 394 ? 17.915 -11.722 7.209 1.00 89.81 394 SER A O 1
ATOM 2891 N N . LEU A 1 395 ? 15.672 -11.870 7.268 1.00 90.12 395 LEU A N 1
ATOM 2892 C CA . LEU A 1 395 ? 15.516 -12.294 5.873 1.00 90.12 395 LEU A CA 1
ATOM 2893 C C . LEU A 1 395 ? 15.845 -11.181 4.867 1.00 90.12 395 LEU A C 1
ATOM 2895 O O . LEU A 1 395 ? 16.332 -11.480 3.775 1.00 90.12 395 LEU A O 1
ATOM 2899 N N . MET A 1 396 ? 15.596 -9.919 5.231 1.00 91.75 396 MET A N 1
ATOM 2900 C CA . MET A 1 396 ? 15.743 -8.746 4.357 1.00 91.75 396 MET A CA 1
ATOM 2901 C C . MET A 1 396 ? 17.073 -8.002 4.509 1.00 91.75 396 MET A C 1
ATOM 2903 O O . MET A 1 396 ? 17.221 -6.888 4.005 1.00 91.75 396 MET A O 1
ATOM 2907 N N . SER A 1 397 ? 18.059 -8.609 5.170 1.00 90.69 397 SER A N 1
ATOM 2908 C CA . SER A 1 397 ? 19.402 -8.039 5.248 1.00 90.69 397 SER A CA 1
ATOM 2909 C C . SER A 1 397 ? 20.052 -7.987 3.859 1.00 90.69 397 SER A C 1
ATOM 2911 O O . SER A 1 397 ? 20.152 -8.999 3.157 1.00 90.69 397 SER A O 1
ATOM 2913 N N . VAL A 1 398 ? 20.478 -6.796 3.441 1.00 88.69 398 VAL A N 1
ATOM 2914 C CA . VAL A 1 398 ? 21.018 -6.551 2.097 1.00 88.69 398 VAL A CA 1
ATOM 2915 C C . VAL A 1 398 ? 22.293 -7.370 1.879 1.00 88.69 398 VAL A C 1
ATOM 2917 O O . VAL A 1 398 ? 23.159 -7.442 2.744 1.00 88.69 398 VAL A O 1
ATOM 2920 N N . GLY A 1 399 ? 22.413 -7.989 0.702 1.00 86.62 399 GLY A N 1
ATOM 2921 C CA . GLY A 1 399 ? 23.569 -8.817 0.335 1.00 86.62 399 GLY A CA 1
ATOM 2922 C C . GLY A 1 399 ? 23.474 -10.281 0.774 1.00 86.62 399 GLY A C 1
ATOM 2923 O O . GLY A 1 399 ? 24.323 -11.083 0.397 1.00 86.62 399 GLY A O 1
ATOM 2924 N N . THR A 1 400 ? 22.428 -10.663 1.509 1.00 92.69 400 THR A N 1
ATOM 2925 C CA . THR A 1 400 ? 22.171 -12.069 1.851 1.00 92.69 400 THR A CA 1
ATOM 2926 C C . THR A 1 400 ? 21.500 -12.831 0.704 1.00 92.69 400 THR A C 1
ATOM 2928 O O . THR A 1 400 ? 20.788 -12.263 -0.132 1.00 92.69 400 THR A O 1
ATOM 2931 N N . GLN A 1 401 ? 21.675 -14.157 0.680 1.00 93.44 401 GLN A N 1
ATOM 2932 C CA . GLN A 1 401 ? 20.977 -15.024 -0.275 1.00 93.44 401 GLN A CA 1
ATOM 2933 C C . GLN A 1 401 ? 19.452 -14.973 -0.085 1.00 93.44 401 GLN A C 1
ATOM 2935 O O . GLN A 1 401 ? 18.711 -15.006 -1.066 1.00 93.44 401 GLN A O 1
ATOM 2940 N N . THR A 1 402 ? 18.980 -14.848 1.158 1.00 94.38 402 THR A N 1
ATOM 2941 C CA . THR A 1 402 ? 17.551 -14.733 1.486 1.00 94.38 402 THR A CA 1
ATOM 2942 C C . THR A 1 402 ? 16.939 -13.465 0.905 1.00 94.38 402 THR A C 1
ATOM 2944 O O . THR A 1 402 ? 15.852 -13.522 0.328 1.00 94.38 402 THR A O 1
ATOM 2947 N N . PHE A 1 403 ? 17.657 -12.341 0.963 1.00 95.62 403 PHE A N 1
ATOM 2948 C CA . PHE A 1 403 ? 17.214 -11.100 0.338 1.00 95.62 403 PHE A CA 1
ATOM 2949 C C . PHE A 1 403 ? 17.118 -11.245 -1.187 1.00 95.62 403 PHE A C 1
ATOM 2951 O O . PHE A 1 403 ? 16.120 -10.842 -1.780 1.00 95.62 403 PHE A O 1
ATOM 2958 N N . HIS A 1 404 ? 18.102 -11.887 -1.827 1.00 95.44 404 HIS A N 1
ATOM 2959 C CA . HIS A 1 404 ? 18.051 -12.146 -3.270 1.00 95.44 404 HIS A CA 1
ATOM 2960 C C . HIS A 1 404 ? 16.858 -13.043 -3.649 1.00 95.44 404 HIS A C 1
ATOM 2962 O O . HIS A 1 404 ? 16.141 -12.741 -4.600 1.00 95.44 404 HIS A O 1
ATOM 2968 N N . GLN A 1 405 ? 16.580 -14.094 -2.874 1.00 95.81 405 GLN A N 1
ATOM 2969 C CA . GLN A 1 405 ? 15.403 -14.949 -3.076 1.00 95.81 405 GLN A CA 1
ATOM 2970 C C . GLN A 1 405 ? 14.093 -14.166 -2.941 1.00 95.81 405 GLN A C 1
ATOM 2972 O O . GLN A 1 405 ? 13.172 -14.358 -3.732 1.00 95.81 405 GLN A O 1
ATOM 2977 N N . CYS A 1 406 ? 14.016 -13.244 -1.980 1.00 96.38 406 CYS A N 1
ATOM 2978 C CA . CYS A 1 406 ? 12.864 -12.362 -1.839 1.00 96.38 406 CYS A CA 1
ATOM 2979 C C . CYS A 1 406 ? 12.731 -11.399 -3.026 1.00 96.38 406 CYS A C 1
ATOM 2981 O O . CYS A 1 406 ? 11.633 -11.236 -3.550 1.00 96.38 406 CYS A O 1
ATOM 2983 N N . ALA A 1 407 ? 13.828 -10.798 -3.493 1.00 97.00 407 ALA A N 1
ATOM 2984 C CA . ALA A 1 407 ? 13.816 -9.924 -4.667 1.00 97.00 407 ALA A CA 1
ATOM 2985 C C . ALA A 1 407 ? 13.359 -10.675 -5.927 1.00 97.00 407 ALA A C 1
ATOM 2987 O O . ALA A 1 407 ? 12.564 -10.147 -6.701 1.00 97.00 407 ALA A O 1
ATOM 2988 N N . GLN A 1 408 ? 13.795 -11.926 -6.093 1.00 97.06 408 GLN A N 1
ATOM 2989 C CA . GLN A 1 408 ? 13.361 -12.797 -7.183 1.00 97.06 408 GLN A CA 1
ATOM 2990 C C . GLN A 1 408 ? 11.878 -13.180 -7.064 1.00 97.06 408 GLN A C 1
ATOM 2992 O O . GLN A 1 408 ? 11.142 -13.150 -8.044 1.00 97.06 408 GLN A O 1
ATOM 2997 N N . ALA A 1 409 ? 11.400 -13.520 -5.866 1.00 97.50 409 ALA A N 1
ATOM 2998 C CA . ALA A 1 409 ? 9.983 -13.812 -5.660 1.00 97.50 409 ALA A CA 1
ATOM 2999 C C . ALA A 1 409 ? 9.109 -12.582 -5.960 1.00 97.50 409 ALA A C 1
ATOM 3001 O O . ALA A 1 409 ? 8.076 -12.704 -6.619 1.00 97.50 409 ALA A O 1
ATOM 3002 N N . TYR A 1 410 ? 9.547 -11.392 -5.543 1.00 98.12 410 TYR A N 1
ATOM 3003 C CA . TYR A 1 410 ? 8.849 -10.140 -5.822 1.00 98.12 410 TYR A CA 1
ATOM 3004 C C . TYR A 1 410 ? 8.866 -9.798 -7.320 1.00 98.12 410 TYR A C 1
ATOM 3006 O O . TYR A 1 410 ? 7.847 -9.360 -7.859 1.00 98.12 410 TYR A O 1
ATOM 3014 N N . SER A 1 411 ? 9.983 -10.047 -8.020 1.00 98.06 411 SER A N 1
ATOM 3015 C CA . SER A 1 411 ? 10.088 -9.812 -9.466 1.00 98.06 411 SER A CA 1
ATOM 3016 C C . SER A 1 411 ? 9.139 -10.705 -10.263 1.00 98.06 411 SER A C 1
ATOM 3018 O O . SER A 1 411 ? 8.511 -10.216 -11.195 1.00 98.06 411 SER A O 1
ATOM 3020 N N . ILE A 1 412 ? 8.941 -11.961 -9.850 1.00 97.94 412 ILE A N 1
ATOM 3021 C CA . ILE A 1 412 ? 7.980 -12.884 -10.476 1.00 97.94 412 ILE A CA 1
ATOM 3022 C C . ILE A 1 412 ? 6.540 -12.361 -10.353 1.00 97.94 412 ILE A C 1
ATOM 3024 O O . ILE A 1 412 ? 5.759 -12.456 -11.303 1.00 97.94 412 ILE A O 1
ATOM 3028 N N . LEU A 1 413 ? 6.167 -11.788 -9.201 1.00 98.06 413 LEU A N 1
ATOM 3029 C CA . LEU A 1 413 ? 4.830 -11.207 -9.017 1.00 98.06 413 LEU A CA 1
ATOM 3030 C C . LEU A 1 413 ? 4.622 -9.972 -9.901 1.00 98.06 413 LEU A C 1
ATOM 3032 O O . LEU A 1 413 ? 3.565 -9.838 -10.522 1.00 98.06 413 LEU A O 1
ATOM 3036 N N . LEU A 1 414 ? 5.631 -9.099 -9.984 1.00 98.00 414 LEU A N 1
ATOM 3037 C CA . LEU A 1 414 ? 5.615 -7.945 -10.885 1.00 98.00 414 LEU A CA 1
ATOM 3038 C C . LEU A 1 414 ? 5.531 -8.388 -12.347 1.00 98.00 414 LEU A C 1
ATOM 3040 O O . LEU A 1 414 ? 4.658 -7.925 -13.075 1.00 98.00 414 LEU A O 1
ATOM 3044 N N . GLU A 1 415 ? 6.388 -9.318 -12.767 1.00 97.75 415 GLU A N 1
ATOM 3045 C CA . GLU A 1 415 ? 6.421 -9.863 -14.123 1.00 97.75 415 GLU A CA 1
ATOM 3046 C C . GLU A 1 415 ? 5.054 -10.403 -14.542 1.00 97.75 415 GLU A C 1
ATOM 3048 O O . GLU A 1 415 ? 4.581 -10.094 -15.639 1.00 97.75 415 GLU A O 1
ATOM 3053 N N . ARG A 1 416 ? 4.395 -11.162 -13.659 1.00 97.44 416 ARG A N 1
ATOM 3054 C CA . ARG A 1 416 ? 3.066 -11.716 -13.923 1.00 97.44 416 ARG A CA 1
ATOM 3055 C C . ARG A 1 416 ? 2.059 -10.622 -14.270 1.00 97.44 416 ARG A C 1
ATOM 3057 O O . ARG A 1 416 ? 1.356 -10.756 -15.267 1.00 97.44 416 ARG A O 1
ATOM 3064 N N . LEU A 1 417 ? 2.001 -9.544 -13.486 1.00 96.31 417 LEU A N 1
ATOM 3065 C CA . LEU A 1 417 ? 1.067 -8.445 -13.746 1.00 96.31 417 LEU A CA 1
ATOM 3066 C C . LEU A 1 417 ? 1.499 -7.545 -14.903 1.00 96.31 417 LEU A C 1
ATOM 3068 O O . LEU A 1 417 ? 0.636 -6.945 -15.537 1.00 96.31 417 LEU A O 1
ATOM 3072 N N . ILE A 1 418 ? 2.796 -7.422 -15.192 1.00 95.81 418 ILE A N 1
ATOM 3073 C CA . ILE A 1 418 ? 3.285 -6.649 -16.344 1.00 95.81 418 ILE A CA 1
ATOM 3074 C C . ILE A 1 418 ? 2.881 -7.349 -17.647 1.00 95.81 418 ILE A C 1
ATOM 3076 O O . ILE A 1 418 ? 2.328 -6.698 -18.539 1.00 95.81 418 ILE A O 1
ATOM 3080 N N . ARG A 1 419 ? 3.094 -8.671 -17.731 1.00 95.38 419 ARG A N 1
ATOM 3081 C CA . ARG A 1 419 ? 2.773 -9.487 -18.912 1.00 95.38 419 ARG A CA 1
ATOM 3082 C C . ARG A 1 419 ? 1.270 -9.668 -19.115 1.00 95.38 419 ARG A C 1
ATOM 3084 O O . ARG A 1 419 ? 0.777 -9.483 -20.224 1.00 95.38 419 ARG A O 1
ATOM 3091 N N . ASP A 1 420 ? 0.543 -10.037 -18.064 1.00 95.00 420 ASP A N 1
ATOM 3092 C CA . ASP A 1 420 ? -0.872 -10.391 -18.164 1.00 95.00 420 ASP A CA 1
ATOM 3093 C C . ASP A 1 420 ? -1.770 -9.157 -17.994 1.00 95.00 420 ASP A C 1
ATOM 3095 O O . ASP A 1 420 ? -2.170 -8.775 -16.889 1.00 95.00 420 ASP A O 1
ATOM 3099 N N . ARG A 1 421 ? -2.078 -8.509 -19.125 1.00 92.44 421 ARG A N 1
ATOM 3100 C CA . ARG A 1 421 ? -2.942 -7.320 -19.164 1.00 92.44 421 ARG A CA 1
ATOM 3101 C C . ARG A 1 421 ? -4.367 -7.628 -18.695 1.00 92.44 421 ARG A C 1
ATOM 3103 O O . ARG A 1 421 ? -4.963 -6.803 -18.006 1.00 92.44 421 ARG A O 1
ATOM 3110 N N . THR A 1 422 ? -4.892 -8.805 -19.030 1.00 94.50 422 THR A N 1
ATOM 3111 C CA . THR A 1 422 ? -6.262 -9.217 -18.693 1.00 94.50 422 THR A CA 1
ATOM 3112 C C . THR A 1 422 ? -6.409 -9.455 -17.197 1.00 94.50 422 THR A C 1
ATOM 3114 O O . THR A 1 422 ? -7.351 -8.954 -16.577 1.00 94.50 422 THR A O 1
ATOM 3117 N N . LEU A 1 423 ? -5.452 -10.164 -16.593 1.00 95.00 423 LEU A N 1
ATOM 3118 C CA . LEU A 1 423 ? -5.404 -10.362 -15.147 1.00 95.00 423 LEU A CA 1
ATOM 3119 C C . LEU A 1 423 ? -5.294 -9.027 -14.419 1.00 95.00 423 LEU A C 1
ATOM 3121 O O . LEU A 1 423 ? -6.034 -8.793 -13.466 1.00 95.00 423 LEU A O 1
ATOM 3125 N N . ARG A 1 424 ? -4.413 -8.138 -14.890 1.00 95.00 424 ARG A N 1
ATOM 3126 C CA . ARG A 1 424 ? -4.231 -6.800 -14.320 1.00 95.00 424 ARG A CA 1
ATOM 3127 C C . ARG A 1 424 ? -5.525 -5.982 -14.358 1.00 95.00 424 ARG A C 1
ATOM 3129 O O . ARG A 1 424 ? -5.911 -5.441 -13.328 1.00 95.00 424 ARG A O 1
ATOM 3136 N N . ALA A 1 425 ? -6.220 -5.947 -15.497 1.00 93.06 425 ALA A N 1
ATOM 3137 C CA . ALA A 1 425 ? -7.496 -5.243 -15.640 1.00 93.06 425 ALA A CA 1
ATOM 3138 C C . ALA A 1 425 ? -8.590 -5.838 -14.736 1.00 93.06 425 ALA A C 1
ATOM 3140 O O . ALA A 1 425 ? -9.273 -5.108 -14.021 1.00 93.06 425 ALA A O 1
ATOM 3141 N N . THR A 1 426 ? -8.701 -7.169 -14.698 1.00 96.44 426 THR A N 1
ATOM 3142 C CA . THR A 1 426 ? -9.684 -7.872 -13.856 1.00 96.44 426 THR A CA 1
ATOM 3143 C C . THR A 1 426 ? -9.430 -7.620 -12.369 1.00 96.44 426 THR A C 1
ATOM 3145 O O . THR A 1 426 ? -10.361 -7.351 -11.609 1.00 96.44 426 THR A O 1
ATOM 3148 N N . MET A 1 427 ? -8.169 -7.691 -11.931 1.00 96.94 427 MET A N 1
ATOM 3149 C CA . MET A 1 427 ? -7.800 -7.386 -10.548 1.00 96.94 427 MET A CA 1
ATOM 3150 C C . MET A 1 427 ? -8.036 -5.913 -10.212 1.00 96.94 427 MET A C 1
ATOM 3152 O O . MET A 1 427 ? -8.498 -5.626 -9.114 1.00 96.94 427 MET A O 1
ATOM 3156 N N . GLY A 1 428 ? -7.770 -5.000 -11.148 1.00 96.38 428 GLY A N 1
ATOM 3157 C CA . GLY A 1 428 ? -8.030 -3.570 -10.992 1.00 96.38 428 GLY A CA 1
ATOM 3158 C C . GLY A 1 428 ? -9.510 -3.241 -10.791 1.00 96.38 428 GLY A C 1
ATOM 3159 O O . GLY A 1 428 ? -9.866 -2.522 -9.862 1.00 96.38 428 GLY A O 1
ATOM 3160 N N . GLN A 1 429 ? -10.398 -3.852 -11.579 1.00 96.19 429 GLN A N 1
ATOM 3161 C CA . GLN A 1 429 ? -11.851 -3.707 -11.403 1.00 96.19 429 GLN A CA 1
ATOM 3162 C C . GLN A 1 429 ? -12.315 -4.216 -10.033 1.00 96.19 429 GLN A C 1
ATOM 3164 O O . GLN A 1 429 ? -13.072 -3.550 -9.328 1.00 96.19 429 GLN A O 1
ATOM 3169 N N . ARG A 1 430 ? -11.818 -5.387 -9.617 1.00 96.38 430 ARG A N 1
ATOM 3170 C CA . ARG A 1 430 ? -12.123 -5.959 -8.297 1.00 96.38 430 ARG A CA 1
ATOM 3171 C C . ARG A 1 430 ? -11.555 -5.110 -7.162 1.00 96.38 430 ARG A C 1
ATOM 3173 O O . ARG A 1 430 ? -12.190 -4.992 -6.120 1.00 96.38 430 ARG A O 1
ATOM 3180 N N . ALA A 1 431 ? -10.373 -4.530 -7.354 1.00 95.94 431 ALA A N 1
ATOM 3181 C CA . ALA A 1 431 ? -9.749 -3.608 -6.415 1.00 95.94 431 ALA A CA 1
ATOM 3182 C C . ALA A 1 431 ? -10.605 -2.353 -6.214 1.00 95.94 431 ALA A C 1
ATOM 3184 O O . ALA A 1 431 ? -10.892 -2.003 -5.069 1.00 95.94 431 ALA A O 1
ATOM 3185 N N . GLN A 1 432 ? -11.088 -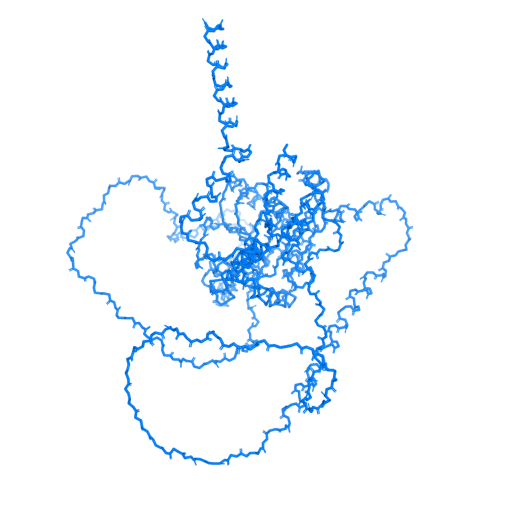1.754 -7.304 1.00 95.75 432 GLN A N 1
ATOM 3186 C CA . GLN A 1 432 ? -11.976 -0.595 -7.260 1.00 95.75 432 GLN A CA 1
ATOM 3187 C C . GLN A 1 432 ? -13.286 -0.920 -6.534 1.00 95.75 432 GLN A C 1
ATOM 3189 O O . GLN A 1 432 ? -13.676 -0.199 -5.619 1.00 95.75 432 GLN A O 1
ATOM 3194 N N . GLN A 1 433 ? -13.933 -2.037 -6.881 1.00 95.00 433 GLN A N 1
ATOM 3195 C CA . GLN A 1 433 ? -15.167 -2.479 -6.223 1.00 95.00 433 GLN A CA 1
ATOM 3196 C C . GLN A 1 433 ? -14.957 -2.794 -4.733 1.00 95.00 433 GLN A C 1
ATOM 3198 O O . GLN A 1 433 ? -15.840 -2.587 -3.905 1.00 95.00 433 GLN A O 1
ATOM 3203 N N . TYR A 1 434 ? -13.789 -3.317 -4.363 1.00 93.75 434 TYR A N 1
ATOM 3204 C CA . TYR A 1 434 ? -13.458 -3.550 -2.962 1.00 93.75 434 TYR A CA 1
ATOM 3205 C C . TYR A 1 434 ? -13.257 -2.231 -2.200 1.00 93.75 434 TYR A C 1
ATOM 3207 O O . TYR A 1 434 ? -13.716 -2.104 -1.065 1.00 93.75 434 TYR A O 1
ATOM 3215 N N . ALA A 1 435 ? -12.599 -1.248 -2.819 1.00 93.62 435 ALA A N 1
ATOM 3216 C CA . ALA A 1 435 ? -12.348 0.062 -2.224 1.00 93.62 435 ALA A CA 1
ATOM 3217 C C . ALA A 1 435 ? -13.601 0.950 -2.146 1.00 93.62 435 ALA A C 1
ATOM 3219 O O . ALA A 1 435 ? -13.706 1.742 -1.214 1.00 93.62 435 ALA A O 1
ATOM 3220 N N . SER A 1 436 ? -14.576 0.785 -3.049 1.00 91.69 436 SER A N 1
ATOM 3221 C CA . SER A 1 436 ? -15.830 1.557 -3.019 1.00 91.69 436 SER A CA 1
ATOM 3222 C C . SER A 1 436 ? -16.664 1.314 -1.758 1.00 91.69 436 SER A C 1
ATOM 3224 O O . SER A 1 436 ? -17.471 2.156 -1.395 1.00 91.69 436 SER A O 1
ATOM 3226 N N . ASN A 1 437 ? -16.448 0.186 -1.075 1.00 89.62 437 ASN A N 1
ATOM 3227 C CA . ASN A 1 437 ? -17.098 -0.152 0.198 1.00 89.62 437 ASN A CA 1
ATOM 3228 C C . ASN A 1 437 ? -16.267 0.271 1.425 1.00 89.62 437 ASN A C 1
ATOM 3230 O O . ASN A 1 437 ? -16.464 -0.248 2.524 1.00 89.62 437 ASN A O 1
ATOM 3234 N N . LYS A 1 438 ? -15.253 1.120 1.229 1.00 89.25 438 LYS A N 1
ATOM 3235 C CA . LYS A 1 438 ? -14.356 1.615 2.277 1.00 89.25 438 LYS A CA 1
ATOM 3236 C C . LYS A 1 438 ? -14.240 3.126 2.178 1.00 89.25 438 LYS A C 1
ATOM 3238 O O . LYS A 1 438 ? -13.147 3.658 1.988 1.00 89.25 438 LYS A O 1
ATOM 3243 N N . THR A 1 439 ? -15.365 3.822 2.268 1.00 90.62 439 THR A N 1
ATOM 3244 C CA . THR A 1 439 ? -15.360 5.282 2.174 1.00 90.62 439 THR A CA 1
ATOM 3245 C C . THR A 1 439 ? -14.870 5.916 3.473 1.00 90.62 439 THR A C 1
ATOM 3247 O O . THR A 1 439 ? -14.870 5.300 4.544 1.00 90.62 439 THR A O 1
ATOM 3250 N N . TRP A 1 440 ? -14.426 7.172 3.391 1.00 88.00 440 TRP A N 1
ATOM 3251 C CA . TRP A 1 440 ? -14.109 7.962 4.583 1.00 88.00 440 TRP A CA 1
ATOM 3252 C C . TRP A 1 440 ? -15.311 8.094 5.529 1.00 88.00 440 TRP A C 1
ATOM 3254 O O . TRP A 1 440 ? -15.139 8.023 6.745 1.00 88.00 440 TRP A O 1
ATOM 3264 N N . TRP A 1 441 ? -16.522 8.190 4.975 1.00 84.94 441 TRP A N 1
ATOM 3265 C CA . TRP A 1 441 ? -17.772 8.239 5.730 1.00 84.94 441 TRP A CA 1
ATOM 3266 C C . TRP A 1 441 ? -17.998 6.963 6.542 1.00 84.94 441 TRP A C 1
ATOM 3268 O O . TRP A 1 441 ? -18.164 7.047 7.757 1.00 84.94 441 TRP A O 1
ATOM 3278 N N . ASP A 1 442 ? -17.883 5.792 5.909 1.00 85.81 442 ASP A N 1
ATOM 3279 C CA . ASP A 1 442 ? -18.035 4.497 6.590 1.00 85.81 442 ASP A CA 1
ATOM 3280 C C . ASP A 1 442 ? -16.996 4.328 7.707 1.00 85.81 442 ASP A C 1
ATOM 3282 O O . ASP A 1 442 ? -17.283 3.822 8.795 1.00 85.81 442 ASP A O 1
ATOM 3286 N N . ALA A 1 443 ? -15.762 4.775 7.453 1.00 88.50 443 ALA A N 1
ATOM 3287 C CA . ALA A 1 443 ? -14.697 4.729 8.443 1.00 88.50 443 ALA A CA 1
ATOM 3288 C C . ALA A 1 443 ? -14.992 5.635 9.647 1.00 88.50 443 ALA A C 1
ATOM 3290 O O . ALA A 1 443 ? -14.719 5.239 10.779 1.00 88.50 443 ALA A O 1
ATOM 3291 N N . MET A 1 444 ? -15.547 6.830 9.433 1.00 88.06 444 MET A N 1
ATOM 3292 C CA . MET A 1 444 ? -15.888 7.767 10.511 1.00 88.06 444 MET A CA 1
ATOM 3293 C C . MET A 1 444 ? -17.182 7.409 11.246 1.00 88.06 444 MET A C 1
ATOM 3295 O O . MET A 1 444 ? -17.364 7.828 12.386 1.00 88.06 444 MET A O 1
ATOM 3299 N N . GLU A 1 445 ? -18.041 6.577 10.665 1.00 86.19 445 GLU A N 1
ATOM 3300 C CA . GLU A 1 445 ? -19.234 6.080 11.350 1.00 86.19 445 GLU A CA 1
ATOM 3301 C C . GLU A 1 445 ? -18.888 5.098 12.487 1.00 86.19 445 GLU A C 1
ATOM 3303 O O . GLU A 1 445 ? -19.557 5.066 13.519 1.00 86.19 445 GLU A O 1
ATOM 3308 N N . ALA A 1 446 ? -17.800 4.333 12.351 1.00 85.19 446 ALA A N 1
ATOM 3309 C CA . ALA A 1 446 ? -17.356 3.369 13.361 1.00 85.19 446 ALA A CA 1
ATOM 3310 C C . ALA A 1 446 ? -17.115 3.977 14.765 1.00 85.19 446 ALA A C 1
ATOM 3312 O O . ALA A 1 446 ? -17.651 3.434 15.736 1.00 85.19 446 ALA A O 1
ATOM 3313 N N . PRO A 1 447 ? -16.351 5.079 14.931 1.00 86.25 447 PRO A N 1
ATOM 3314 C CA . PRO A 1 447 ? -16.207 5.719 16.235 1.00 86.25 447 PRO A CA 1
ATOM 3315 C C . PRO A 1 447 ? -17.524 6.303 16.755 1.00 86.25 447 PRO A C 1
ATOM 3317 O O . PRO A 1 447 ? -17.768 6.203 17.954 1.00 86.25 447 PRO A O 1
ATOM 3320 N N . VAL A 1 448 ? -18.392 6.845 15.890 1.00 86.56 448 VAL A N 1
ATOM 3321 C CA . VAL A 1 448 ? -19.715 7.365 16.293 1.00 86.56 448 VAL A CA 1
ATOM 3322 C C . VAL A 1 448 ? -20.570 6.252 16.898 1.00 86.56 448 VAL A C 1
ATOM 3324 O O . VAL A 1 448 ? -21.018 6.383 18.034 1.00 86.56 448 VAL A O 1
ATOM 3327 N N . ARG A 1 449 ? -20.691 5.111 16.209 1.00 85.00 449 ARG A N 1
ATOM 3328 C CA . ARG A 1 449 ? -21.398 3.930 16.731 1.00 85.00 449 ARG A CA 1
ATOM 3329 C C . ARG A 1 449 ? -20.791 3.428 18.040 1.00 85.00 449 ARG A C 1
ATOM 3331 O O . ARG A 1 449 ? -21.512 3.058 18.957 1.00 85.00 449 ARG A O 1
ATOM 3338 N N . GLY A 1 450 ? -19.463 3.457 18.172 1.00 85.06 450 GLY A N 1
ATOM 3339 C CA . GLY A 1 450 ? -18.816 3.087 19.432 1.00 85.06 450 GLY A CA 1
ATOM 3340 C C . GLY A 1 450 ? -19.126 4.039 20.588 1.00 85.06 450 GLY A C 1
ATOM 3341 O O . GLY A 1 450 ? -19.249 3.580 21.723 1.00 85.06 450 GLY A O 1
ATOM 3342 N N . TYR A 1 451 ? -19.289 5.339 20.324 1.00 84.88 451 TYR A N 1
ATOM 3343 C CA . TYR A 1 451 ? -19.778 6.285 21.330 1.00 84.88 451 TYR A CA 1
ATOM 3344 C C . TYR A 1 451 ? -21.224 5.984 21.725 1.00 84.88 451 TYR A C 1
ATOM 3346 O O . TYR A 1 451 ? -21.521 5.944 22.916 1.00 84.88 451 TYR A O 1
ATOM 3354 N N . GLU A 1 452 ? -22.102 5.721 20.758 1.00 83.19 452 GLU A N 1
ATOM 3355 C CA . GLU A 1 452 ? -23.497 5.344 21.020 1.00 83.19 452 GLU A CA 1
ATOM 3356 C C . GLU A 1 452 ? -23.589 4.067 21.867 1.00 83.19 452 GLU A C 1
ATOM 3358 O O . GLU A 1 452 ? -24.311 4.036 22.862 1.00 83.19 452 GLU A O 1
ATOM 3363 N N . GLU A 1 453 ? -22.801 3.038 21.540 1.00 82.88 453 GLU A N 1
ATOM 3364 C CA . GLU A 1 453 ? -22.714 1.801 22.323 1.00 82.88 453 GLU A CA 1
ATOM 3365 C C . GLU A 1 453 ? -22.209 2.048 23.749 1.00 82.88 453 GLU A C 1
ATOM 3367 O O . GLU A 1 453 ? -22.730 1.463 24.702 1.00 82.88 453 GLU A O 1
ATOM 3372 N N . ALA A 1 454 ? -21.198 2.905 23.914 1.00 82.31 454 ALA A N 1
ATOM 3373 C CA . ALA A 1 454 ? -20.662 3.249 25.227 1.00 82.31 454 ALA A CA 1
ATOM 3374 C C . ALA A 1 454 ? -21.699 3.999 26.081 1.00 82.31 454 ALA A C 1
ATOM 3376 O O . ALA A 1 454 ? -21.883 3.662 27.251 1.00 82.31 454 ALA A O 1
ATOM 3377 N N . ILE A 1 455 ? -22.420 4.961 25.493 1.00 79.31 455 ILE A N 1
ATOM 3378 C CA . ILE A 1 455 ? -23.507 5.698 26.157 1.00 79.31 455 ILE A CA 1
ATOM 3379 C C . ILE A 1 455 ? -24.635 4.738 26.554 1.00 79.31 455 ILE A C 1
ATOM 3381 O O . ILE A 1 455 ? -25.087 4.756 27.701 1.00 79.31 455 ILE A O 1
ATOM 3385 N N . ALA A 1 456 ? -25.043 3.855 25.637 1.00 78.75 456 ALA A N 1
ATOM 3386 C CA . ALA A 1 456 ? -26.085 2.865 25.884 1.00 78.75 456 ALA A CA 1
ATOM 3387 C C . ALA A 1 456 ? -25.714 1.908 27.029 1.00 78.75 456 ALA A C 1
ATOM 3389 O O . ALA A 1 456 ? -26.546 1.639 27.895 1.00 78.75 456 ALA A O 1
ATOM 3390 N N . ARG A 1 457 ? -24.461 1.430 27.087 1.00 77.62 457 ARG A N 1
ATOM 3391 C CA . ARG A 1 457 ? -23.970 0.577 28.188 1.00 77.62 457 ARG A CA 1
ATOM 3392 C C . ARG A 1 457 ? -23.891 1.306 29.521 1.00 77.62 457 ARG A C 1
ATOM 3394 O O . ARG A 1 457 ? -24.175 0.701 30.550 1.00 77.62 457 ARG A O 1
ATOM 3401 N N . ALA A 1 458 ? -23.517 2.582 29.507 1.00 75.12 458 ALA A N 1
ATOM 3402 C CA . ALA A 1 458 ? -23.463 3.399 30.713 1.00 75.12 458 ALA A CA 1
ATOM 3403 C C . ALA A 1 458 ? -24.862 3.734 31.264 1.00 75.12 458 ALA A C 1
ATOM 3405 O O . ALA A 1 458 ? -24.967 4.241 32.381 1.00 75.12 458 ALA A O 1
ATOM 3406 N N . GLY A 1 459 ? -25.931 3.479 30.494 1.00 69.56 459 GLY A N 1
ATOM 3407 C CA . GLY A 1 459 ? -27.304 3.819 30.871 1.00 69.56 459 GLY A CA 1
ATOM 3408 C C . GLY A 1 459 ? -27.515 5.325 31.050 1.00 69.56 459 GLY A C 1
ATOM 3409 O O . GLY A 1 459 ? -28.442 5.733 31.747 1.00 69.56 459 GLY A O 1
ATOM 3410 N N . GLN A 1 460 ? -26.635 6.153 30.476 1.00 62.06 460 GLN A N 1
ATOM 3411 C CA . GLN A 1 460 ? -26.663 7.597 30.668 1.00 62.06 460 GLN A CA 1
ATOM 3412 C C . GLN A 1 460 ? -27.616 8.244 29.662 1.00 62.06 460 GLN A C 1
ATOM 3414 O O . GLN A 1 460 ? -27.435 8.155 28.450 1.00 62.06 460 GLN A O 1
ATOM 3419 N N . THR A 1 461 ? -28.644 8.910 30.183 1.00 65.00 461 THR A N 1
ATOM 3420 C CA . THR A 1 461 ? -29.451 9.888 29.445 1.00 65.00 461 THR A CA 1
ATOM 3421 C C . THR A 1 461 ? -28.605 11.119 29.113 1.00 65.00 461 THR A C 1
ATOM 3423 O O . THR A 1 461 ? -27.562 11.310 29.731 1.00 65.00 461 THR A O 1
ATOM 3426 N N . ASN A 1 462 ? -29.040 11.967 28.171 1.00 62.88 462 ASN A N 1
ATOM 3427 C CA . ASN A 1 462 ? -28.385 13.252 27.875 1.00 62.88 462 ASN A CA 1
ATOM 3428 C C . ASN A 1 462 ? -28.178 14.058 29.169 1.00 62.88 462 ASN A C 1
ATOM 3430 O O . ASN A 1 462 ? -29.114 14.681 29.667 1.00 62.88 462 ASN A O 1
ATOM 3434 N N . LEU A 1 463 ? -26.963 13.997 29.717 1.00 66.94 463 LEU A N 1
ATOM 3435 C CA . LEU A 1 463 ? -26.557 14.733 30.907 1.00 66.94 463 LEU A CA 1
ATOM 3436 C C . LEU A 1 463 ? -26.519 16.217 30.557 1.00 66.94 463 LEU A C 1
ATOM 3438 O O . LEU A 1 463 ? -26.042 16.603 29.489 1.00 66.94 463 LEU A O 1
ATOM 3442 N N . THR A 1 464 ? -26.996 17.052 31.468 1.00 78.06 464 THR A N 1
ATOM 3443 C CA . THR A 1 464 ? -26.782 18.498 31.376 1.00 78.06 464 THR A CA 1
ATOM 3444 C C . THR A 1 464 ? -25.292 18.822 31.535 1.00 78.06 464 THR A C 1
ATOM 3446 O O . THR A 1 464 ? -24.543 18.052 32.141 1.00 78.06 464 THR A O 1
ATOM 3449 N N . ASP A 1 465 ? -24.842 19.977 31.032 1.00 72.88 465 ASP A N 1
ATOM 3450 C CA . ASP A 1 465 ? -23.429 20.387 31.133 1.00 72.88 465 ASP A CA 1
ATOM 3451 C C . ASP A 1 465 ? -22.916 20.359 32.583 1.00 72.88 465 ASP A C 1
ATOM 3453 O O . ASP A 1 465 ? -21.799 19.911 32.842 1.00 72.88 465 ASP A O 1
ATOM 3457 N N . ALA A 1 466 ? -23.762 20.745 33.544 1.00 77.44 466 ALA A N 1
ATOM 3458 C CA . ALA A 1 466 ? -23.437 20.720 34.969 1.00 77.44 466 ALA A CA 1
ATOM 3459 C C . ALA A 1 466 ? -23.244 19.292 35.514 1.00 77.44 466 ALA A C 1
ATOM 3461 O O . ALA A 1 466 ? -22.311 19.037 36.278 1.00 77.44 466 ALA A O 1
ATOM 3462 N N . GLU A 1 467 ? -24.091 18.341 35.110 1.00 77.56 467 GLU A N 1
ATOM 3463 C CA . GLU A 1 467 ? -23.964 16.933 35.506 1.00 77.56 467 GLU A CA 1
ATOM 3464 C C . GLU A 1 467 ? -22.732 16.284 34.868 1.00 77.56 467 GLU A C 1
ATOM 3466 O O . GLU A 1 467 ? -22.004 15.537 35.528 1.00 77.56 467 GLU A O 1
ATOM 3471 N N . LEU A 1 468 ? -22.449 16.619 33.606 1.00 72.31 468 LEU A N 1
ATOM 3472 C CA . LEU A 1 468 ? -21.257 16.175 32.891 1.00 72.31 468 LEU A CA 1
ATOM 3473 C C . LEU A 1 468 ? -19.978 16.684 33.577 1.00 72.31 468 LEU A C 1
ATOM 3475 O O . LEU A 1 468 ? -18.997 15.950 33.723 1.00 72.31 468 LEU A O 1
ATOM 3479 N N . GLU A 1 469 ? -19.982 17.939 34.024 1.00 74.31 469 GLU A N 1
ATOM 3480 C CA . GLU A 1 469 ? -18.853 18.565 34.709 1.00 74.31 469 GLU A CA 1
ATOM 3481 C C . GLU A 1 469 ? -18.659 18.012 36.129 1.00 74.31 469 GLU A C 1
ATOM 3483 O O . GLU A 1 469 ? -17.525 17.746 36.543 1.00 74.31 469 GLU A O 1
ATOM 3488 N N . ALA A 1 470 ? -19.748 17.713 36.843 1.00 79.06 470 ALA A N 1
ATOM 3489 C CA . ALA A 1 470 ? -19.707 17.002 38.120 1.00 79.06 470 ALA A CA 1
ATOM 3490 C C . ALA A 1 470 ? -19.123 15.583 37.973 1.00 79.06 470 ALA A C 1
ATOM 3492 O O . ALA A 1 470 ? -18.239 15.200 38.746 1.00 79.06 470 ALA A O 1
ATOM 3493 N N . LEU A 1 471 ? -19.539 14.834 36.944 1.00 74.00 471 LEU A N 1
ATOM 3494 C CA . LEU A 1 471 ? -18.990 13.515 36.607 1.00 74.00 471 LEU A CA 1
ATOM 3495 C C . LEU A 1 471 ? -17.496 13.583 36.270 1.00 74.00 471 LEU A C 1
ATOM 3497 O O . LEU A 1 471 ? -16.704 12.816 36.822 1.00 74.00 471 LEU A O 1
ATOM 3501 N N . ARG A 1 472 ? -17.083 14.537 35.426 1.00 74.31 472 ARG A N 1
ATOM 3502 C CA . ARG A 1 472 ? -15.664 14.769 35.098 1.00 74.31 472 ARG A CA 1
ATOM 3503 C C . ARG A 1 472 ? -14.845 15.088 36.345 1.00 74.31 472 ARG A C 1
ATOM 3505 O O . ARG A 1 472 ? -13.740 14.570 36.500 1.00 74.31 472 ARG A O 1
ATOM 3512 N N . ASN A 1 473 ? -15.371 15.908 37.252 1.00 74.94 473 ASN A N 1
ATOM 3513 C CA . ASN A 1 473 ? -14.695 16.253 38.501 1.00 74.94 473 ASN A CA 1
ATOM 3514 C C . ASN A 1 473 ? -14.587 15.059 39.458 1.00 74.94 473 ASN A C 1
ATOM 3516 O O . ASN A 1 473 ? -13.554 14.896 40.109 1.00 74.94 473 ASN A O 1
ATOM 3520 N N . ALA A 1 474 ? -15.601 14.194 39.514 1.00 76.75 474 ALA A N 1
ATOM 3521 C CA . ALA A 1 474 ? -15.531 12.942 40.261 1.00 76.75 474 ALA A CA 1
ATOM 3522 C C . ALA A 1 474 ? -14.466 11.996 39.675 1.00 76.75 474 ALA A C 1
ATOM 3524 O O . ALA A 1 474 ? -13.623 11.490 40.415 1.00 76.75 474 ALA A O 1
ATOM 3525 N N . GLN A 1 475 ? -14.429 11.833 38.349 1.00 71.12 475 GLN A N 1
ATOM 3526 C CA . GLN A 1 475 ? -13.432 11.004 37.663 1.00 71.12 475 GLN A CA 1
ATOM 3527 C C . GLN A 1 475 ? -12.003 11.548 37.820 1.00 71.12 475 GLN A C 1
ATOM 3529 O O . GLN A 1 475 ? -11.084 10.775 38.079 1.00 71.12 475 GLN A O 1
ATOM 3534 N N . ARG A 1 476 ? -11.796 12.873 37.751 1.00 70.56 476 ARG A N 1
ATOM 3535 C CA . ARG A 1 476 ? -10.480 13.514 37.964 1.00 70.56 476 ARG A CA 1
ATOM 3536 C C . ARG A 1 476 ? -9.883 13.216 39.338 1.00 70.56 476 ARG A C 1
ATOM 3538 O O . ARG A 1 476 ? -8.668 13.070 39.443 1.00 70.56 476 ARG A O 1
ATOM 3545 N N . LYS A 1 477 ? -10.711 13.088 40.381 1.00 68.56 477 LYS A N 1
ATOM 3546 C CA . LYS A 1 477 ? -10.240 12.743 41.735 1.00 68.56 477 LYS A CA 1
ATOM 3547 C C . LYS A 1 477 ? -9.647 11.334 41.813 1.00 68.56 477 LYS A C 1
ATOM 3549 O O . LYS A 1 477 ? -8.767 11.102 42.634 1.00 68.56 477 LYS A O 1
ATOM 3554 N N . ILE A 1 478 ? -10.111 10.426 40.956 1.00 65.44 478 ILE A N 1
ATOM 3555 C CA . ILE A 1 478 ? -9.728 9.006 40.929 1.00 65.44 478 ILE A CA 1
ATOM 3556 C C . ILE A 1 478 ? -8.779 8.718 39.744 1.00 65.44 478 ILE A C 1
ATOM 3558 O O . ILE A 1 478 ? -8.290 7.603 39.583 1.00 65.44 478 ILE A O 1
ATOM 3562 N N . ALA A 1 479 ? -8.478 9.723 38.911 1.00 62.28 479 ALA A N 1
ATOM 3563 C CA . ALA A 1 479 ? -7.719 9.546 37.680 1.00 62.28 479 ALA A CA 1
ATOM 3564 C C . ALA A 1 479 ? -6.283 9.055 37.968 1.00 62.28 479 ALA A C 1
ATOM 3566 O O . ALA A 1 479 ? -5.504 9.764 38.609 1.00 62.28 479 ALA A O 1
ATOM 3567 N N . PRO A 1 480 ? -5.877 7.884 37.453 1.00 57.41 480 PRO A N 1
ATOM 3568 C CA . PRO A 1 480 ? -4.624 7.243 37.851 1.00 57.41 480 PRO A CA 1
ATOM 3569 C C . PRO A 1 480 ? -3.359 7.905 37.289 1.00 57.41 480 PRO A C 1
ATOM 3571 O O . PRO A 1 480 ? -2.270 7.555 37.726 1.00 57.41 480 PRO A O 1
ATOM 3574 N N . LEU A 1 481 ? -3.472 8.836 36.330 1.00 59.38 481 LEU A N 1
ATOM 3575 C CA . LEU A 1 481 ? -2.327 9.489 35.663 1.00 59.38 481 LEU A CA 1
ATOM 3576 C C . LEU A 1 481 ? -2.324 11.018 35.733 1.00 59.38 481 LEU A C 1
ATOM 3578 O O . LEU A 1 481 ? -1.287 11.638 35.527 1.00 59.38 481 LEU A O 1
ATOM 3582 N N . SER A 1 482 ? -3.467 11.627 36.029 1.00 63.22 482 SER A N 1
ATOM 3583 C CA . SER A 1 482 ? -3.624 13.081 36.169 1.00 63.22 482 SER A CA 1
ATOM 3584 C C . SER A 1 482 ? -4.275 13.468 37.495 1.00 63.22 482 SER A C 1
ATOM 3586 O O . SER A 1 482 ? -4.654 14.621 37.687 1.00 63.22 482 SER A O 1
ATOM 3588 N N . GLY A 1 483 ? -4.491 12.490 38.374 1.00 68.31 483 GLY A N 1
ATOM 3589 C CA . GLY A 1 483 ? -5.080 12.702 39.682 1.00 68.31 483 GLY A CA 1
ATOM 3590 C C . GLY A 1 483 ? -4.070 13.259 40.683 1.00 68.31 483 GLY A C 1
ATOM 3591 O O . GLY A 1 483 ? -2.857 13.226 40.446 1.00 68.31 483 GLY A O 1
ATOM 3592 N N . PRO A 1 484 ? -4.565 13.717 41.844 1.00 74.75 484 PRO A N 1
ATOM 3593 C CA . PRO A 1 484 ? -3.760 14.396 42.855 1.00 74.75 484 PRO A CA 1
ATOM 3594 C C . PRO A 1 484 ? -2.563 13.560 43.320 1.00 74.75 484 PRO A C 1
ATOM 3596 O O . PRO A 1 484 ? -1.494 14.113 43.530 1.00 74.75 484 PRO A O 1
ATOM 3599 N N . ILE A 1 485 ? -2.699 12.232 43.388 1.00 74.62 485 ILE A N 1
ATOM 3600 C CA . ILE A 1 485 ? -1.622 11.317 43.796 1.00 74.62 485 ILE A CA 1
ATOM 3601 C C . ILE A 1 485 ? -0.418 11.404 42.848 1.00 74.62 485 ILE A C 1
ATOM 3603 O O . ILE A 1 485 ? 0.717 11.524 43.304 1.00 74.62 485 ILE A O 1
ATOM 3607 N N . VAL A 1 486 ? -0.647 11.377 41.531 1.00 76.19 486 VAL A N 1
ATOM 3608 C CA . VAL A 1 486 ? 0.443 11.471 40.546 1.00 76.19 486 VAL A CA 1
ATOM 3609 C C . VAL A 1 486 ? 1.064 12.855 40.574 1.00 76.19 486 VAL A C 1
ATOM 3611 O O . VAL A 1 486 ? 2.286 12.969 40.549 1.00 76.19 486 VAL A O 1
ATOM 3614 N N . THR A 1 487 ? 0.250 13.903 40.708 1.00 77.88 487 THR A N 1
ATOM 3615 C CA . THR A 1 487 ? 0.750 15.269 40.892 1.00 77.88 487 THR A CA 1
ATOM 3616 C C . THR A 1 487 ? 1.654 15.363 42.122 1.00 77.88 487 THR A C 1
ATOM 3618 O O . THR A 1 487 ? 2.744 15.918 42.028 1.00 77.88 487 THR A O 1
ATOM 3621 N N . THR A 1 488 ? 1.270 14.760 43.251 1.00 83.25 488 THR A N 1
ATOM 3622 C CA . THR A 1 488 ? 2.098 14.715 44.463 1.00 83.25 488 THR A CA 1
ATOM 3623 C C . THR A 1 488 ? 3.393 13.937 44.243 1.00 83.25 488 THR A C 1
ATOM 3625 O O . THR A 1 488 ? 4.449 14.416 44.642 1.00 83.25 488 THR A O 1
ATOM 3628 N N . ILE A 1 489 ? 3.356 12.782 43.571 1.00 85.12 489 ILE A N 1
ATOM 3629 C CA . ILE A 1 489 ? 4.564 11.999 43.257 1.00 85.12 489 ILE A CA 1
ATOM 3630 C C . ILE A 1 489 ? 5.516 12.790 42.351 1.00 85.12 489 ILE A C 1
ATOM 3632 O O . ILE A 1 489 ? 6.718 12.803 42.602 1.00 85.12 489 ILE A O 1
ATOM 3636 N N . VAL A 1 490 ? 5.001 13.482 41.330 1.00 85.12 490 VAL A N 1
ATOM 3637 C CA . VAL A 1 490 ? 5.809 14.333 40.441 1.00 85.12 490 VAL A CA 1
ATOM 3638 C C . VAL A 1 490 ? 6.418 15.502 41.214 1.00 85.12 490 VAL A C 1
ATOM 3640 O O . VAL A 1 490 ? 7.605 15.771 41.058 1.00 85.12 490 VAL A O 1
ATOM 3643 N N . ILE A 1 491 ? 5.647 16.160 42.085 1.00 89.94 491 ILE A N 1
ATOM 3644 C CA . ILE A 1 491 ? 6.154 17.236 42.949 1.00 89.94 491 ILE A CA 1
ATOM 3645 C C . ILE A 1 491 ? 7.254 16.710 43.878 1.00 89.94 491 ILE A C 1
ATOM 3647 O O . ILE A 1 491 ? 8.301 17.339 43.985 1.00 89.94 491 ILE A O 1
ATOM 3651 N N . LEU A 1 492 ? 7.057 15.549 44.508 1.00 92.50 492 LEU A N 1
ATOM 3652 C CA . LEU A 1 492 ? 8.060 14.922 45.372 1.00 92.50 492 LEU A CA 1
ATOM 3653 C C . LEU A 1 492 ? 9.318 14.529 44.594 1.00 92.50 492 LEU A C 1
ATOM 3655 O O . LEU A 1 492 ? 10.422 14.738 45.086 1.00 92.50 492 LEU A O 1
ATOM 3659 N N . TYR A 1 493 ? 9.170 14.005 43.376 1.00 91.69 493 TYR A N 1
ATOM 3660 C CA . TYR A 1 493 ? 10.293 13.686 42.499 1.00 91.69 493 TYR A CA 1
ATOM 3661 C C . TYR A 1 493 ? 11.080 14.942 42.109 1.00 91.69 493 TYR A C 1
ATOM 3663 O O . TYR A 1 493 ? 12.304 14.944 42.203 1.00 91.69 493 TYR A O 1
ATOM 3671 N N . LEU A 1 494 ? 10.394 16.022 41.723 1.00 92.88 494 LEU A N 1
ATOM 3672 C CA . LEU A 1 494 ? 11.027 17.304 41.409 1.00 92.88 494 LEU A CA 1
ATOM 3673 C C . LEU A 1 494 ? 11.719 17.902 42.639 1.00 92.88 494 LEU A C 1
ATOM 3675 O O . LEU A 1 494 ? 12.854 18.353 42.532 1.00 92.88 494 LEU A O 1
ATOM 3679 N N . ALA A 1 495 ? 11.081 17.857 43.810 1.00 92.50 495 ALA A N 1
ATOM 3680 C CA . ALA A 1 495 ? 11.670 18.323 45.063 1.00 92.50 495 ALA A CA 1
ATOM 3681 C C . ALA A 1 495 ? 12.912 17.506 45.448 1.00 92.50 495 ALA A C 1
ATOM 3683 O O . ALA A 1 495 ? 13.931 18.081 45.821 1.00 92.50 495 ALA A O 1
ATOM 3684 N N . PHE A 1 496 ? 12.857 16.178 45.303 1.00 93.81 496 PHE A N 1
ATOM 3685 C CA . PHE A 1 496 ? 14.000 15.291 45.510 1.00 93.81 496 PHE A CA 1
ATOM 3686 C C . PHE A 1 496 ? 15.129 15.582 44.518 1.00 93.81 496 PHE A C 1
ATOM 3688 O O . PHE A 1 496 ? 16.284 15.659 44.920 1.00 93.81 496 PHE A O 1
ATOM 3695 N N . PHE A 1 497 ? 14.806 15.789 43.240 1.00 92.38 497 PHE A N 1
ATOM 3696 C CA . PHE A 1 497 ? 15.783 16.130 42.209 1.00 92.38 497 PHE A CA 1
ATOM 3697 C C . PHE A 1 497 ? 16.470 17.470 42.498 1.00 92.38 497 PHE A C 1
ATOM 3699 O O . PHE A 1 497 ? 17.690 17.557 42.403 1.00 92.38 497 PHE A O 1
ATOM 3706 N N . VAL A 1 498 ? 15.711 18.491 42.911 1.00 92.88 498 VAL A N 1
ATOM 3707 C CA . VAL A 1 498 ? 16.257 19.793 43.325 1.00 92.88 498 VAL A CA 1
ATOM 3708 C C . VAL A 1 498 ? 17.148 19.644 44.558 1.00 92.88 498 VAL A C 1
ATOM 3710 O O . VAL A 1 498 ? 18.261 20.155 44.545 1.00 92.88 498 VAL A O 1
ATOM 3713 N N . LEU A 1 499 ? 16.714 18.899 45.581 1.00 92.94 499 LEU A N 1
ATOM 3714 C CA . LEU A 1 499 ? 17.521 18.611 46.774 1.00 92.94 499 LEU A CA 1
ATOM 3715 C C . LEU A 1 499 ? 18.839 17.917 46.419 1.00 92.94 499 LEU A C 1
ATOM 3717 O O . LEU A 1 499 ? 19.901 18.337 46.870 1.00 92.94 499 LEU A O 1
ATOM 3721 N N . LEU A 1 500 ? 18.775 16.881 45.581 1.00 91.31 500 LEU A N 1
ATOM 3722 C CA . LEU A 1 500 ? 19.942 16.140 45.118 1.00 91.31 500 LEU A CA 1
ATOM 3723 C C . LEU A 1 500 ? 20.899 17.051 44.330 1.00 91.31 500 LEU A C 1
ATOM 3725 O O . LEU A 1 500 ? 22.104 17.011 44.555 1.00 91.31 500 LEU A O 1
ATOM 3729 N N . TRP A 1 501 ? 20.359 17.903 43.453 1.00 90.50 501 TRP A N 1
ATOM 3730 C CA . TRP A 1 501 ? 21.119 18.887 42.681 1.00 90.50 501 TRP A CA 1
ATOM 3731 C C . TRP A 1 501 ? 21.826 19.901 43.584 1.00 90.50 501 TRP A C 1
ATOM 3733 O O . TRP A 1 501 ? 23.000 20.172 43.378 1.00 90.50 501 TRP A O 1
ATOM 3743 N N . THR A 1 502 ? 21.152 20.411 44.619 1.00 91.56 502 THR A N 1
ATOM 3744 C CA . THR A 1 502 ? 21.743 21.356 45.585 1.00 91.56 502 THR A CA 1
ATOM 3745 C C . THR A 1 502 ? 22.766 20.739 46.537 1.00 91.56 502 THR A C 1
ATOM 3747 O O . THR A 1 502 ? 23.457 21.478 47.224 1.00 91.56 502 THR A O 1
ATOM 3750 N N . TYR A 1 503 ? 22.820 19.408 46.641 1.00 87.50 503 TYR A N 1
ATOM 3751 C CA . TYR A 1 503 ? 23.735 18.704 47.547 1.00 87.50 503 TYR A CA 1
ATOM 3752 C C . TYR A 1 503 ? 24.956 18.115 46.820 1.00 87.50 503 TYR A C 1
ATOM 3754 O O . TYR A 1 503 ? 25.957 17.797 47.459 1.00 87.50 503 TYR A O 1
ATOM 3762 N N . LEU A 1 504 ? 24.863 17.915 45.498 1.00 80.25 504 LEU A N 1
ATOM 3763 C CA . LEU A 1 504 ? 25.936 17.382 44.645 1.00 80.25 504 LEU A CA 1
ATOM 3764 C C . LEU A 1 504 ? 26.714 18.463 43.873 1.00 80.25 504 LEU A C 1
ATOM 3766 O O . LEU A 1 504 ? 27.807 18.164 43.390 1.00 80.25 504 LEU A O 1
ATOM 3770 N N . LEU A 1 505 ? 26.162 19.673 43.745 1.00 61.19 505 LEU A N 1
ATOM 3771 C CA . LEU A 1 505 ? 26.857 20.900 43.326 1.00 61.19 505 LEU A CA 1
ATOM 3772 C C . LEU A 1 505 ? 27.176 21.744 44.556 1.00 61.19 505 LEU A C 1
ATOM 3774 O O . LEU A 1 505 ? 28.249 22.388 44.535 1.00 61.19 505 LEU A O 1
#

pLDDT: mean 71.41, std 26.9, range [22.23, 98.69]

Secondary structure (DSSP, 8-state):
-HHHHHHHHTT-S-EEESSHHHHHHHHHTT--SEEE----B-TTTSSGGG--HHHHHHTT-SPPPHHHHHHHHHHHHHHHHHHTTS-TTTTTS-PPPPPP--S-PPPPP-------PPPP----PPPPP-------------------SSEEEEEES---GGGTHHHHHHHHHTS-HHHHTTEEEEEE---TTHHHHHHHHHHTT--EEEEES--HHHHHHHHHT-SEEEE--S--SS-HHHHHHHHTTPPEEEES-TTHHHH-BBTTTEEEE-HHHHHHTTTTTSS------SHHHHHHHHHHHHHHHHHHHHHHHHHHHTTS--------------------------------------------------------B-SSPPPPHHHHHHHT-TTSHHHHHHHHHHHHHHHHHHH-HHHHHHHHHHHHHHHTT-BHHHHHHHHHHHHHHHHHHHT-----HHHHHHHHHHHHHH-TTTSHHHHHHHHHHHHHHHHHHHHH-

Organism: Malassezia globosa (strain ATCC MYA-4612 / CBS 7966) (NCBI:txid425265)

Radius of gyration: 32.45 Å; chains: 1; bounding box: 94×86×98 Å

Foldseek 3Di:
DLVVVQVVQVPDQAAEAAFPVVVVVCVVSVRDRYDYLYFADDLVQAALVLADPVVCVVLVFAPDPPVVVVVVVVVVVVVVVVVVPDDPVVVPDDDDDDDPDDDDDPDDDDDDDDDDDDDDDDDDDDDDDDPDDDDDDDDDDPPDPPNTQAAEEEEEDEPDCLQVVVLVLLLLLPADPVLQSRYAYEYEEYYDCVVVVVVSCVVSVHRYHYDYHDDTSVVSNVLSNHQAYERAHADDRRPNVLLSNLSSLHAYEYELHPNQLRQDQDLAQYHYDDLVCLQVPVVVVVDDDDDDDPDPVVVVVVVVVVVVVVVVVVVVVVVVVVPPDDDDDDDDDDDDDDDDDDDDDDDDDDDDDDDDDDDDDDDDDDDDDDDDDDPPPRRGGDPDDHDDPVVVCVQCPPPDPSVSSSSNSSSVRVSVSSPDVPSSNRSSVSSSVSSVVRHNVVSVVSVVVVVVVSCVVVVDDPDDPVRVVVVVVVCQCVPPCNHPVNVVVVVVVVVVVVVVVVVVD